Protein AF-0000000080330553 (afdb_homodimer)

Foldseek 3Di:
DPPPPPPPQDDQDQQQAALLLSLLCCPPPHNQLPDQVSVVVSCQVNPLFFPPQDPPVGDVVLSVVSVVLNVLLVCQLVCVVVVNHDVVSVVVLVVLLPDAAFDWDWDADPVGDIGIHTPDRGDSSRSSNSSSNRSVVQCVDPVNSVQWDAAPADPGGGIGGQPDPVSPDRHSDCVPRVVVVVVVVVVVVVVVVVD/DPPPPPPDQDDQDQQQAALLLSLLCCPPPHNQLPDQVSVVVSCQVNPLFFPPQDPPVGDPVLSVVSVVLNVLLVCQLVCVVVVHHDVVSVVVLVVLLPDAAFDWDWDADPVGDIGIHTPDRGDSSRSSNSSSVRSVVQCVDPVNSVQWDAAPADPGGGIGGQPDPVSPDRHSDCVPRVVVVVVVVVVVVVVVVVD

InterPro domains:
  IPR010852 Putative stress-induced transcription regulator [PF07336] (17-142)
  IPR010852 Putative stress-induced transcription regulator [PTHR35525] (10-191)
  IPR021005 Zinc finger, CGNR [PF11706] (148-189)
  IPR023286 ABATE domain superfamily [G3DSA:1.10.3300.10] (10-191)
  IPR023286 ABATE domain superfamily [SSF160904] (12-189)

Solvent-accessible surface area (backbone atoms only — not comparable to full-atom values): 21712 Å² total; per-residue (Å²): 129,82,74,70,75,74,71,76,76,73,77,87,63,71,72,22,71,44,60,54,36,20,52,48,42,33,55,56,97,44,75,48,67,79,41,53,67,41,41,52,49,44,41,52,68,55,55,79,44,49,86,87,64,68,67,83,86,66,42,68,64,48,49,52,50,51,51,50,49,34,51,30,50,48,48,32,54,49,12,61,75,69,74,44,82,35,65,70,30,47,52,52,41,33,57,40,11,56,43,52,46,69,37,49,33,63,43,72,44,96,87,65,48,46,36,55,44,59,82,57,76,73,49,66,64,17,55,50,5,43,41,27,40,51,45,40,53,41,58,34,29,68,72,53,45,70,24,54,41,64,26,68,29,88,94,40,85,47,49,26,46,46,80,54,97,78,58,70,76,52,42,69,34,59,80,53,38,37,40,52,50,51,51,51,51,50,51,51,52,50,51,61,68,73,103,128,83,76,72,74,74,72,75,77,74,75,88,63,72,72,23,71,44,59,56,36,21,52,49,43,34,54,55,97,46,77,48,68,79,41,54,68,42,42,52,51,44,43,52,69,55,57,78,43,48,88,88,66,69,67,82,86,67,42,69,65,47,49,52,50,52,52,49,49,34,50,30,50,47,46,31,56,50,13,61,76,69,73,44,81,35,65,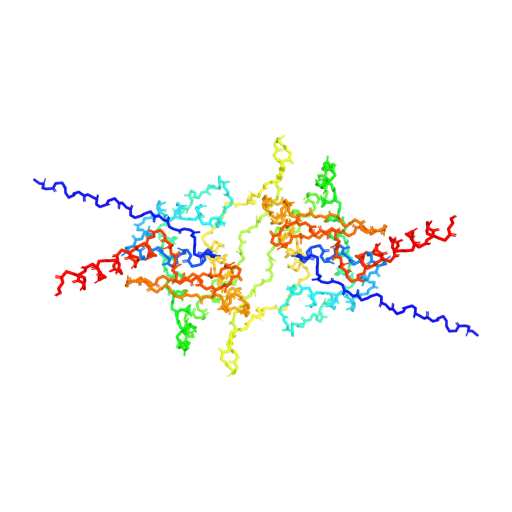69,30,46,54,52,42,33,58,40,10,55,43,52,46,69,37,49,34,64,44,69,46,95,86,65,47,48,36,55,43,60,82,57,75,72,50,66,63,19,56,50,5,43,42,28,40,50,43,40,52,41,59,35,30,70,69,54,45,71,24,53,40,64,28,68,27,88,92,40,86,46,48,25,47,46,80,54,96,77,60,70,77,53,44,68,34,57,80,54,37,36,40,52,52,52,51,51,52,50,52,52,53,51,51,61,70,70,104

Nearest PDB structures (foldseek):
  3h0n-assembly1_A-2  TM=6.701E-01  e=2.000E-08  Jannaschia sp. CCS1
  8om4-assembly1_G  TM=2.375E-01  e=2.953E-01  Saccharomyces cerevisiae
  4eog-assembly1_A-2  TM=2.639E-01  e=2.753E+00  Pyrococcus furiosus DSM 3638
  1sfx-assembly1_A  TM=2.839E-01  e=4.154E+00  Archaeoglo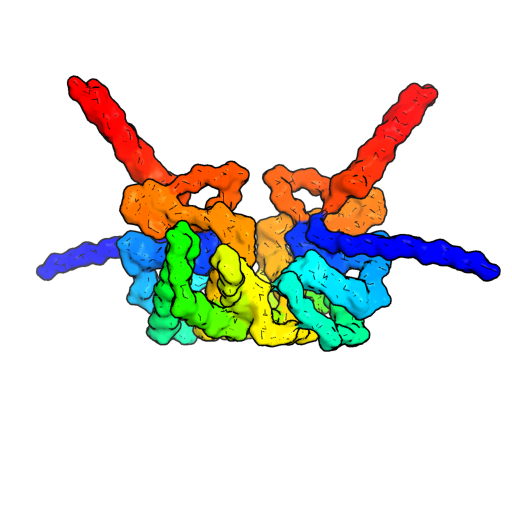bus fulgidus DSM 4304
  3h0n-assembly1_A-2  TM=7.080E-01  e=2.448E-08  Jannaschia sp. CCS1

Structure (mmCIF, N/CA/C/O backbone):
data_AF-0000000080330553-model_v1
#
loop_
_entity.id
_entity.type
_entity.pdbx_description
1 polymer 'Zinc finger CGNR domain-containing protein'
#
loop_
_atom_site.group_PDB
_atom_site.id
_atom_site.type_symbol
_atom_site.label_atom_id
_atom_site.label_alt_id
_atom_site.label_comp_id
_atom_site.label_asym_id
_atom_site.label_entity_id
_atom_site.label_seq_id
_atom_site.pdbx_PDB_ins_code
_atom_site.Cartn_x
_atom_site.Cartn_y
_atom_site.Cartn_z
_atom_site.occupancy
_atom_site.B_iso_or_equiv
_atom_site.auth_seq_id
_atom_site.auth_comp_id
_atom_site.auth_asym_id
_atom_site.auth_atom_id
_atom_site.pdbx_PDB_model_num
ATOM 1 N N . MET A 1 1 ? 20 -45.781 -19.031 1 36.28 1 MET A N 1
ATOM 2 C CA . MET A 1 1 ? 19.016 -45 -18.266 1 36.28 1 MET A CA 1
ATOM 3 C C . MET A 1 1 ? 18.969 -43.562 -18.766 1 36.28 1 MET A C 1
ATOM 5 O O . MET A 1 1 ? 20 -42.906 -18.906 1 36.28 1 MET A O 1
ATOM 9 N N . ALA A 1 2 ? 18.062 -43.219 -19.703 1 43.66 2 ALA A N 1
ATOM 10 C CA . ALA A 1 2 ? 17.859 -41.906 -20.297 1 43.66 2 ALA A CA 1
ATOM 11 C C . ALA A 1 2 ? 17.828 -40.812 -19.219 1 43.66 2 ALA A C 1
ATOM 13 O O . ALA A 1 2 ? 17.062 -40.938 -18.25 1 43.66 2 ALA A O 1
ATOM 14 N N . THR A 1 3 ? 18.906 -40.25 -18.828 1 45.03 3 THR A N 1
ATOM 15 C CA . THR A 1 3 ? 18.891 -39.062 -17.969 1 45.03 3 THR A CA 1
ATOM 16 C C . THR A 1 3 ? 17.812 -38.094 -18.422 1 45.03 3 THR A C 1
ATOM 18 O O . THR A 1 3 ? 17.828 -37.625 -19.562 1 45.03 3 THR A O 1
ATOM 21 N N . GLY A 1 4 ? 16.578 -38.344 -18.094 1 40.22 4 GLY A N 1
ATOM 22 C CA . GLY A 1 4 ? 15.531 -37.375 -18.375 1 40.22 4 GLY A CA 1
ATOM 23 C C . GLY A 1 4 ? 16.031 -35.938 -18.328 1 40.22 4 GLY A C 1
ATOM 24 O O . GLY A 1 4 ? 16.641 -35.5 -17.344 1 40.22 4 GLY A O 1
ATOM 25 N N . ALA A 1 5 ? 16.375 -35.344 -19.328 1 44.47 5 ALA A N 1
ATOM 26 C CA . ALA A 1 5 ? 16.641 -33.938 -19.422 1 44.47 5 ALA A CA 1
ATOM 27 C C . ALA A 1 5 ? 15.703 -33.125 -18.516 1 44.47 5 ALA A C 1
ATOM 29 O O . ALA A 1 5 ? 14.492 -33.094 -18.734 1 44.47 5 ALA A O 1
ATOM 30 N N . ALA A 1 6 ? 15.898 -33.094 -17.234 1 48.09 6 ALA A N 1
ATOM 31 C CA . ALA A 1 6 ? 15.109 -32.25 -16.328 1 48.09 6 ALA A CA 1
ATOM 32 C C . ALA A 1 6 ? 14.734 -30.922 -17 1 48.09 6 ALA A C 1
ATOM 34 O O . ALA A 1 6 ? 15.602 -30.219 -17.516 1 48.09 6 ALA A O 1
ATOM 35 N N . THR A 1 7 ? 13.609 -30.688 -17.672 1 50.38 7 THR A N 1
ATOM 36 C CA . THR A 1 7 ? 13.07 -29.453 -18.203 1 50.38 7 THR A CA 1
ATOM 37 C C . THR A 1 7 ? 13.453 -28.266 -17.328 1 50.38 7 THR A C 1
ATOM 39 O O . THR A 1 7 ? 13.359 -28.344 -16.109 1 50.38 7 THR A O 1
ATOM 42 N N . ALA A 1 8 ? 14.32 -27.422 -17.75 1 54.56 8 ALA A N 1
ATOM 43 C CA . ALA A 1 8 ? 14.734 -26.203 -17.062 1 54.56 8 ALA A CA 1
ATOM 44 C C . ALA A 1 8 ? 13.562 -25.578 -16.312 1 54.56 8 ALA A C 1
ATOM 46 O O . ALA A 1 8 ? 12.469 -25.438 -16.859 1 54.56 8 ALA A O 1
ATOM 47 N N . PRO A 1 9 ? 13.609 -25.688 -14.984 1 66 9 PRO A N 1
ATOM 48 C CA . PRO A 1 9 ? 12.516 -25.109 -14.203 1 66 9 PRO A CA 1
ATOM 49 C C . PRO A 1 9 ? 12.094 -23.719 -14.703 1 66 9 PRO A C 1
ATOM 51 O O . PRO A 1 9 ? 12.93 -22.969 -15.211 1 66 9 PRO A O 1
ATOM 54 N N . TYR A 1 10 ? 10.805 -23.578 -15.109 1 79.19 10 TYR A N 1
ATOM 55 C CA . TYR A 1 10 ? 10.242 -22.281 -15.5 1 79.19 10 TYR A CA 1
ATOM 56 C C . TYR A 1 10 ? 10.609 -21.203 -14.484 1 79.19 10 TYR A C 1
ATOM 58 O O . TYR A 1 10 ? 10.57 -21.438 -13.273 1 79.19 10 TYR A O 1
ATOM 66 N N . GLU A 1 11 ? 11.031 -20.156 -14.984 1 88.88 11 GLU A N 1
ATOM 67 C CA . GLU A 1 11 ? 11.438 -19.031 -14.148 1 88.88 11 GLU A CA 1
ATOM 68 C C . GLU A 1 11 ? 10.234 -18.375 -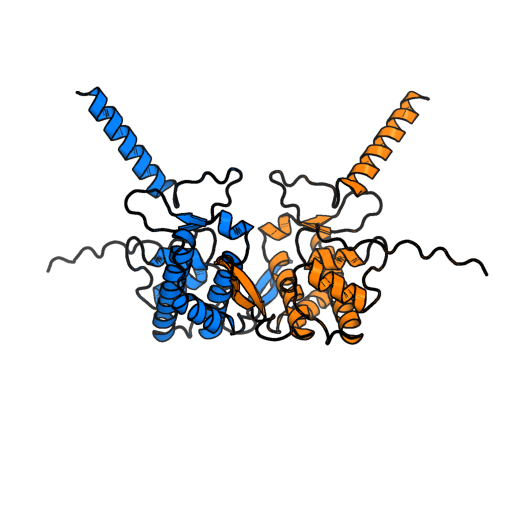13.477 1 88.88 11 GLU A C 1
ATOM 70 O O . GLU A 1 11 ? 9.133 -18.359 -14.039 1 88.88 11 GLU A O 1
ATOM 75 N N . LEU A 1 12 ? 10.422 -17.969 -12.273 1 94.62 12 LEU A N 1
ATOM 76 C CA . LEU A 1 12 ? 9.398 -17.219 -11.555 1 94.62 12 LEU A CA 1
ATOM 77 C C . LEU A 1 12 ? 9.133 -15.875 -12.227 1 94.62 12 LEU A C 1
ATOM 79 O O . LEU A 1 12 ? 10.062 -15.234 -12.727 1 94.62 12 LEU A O 1
ATOM 83 N N . ARG A 1 13 ? 7.918 -15.508 -12.227 1 92 13 ARG A N 1
ATOM 84 C CA . ARG A 1 13 ? 7.477 -14.266 -12.852 1 92 13 ARG A CA 1
ATOM 85 C C . ARG A 1 13 ? 7.004 -13.266 -11.797 1 92 13 ARG A C 1
ATOM 87 O O . ARG A 1 13 ? 6.305 -13.641 -10.852 1 92 13 ARG A O 1
ATOM 94 N N . PHE A 1 14 ? 7.402 -11.922 -12.023 1 95.69 14 PHE A N 1
ATOM 95 C CA . PHE A 1 14 ? 7.078 -10.93 -11.008 1 95.69 14 PHE A CA 1
ATOM 96 C C . PHE A 1 14 ? 6.516 -9.664 -11.648 1 95.69 14 PHE A C 1
ATOM 98 O O . PHE A 1 14 ? 6.594 -8.578 -11.062 1 95.69 14 PHE A O 1
ATOM 105 N N . ASP A 1 15 ? 5.961 -9.719 -12.844 1 93.12 15 ASP A N 1
ATOM 106 C CA . ASP A 1 15 ? 5.594 -8.523 -13.594 1 93.12 15 ASP A CA 1
ATOM 107 C C . ASP A 1 15 ? 4.086 -8.461 -13.836 1 93.12 15 ASP A C 1
ATOM 109 O O . ASP A 1 15 ? 3.635 -7.906 -14.836 1 93.12 15 ASP A O 1
ATOM 113 N N . SER A 1 16 ? 3.318 -9.062 -12.945 1 96.12 16 SER A N 1
ATOM 114 C CA . SER A 1 16 ? 1.868 -9.055 -13.102 1 96.12 16 SER A CA 1
ATOM 115 C C . SER A 1 16 ? 1.257 -7.777 -12.531 1 96.12 16 SER A C 1
ATOM 117 O O . SER A 1 16 ? 0.051 -7.555 -12.648 1 96.12 16 SER A O 1
ATOM 119 N N . GLY A 1 17 ? 2.064 -6.992 -11.859 1 95.5 17 GLY A N 1
ATOM 120 C CA . GLY A 1 17 ? 1.616 -5.688 -11.391 1 95.5 17 GLY A CA 1
ATOM 121 C C . GLY A 1 17 ? 1.286 -5.664 -9.914 1 95.5 17 GLY A C 1
ATOM 122 O O . GLY A 1 17 ? 1.198 -4.594 -9.305 1 95.5 17 GLY A O 1
ATOM 123 N N . ARG A 1 18 ? 1.056 -6.848 -9.297 1 97.19 18 ARG A N 1
ATOM 124 C CA . ARG A 1 18 ? 0.81 -7.023 -7.867 1 97.19 18 ARG A CA 1
ATOM 125 C C . ARG A 1 18 ? 1.35 -8.359 -7.379 1 97.19 18 ARG A C 1
ATOM 127 O O . ARG A 1 18 ? 1.398 -9.328 -8.133 1 97.19 18 ARG A O 1
ATOM 134 N N . ILE A 1 19 ? 1.665 -8.43 -6.121 1 98.19 19 ILE A N 1
ATOM 135 C CA . ILE A 1 19 ? 2.246 -9.633 -5.543 1 98.19 19 ILE A CA 1
ATOM 136 C C . ILE A 1 19 ? 1.242 -10.781 -5.621 1 98.19 19 ILE A C 1
ATOM 138 O O . ILE A 1 19 ? 1.609 -11.914 -5.934 1 98.19 19 ILE A O 1
ATOM 142 N N . CYS A 1 20 ? -0.038 -10.5 -5.34 1 98.75 20 CYS A N 1
ATOM 143 C CA . CYS A 1 20 ? -1.051 -11.547 -5.359 1 98.75 20 CYS A CA 1
ATOM 144 C C . CYS A 1 20 ? -1.226 -12.109 -6.766 1 98.75 20 CYS A C 1
ATOM 146 O O . CYS A 1 20 ? -1.458 -13.312 -6.934 1 98.75 20 CYS A O 1
ATOM 148 N N . LEU A 1 21 ? -1.07 -11.297 -7.785 1 98.5 21 LEU A N 1
ATOM 149 C CA . LEU A 1 21 ? -1.168 -11.758 -9.164 1 98.5 21 LEU A CA 1
ATOM 150 C C . LEU A 1 21 ? 0.091 -12.508 -9.578 1 98.5 21 LEU A C 1
ATOM 152 O O . LEU A 1 21 ? 0.019 -13.469 -10.352 1 98.5 21 LEU A O 1
ATOM 156 N N . ASP A 1 22 ? 1.228 -12.062 -9.055 1 98.25 22 ASP A N 1
ATOM 157 C CA . ASP A 1 22 ? 2.457 -12.82 -9.258 1 98.25 22 ASP A CA 1
ATOM 158 C C . ASP A 1 22 ? 2.34 -14.227 -8.664 1 98.25 22 ASP A C 1
ATOM 160 O O . ASP A 1 22 ? 2.889 -15.18 -9.211 1 98.25 22 ASP A O 1
ATOM 164 N N . LEU A 1 23 ? 1.675 -14.328 -7.547 1 98.75 23 LEU A N 1
ATOM 165 C CA . LEU A 1 23 ? 1.437 -15.641 -6.945 1 98.75 23 LEU A CA 1
ATOM 166 C C . LEU A 1 23 ? 0.606 -16.516 -7.875 1 98.75 23 LEU A C 1
ATOM 168 O O . LEU A 1 23 ? 0.926 -17.688 -8.078 1 98.75 23 LEU A O 1
ATOM 172 N N . LEU A 1 24 ? -0.389 -15.938 -8.5 1 98.31 24 LEU A N 1
ATOM 173 C CA . LEU A 1 24 ? -1.219 -16.688 -9.438 1 98.31 24 LEU A CA 1
ATOM 174 C C . LEU A 1 24 ? -0.395 -17.156 -10.633 1 98.31 24 LEU A C 1
ATOM 176 O O . LEU A 1 24 ? -0.635 -18.25 -11.164 1 98.31 24 LEU A O 1
ATOM 180 N N . ALA A 1 25 ? 0.538 -16.391 -10.984 1 97.5 25 ALA A N 1
ATOM 181 C CA . ALA A 1 25 ? 1.351 -16.672 -12.164 1 97.5 25 ALA A CA 1
ATOM 182 C C . ALA A 1 25 ? 2.215 -17.906 -11.945 1 97.5 25 ALA A C 1
ATOM 184 O O . ALA A 1 25 ? 2.768 -18.453 -12.906 1 97.5 25 ALA A O 1
ATOM 185 N N . THR A 1 26 ? 2.332 -18.375 -10.734 1 98 26 THR A N 1
ATOM 186 C CA . THR A 1 26 ? 3.197 -19.5 -10.43 1 98 26 THR A CA 1
ATOM 187 C C . THR A 1 26 ? 2.543 -20.812 -10.859 1 98 26 THR A C 1
ATOM 189 O O . THR A 1 26 ? 3.145 -21.891 -10.734 1 98 26 THR A O 1
ATOM 192 N N . THR A 1 27 ? 1.396 -20.766 -11.406 1 96.19 27 THR A N 1
ATOM 193 C CA . THR A 1 27 ? 0.718 -21.984 -11.852 1 96.19 27 THR A CA 1
ATOM 194 C C . THR A 1 27 ? 0.877 -22.172 -13.352 1 96.19 27 THR A C 1
ATOM 196 O O . THR A 1 27 ? 0.453 -23.188 -13.906 1 96.19 27 THR A O 1
ATOM 199 N N . HIS A 1 28 ? 1.419 -21.234 -14.008 1 93.62 28 HIS A N 1
ATOM 200 C CA . HIS A 1 28 ? 1.489 -21.25 -15.469 1 93.62 28 HIS A CA 1
ATOM 201 C C . HIS A 1 28 ? 2.918 -21.031 -15.953 1 93.62 28 HIS A C 1
ATOM 203 O O . HIS A 1 28 ? 3.619 -20.156 -15.453 1 93.62 28 HIS A O 1
ATOM 209 N N . PRO A 1 29 ? 3.398 -21.688 -16.906 1 91.38 29 PRO A N 1
ATOM 210 C CA . PRO A 1 29 ? 2.727 -22.75 -17.656 1 91.38 29 PRO A CA 1
ATOM 211 C C . PRO A 1 29 ? 2.686 -24.078 -16.875 1 91.38 29 PRO A C 1
ATOM 213 O O . PRO A 1 29 ? 1.993 -25.016 -17.297 1 91.38 29 PRO A O 1
ATOM 216 N N . ALA A 1 30 ? 3.414 -24.109 -15.836 1 93.69 30 ALA A N 1
ATOM 217 C CA . ALA A 1 30 ? 3.422 -25.25 -14.93 1 93.69 30 ALA A CA 1
ATOM 218 C C . ALA A 1 30 ? 3.57 -24.797 -13.484 1 93.69 30 ALA A C 1
ATOM 220 O O . ALA A 1 30 ? 3.816 -23.625 -13.211 1 93.69 30 ALA A O 1
ATOM 221 N N . GLU A 1 31 ? 3.428 -25.75 -12.555 1 96.44 31 GLU A N 1
ATOM 222 C CA . GLU A 1 31 ? 3.584 -25.453 -11.133 1 96.44 31 GLU A CA 1
ATOM 223 C C . GLU A 1 31 ? 4.996 -24.969 -10.82 1 96.44 31 GLU A C 1
ATOM 225 O O . GLU A 1 31 ? 5.969 -25.688 -11.039 1 96.44 31 GLU A O 1
ATOM 230 N N . ARG A 1 32 ? 5.113 -23.797 -10.289 1 96.19 32 ARG A N 1
ATOM 231 C CA . ARG A 1 32 ? 6.43 -23.219 -10.031 1 96.19 32 ARG A CA 1
ATOM 232 C C . ARG A 1 32 ? 6.711 -23.141 -8.539 1 96.19 32 ARG A C 1
ATOM 234 O O . ARG A 1 32 ? 7.832 -22.828 -8.125 1 96.19 32 ARG A O 1
ATOM 241 N N . LEU A 1 33 ? 5.703 -23.359 -7.715 1 97.06 33 LEU A N 1
ATOM 242 C CA . LEU A 1 33 ? 5.887 -23.516 -6.277 1 97.06 33 LEU A CA 1
ATOM 243 C C . LEU A 1 33 ? 5.906 -25 -5.887 1 97.06 33 LEU A C 1
ATOM 245 O O . LEU A 1 33 ? 5.078 -25.438 -5.086 1 97.06 33 LEU A O 1
ATOM 249 N N . ASP A 1 34 ? 6.891 -25.625 -6.359 1 96.19 34 ASP A N 1
ATOM 250 C CA . ASP A 1 34 ? 6.914 -27.078 -6.199 1 96.19 34 ASP A CA 1
ATOM 251 C C . ASP A 1 34 ? 7.867 -27.5 -5.078 1 96.19 34 ASP A C 1
ATOM 253 O O . ASP A 1 34 ? 8.094 -28.688 -4.855 1 96.19 34 ASP A O 1
ATOM 257 N N . SER A 1 35 ? 8.492 -26.531 -4.469 1 97.31 35 SER A N 1
ATOM 258 C CA . SER A 1 35 ? 9.375 -26.797 -3.338 1 97.31 35 SER A CA 1
ATOM 259 C C . SER A 1 35 ? 9.438 -25.625 -2.383 1 97.31 35 SER A C 1
ATOM 261 O O . SER A 1 35 ? 9.078 -24.5 -2.752 1 97.31 35 SER A O 1
ATOM 263 N N . VAL A 1 36 ? 9.844 -25.938 -1.17 1 97.81 36 VAL A N 1
ATOM 264 C CA . VAL A 1 36 ? 10.023 -24.891 -0.164 1 97.81 36 VAL A CA 1
ATOM 265 C C . VAL A 1 36 ? 11.07 -23.891 -0.637 1 97.81 36 VAL A C 1
ATOM 267 O O . VAL A 1 36 ? 10.938 -22.688 -0.416 1 97.81 36 VAL A O 1
ATOM 270 N N . GLU A 1 37 ? 12.078 -24.406 -1.309 1 96.38 37 GLU A N 1
ATOM 271 C CA . GLU A 1 37 ? 13.125 -23.547 -1.85 1 96.38 37 GLU A CA 1
ATOM 272 C C . GLU A 1 37 ? 12.562 -22.562 -2.881 1 96.38 37 GLU A C 1
ATOM 274 O O . GLU A 1 37 ? 12.891 -21.375 -2.859 1 96.38 37 GLU A O 1
ATOM 279 N N . ARG A 1 38 ? 11.719 -23.047 -3.711 1 97.06 38 ARG A N 1
ATOM 280 C CA . ARG A 1 38 ? 11.102 -22.203 -4.727 1 97.06 38 ARG A CA 1
ATOM 281 C C . ARG A 1 38 ? 10.172 -21.172 -4.09 1 97.06 38 ARG A C 1
ATOM 283 O O . ARG A 1 38 ? 10.07 -20.047 -4.57 1 97.06 38 ARG A O 1
ATOM 290 N N . LEU A 1 39 ? 9.547 -21.609 -3.031 1 98.25 39 LEU A N 1
ATOM 291 C CA . LEU A 1 39 ? 8.703 -20.672 -2.311 1 98.25 39 LEU A CA 1
ATOM 292 C C . LEU A 1 39 ? 9.531 -19.531 -1.721 1 98.25 39 LEU A C 1
ATOM 294 O O . LEU A 1 39 ? 9.156 -18.375 -1.831 1 98.25 39 LEU A O 1
ATOM 298 N N . ARG A 1 40 ? 10.648 -19.906 -1.128 1 97.88 40 ARG A N 1
ATOM 299 C CA . ARG A 1 40 ? 11.523 -18.875 -0.568 1 97.88 40 ARG A CA 1
ATOM 300 C C . ARG A 1 40 ? 11.992 -17.906 -1.647 1 97.88 40 ARG A C 1
ATOM 302 O O . ARG A 1 40 ? 12.023 -16.688 -1.432 1 97.88 40 ARG A O 1
ATOM 309 N N . MET A 1 41 ? 12.312 -18.422 -2.773 1 96.88 41 MET A N 1
ATOM 310 C CA . MET A 1 41 ? 12.734 -17.594 -3.898 1 96.88 41 MET A CA 1
ATOM 311 C C . MET A 1 41 ? 11.609 -16.672 -4.344 1 96.88 41 MET A C 1
ATOM 313 O O . MET A 1 41 ? 11.844 -15.5 -4.664 1 96.88 41 MET A O 1
ATOM 317 N N . TRP A 1 42 ? 10.461 -17.219 -4.332 1 98.31 42 TRP A N 1
ATOM 318 C CA . TRP A 1 42 ? 9.32 -16.406 -4.75 1 98.31 42 TRP A CA 1
ATOM 319 C C . TRP A 1 42 ? 9.055 -15.289 -3.752 1 98.31 42 TRP A C 1
ATOM 321 O O . TRP A 1 42 ? 8.836 -14.141 -4.145 1 98.31 42 TRP A O 1
ATOM 331 N N . ILE A 1 43 ? 9.062 -15.609 -2.455 1 98.5 43 ILE A N 1
ATOM 332 C CA . ILE A 1 43 ? 8.82 -14.641 -1.397 1 98.5 43 ILE A CA 1
ATOM 333 C C . ILE A 1 43 ? 9.812 -13.484 -1.521 1 98.5 43 ILE A C 1
ATOM 335 O O . ILE A 1 43 ? 9.422 -12.312 -1.464 1 98.5 43 ILE A O 1
ATOM 339 N N . ALA A 1 44 ? 11.016 -13.805 -1.751 1 97.12 44 ALA A N 1
ATOM 340 C CA . ALA A 1 44 ? 12.062 -12.797 -1.89 1 97.12 44 ALA A CA 1
ATOM 341 C C . ALA A 1 44 ? 11.891 -12 -3.182 1 97.12 44 ALA A C 1
ATOM 343 O O . ALA A 1 44 ? 11.922 -10.766 -3.17 1 97.12 44 ALA A O 1
ATOM 344 N N . GLY A 1 45 ? 11.664 -12.695 -4.27 1 97.06 45 GLY A N 1
ATOM 345 C CA . GLY A 1 45 ? 11.57 -12.07 -5.582 1 97.06 45 GLY A CA 1
ATOM 346 C C . GLY A 1 45 ? 10.344 -11.195 -5.742 1 97.06 45 GLY A C 1
ATOM 347 O O . GLY A 1 45 ? 10.375 -10.211 -6.477 1 97.06 45 GLY A O 1
ATOM 348 N N . ALA A 1 46 ? 9.258 -11.539 -5.055 1 97.44 46 ALA A N 1
ATOM 349 C CA . ALA A 1 46 ? 8 -10.797 -5.145 1 97.44 46 ALA A CA 1
ATOM 350 C C . ALA A 1 46 ? 8.07 -9.5 -4.34 1 97.44 46 ALA A C 1
ATOM 352 O O . ALA A 1 46 ? 7.215 -8.625 -4.488 1 97.44 46 ALA A O 1
ATOM 353 N N . GLY A 1 47 ? 9.086 -9.438 -3.48 1 96.62 47 GLY A N 1
ATOM 354 C CA . GLY A 1 47 ? 9.188 -8.266 -2.621 1 96.62 47 GLY A CA 1
ATOM 355 C C . GLY A 1 47 ? 8.266 -8.328 -1.418 1 96.62 47 GLY A C 1
ATOM 356 O O . GLY A 1 47 ? 7.914 -7.293 -0.85 1 96.62 47 GLY A O 1
ATOM 357 N N . LEU A 1 48 ? 7.832 -9.531 -1.117 1 97.38 48 LEU A N 1
ATOM 358 C CA . LEU A 1 48 ? 6.992 -9.727 0.058 1 97.38 48 LEU A CA 1
ATOM 359 C C . LEU A 1 48 ? 7.766 -9.43 1.338 1 97.38 48 LEU A C 1
ATOM 361 O O . LEU A 1 48 ? 7.168 -9.117 2.371 1 97.38 48 LEU A O 1
ATOM 365 N N . VAL A 1 49 ? 9.117 -9.539 1.246 1 97.81 49 VAL A N 1
ATOM 366 C CA . VAL A 1 49 ? 10.039 -9.18 2.318 1 97.81 49 VAL A CA 1
ATOM 367 C C . VAL A 1 49 ? 11.18 -8.328 1.758 1 97.81 49 VAL A C 1
ATOM 369 O O . VAL A 1 49 ? 11.469 -8.391 0.562 1 97.81 49 VAL A O 1
ATOM 372 N N . PRO A 1 50 ? 11.758 -7.531 2.652 1 97.19 50 PRO A N 1
ATOM 373 C CA . PRO A 1 50 ? 12.93 -6.781 2.189 1 97.19 50 PRO A CA 1
ATOM 374 C C . PRO A 1 50 ? 14.078 -7.695 1.771 1 97.19 50 PRO A C 1
ATOM 376 O O . PRO A 1 50 ? 14.172 -8.836 2.236 1 97.19 50 PRO A O 1
ATOM 379 N N . PRO A 1 51 ? 14.922 -7.16 0.852 1 94.62 51 PRO A N 1
ATOM 380 C CA . PRO A 1 51 ? 16.094 -7.93 0.45 1 94.62 51 PRO A CA 1
ATOM 381 C C . PRO A 1 51 ? 16.953 -8.359 1.64 1 94.62 51 PRO A C 1
ATOM 383 O O . PRO A 1 51 ? 17.125 -7.598 2.594 1 94.62 51 PRO A O 1
ATOM 386 N N . GLY A 1 52 ? 17.422 -9.602 1.611 1 92.69 52 GLY A N 1
ATOM 387 C CA . GLY A 1 52 ? 18.328 -10.102 2.633 1 92.69 52 GLY A CA 1
ATOM 388 C C . GLY A 1 52 ? 17.609 -10.734 3.809 1 92.69 52 GLY A C 1
ATOM 389 O O . GLY A 1 52 ? 18.234 -11.266 4.723 1 92.69 52 GLY A O 1
ATOM 390 N N . THR A 1 53 ? 16.297 -10.641 3.812 1 96.69 53 THR A N 1
ATOM 391 C CA . THR A 1 53 ? 15.523 -11.25 4.895 1 96.69 53 THR A CA 1
ATOM 392 C C . THR A 1 53 ? 15.75 -12.758 4.934 1 96.69 53 THR A C 1
ATOM 394 O O . THR A 1 53 ? 15.633 -13.438 3.91 1 96.69 53 THR A O 1
ATOM 397 N N . ARG A 1 54 ? 16.062 -13.25 6.094 1 93.5 54 ARG A N 1
ATOM 398 C CA . ARG A 1 54 ? 16.234 -14.688 6.277 1 93.5 54 ARG A CA 1
ATOM 399 C C . ARG A 1 54 ? 14.883 -15.391 6.434 1 93.5 54 ARG A C 1
ATOM 401 O O . ARG A 1 54 ? 14.055 -14.977 7.25 1 93.5 54 ARG A O 1
ATOM 408 N N . LEU A 1 55 ? 14.688 -16.391 5.672 1 96.25 55 LEU A N 1
ATOM 409 C CA . LEU A 1 55 ? 13.461 -17.188 5.699 1 96.25 55 LEU A CA 1
ATOM 410 C C . LEU A 1 55 ? 13.734 -18.594 6.195 1 96.25 55 LEU A C 1
ATOM 412 O O . LEU A 1 55 ? 13.188 -19.562 5.656 1 96.25 55 LEU A O 1
ATOM 416 N N . ALA A 1 56 ? 14.594 -18.781 7.098 1 87.56 56 ALA A N 1
ATOM 417 C CA . ALA A 1 56 ? 15.094 -20.078 7.562 1 87.56 56 ALA A CA 1
ATOM 418 C C . ALA A 1 56 ? 13.969 -20.922 8.141 1 87.56 56 ALA A C 1
ATOM 420 O O . ALA A 1 56 ? 14.031 -22.156 8.094 1 87.56 56 ALA A O 1
ATOM 421 N N . GLY A 1 57 ? 12.852 -20.422 8.594 1 90.56 57 GLY A N 1
ATOM 422 C CA . GLY A 1 57 ? 11.797 -21.172 9.242 1 90.56 57 GLY A CA 1
ATOM 423 C C . GLY A 1 57 ? 10.719 -21.641 8.273 1 90.56 57 GLY A C 1
ATOM 424 O O . GLY A 1 57 ? 9.711 -22.219 8.688 1 90.56 57 GLY A O 1
ATOM 425 N N . THR A 1 58 ? 11 -21.531 6.973 1 95.88 58 THR A N 1
ATOM 426 C CA . THR A 1 58 ? 10.031 -21.938 5.969 1 95.88 58 THR A CA 1
ATOM 427 C C . THR A 1 58 ? 10.008 -23.469 5.828 1 95.88 58 THR A C 1
ATOM 429 O O . THR A 1 58 ? 11.062 -24.094 5.711 1 95.88 58 THR A O 1
ATOM 432 N N . ASP A 1 59 ? 8.844 -24.094 5.891 1 97.38 59 ASP A N 1
ATOM 433 C CA . ASP A 1 59 ? 8.703 -25.547 5.785 1 97.38 59 ASP A CA 1
ATOM 434 C C . ASP A 1 59 ? 7.551 -25.922 4.855 1 97.38 59 ASP A C 1
ATOM 436 O O . ASP A 1 59 ? 7.027 -25.062 4.133 1 97.38 59 ASP A O 1
ATOM 440 N N . ALA A 1 60 ? 7.207 -27.109 4.832 1 97.94 60 ALA A N 1
ATOM 441 C CA . ALA A 1 60 ? 6.219 -27.641 3.896 1 97.94 60 ALA A CA 1
ATOM 442 C C . ALA A 1 60 ? 4.84 -27.031 4.156 1 97.94 60 ALA A C 1
ATOM 444 O O . ALA A 1 60 ? 4.031 -26.906 3.236 1 97.94 60 ALA A O 1
ATOM 445 N N . ARG A 1 61 ? 4.621 -26.688 5.367 1 98.25 61 ARG A N 1
ATOM 446 C CA . ARG A 1 61 ? 3.34 -26.062 5.695 1 98.25 61 ARG A CA 1
ATOM 447 C C . ARG A 1 61 ? 3.186 -24.719 4.996 1 98.25 61 ARG A C 1
ATOM 449 O O . ARG A 1 61 ? 2.088 -24.359 4.566 1 98.25 61 ARG A O 1
ATOM 456 N N . TRP A 1 62 ? 4.273 -24 4.926 1 98.5 62 TRP A N 1
ATOM 457 C CA . TRP A 1 62 ? 4.238 -22.75 4.184 1 98.5 62 TRP A CA 1
ATOM 458 C C . TRP A 1 62 ? 3.795 -22.969 2.744 1 98.5 62 TRP A C 1
ATOM 460 O O . TRP A 1 62 ? 2.914 -22.266 2.242 1 98.5 62 TRP A O 1
ATOM 470 N N . LEU A 1 63 ? 4.449 -23.922 2.18 1 98.44 63 LEU A N 1
ATOM 471 C CA . LEU A 1 63 ? 4.152 -24.234 0.786 1 98.44 63 LEU A CA 1
ATOM 472 C C . LEU A 1 63 ? 2.676 -24.562 0.604 1 98.44 63 LEU A C 1
ATOM 474 O O . LEU A 1 63 ? 2.02 -24.016 -0.289 1 98.44 63 LEU A O 1
ATOM 478 N N . THR A 1 64 ? 2.174 -25.359 1.437 1 98.75 64 THR A N 1
ATOM 479 C CA . THR A 1 64 ? 0.774 -25.766 1.383 1 98.75 64 THR A CA 1
ATOM 480 C C . THR A 1 64 ? -0.148 -24.562 1.531 1 98.75 64 THR A C 1
ATOM 482 O O . THR A 1 64 ? -1.085 -24.391 0.749 1 98.75 64 THR A O 1
ATOM 485 N N . ASP A 1 65 ? 0.142 -23.75 2.463 1 98.81 65 ASP A N 1
ATOM 486 C CA . ASP A 1 65 ? -0.741 -22.625 2.76 1 98.81 65 ASP A CA 1
ATOM 487 C C . ASP A 1 65 ? -0.658 -21.562 1.668 1 98.81 65 ASP A C 1
ATOM 489 O O . ASP A 1 65 ? -1.663 -20.938 1.329 1 98.81 65 ASP A O 1
ATOM 493 N N . PHE A 1 66 ? 0.503 -21.312 1.124 1 98.88 66 PHE A N 1
ATOM 494 C CA . PHE A 1 66 ? 0.63 -20.375 0.024 1 98.88 66 PHE A CA 1
ATOM 495 C C . PHE A 1 66 ? -0.111 -20.875 -1.21 1 98.88 66 PHE A C 1
ATOM 497 O O . PHE A 1 66 ? -0.742 -20.078 -1.922 1 98.88 66 PHE A O 1
ATOM 504 N N . ARG A 1 67 ? -0.001 -22.141 -1.421 1 98.88 67 ARG A N 1
ATOM 505 C CA . ARG A 1 67 ? -0.739 -22.719 -2.543 1 98.88 67 ARG A CA 1
ATOM 506 C C . ARG A 1 67 ? -2.244 -22.609 -2.318 1 98.88 67 ARG A C 1
ATOM 508 O O . ARG A 1 67 ? -3 -22.359 -3.258 1 98.88 67 ARG A O 1
ATOM 515 N N . GLU A 1 68 ? -2.633 -22.875 -1.138 1 98.88 68 GLU A N 1
ATOM 516 C CA . GLU A 1 68 ? -4.051 -22.719 -0.818 1 98.88 68 GLU A CA 1
ATOM 517 C C . GLU A 1 68 ? -4.516 -21.281 -1.034 1 98.88 68 GLU A C 1
ATOM 519 O O . GLU A 1 68 ? -5.555 -21.047 -1.649 1 98.88 68 GLU A O 1
ATOM 524 N N . LEU A 1 69 ? -3.768 -20.391 -0.506 1 98.94 69 LEU A N 1
ATOM 525 C CA . LEU A 1 69 ? -4.09 -18.969 -0.704 1 98.94 69 LEU A CA 1
ATOM 526 C C . LEU A 1 69 ? -4.145 -18.625 -2.189 1 98.94 69 LEU A C 1
ATOM 528 O O . LEU A 1 69 ? -5.066 -17.953 -2.639 1 98.94 69 LEU A O 1
ATOM 532 N N . ARG A 1 70 ? -3.174 -19.078 -2.9 1 98.88 70 ARG A N 1
ATOM 533 C CA . ARG A 1 70 ? -3.127 -18.891 -4.348 1 98.88 70 ARG A CA 1
ATOM 534 C C . ARG A 1 70 ? -4.418 -19.375 -5.004 1 98.88 70 ARG A C 1
ATOM 536 O O . ARG A 1 70 ? -4.992 -18.672 -5.84 1 98.88 70 ARG A O 1
ATOM 543 N N . GLY A 1 71 ? -4.824 -20.531 -4.621 1 98.75 71 GLY A N 1
ATOM 544 C CA . GLY A 1 71 ? -6.059 -21.078 -5.172 1 98.75 71 GLY A CA 1
ATOM 545 C C . GLY A 1 71 ? -7.273 -20.219 -4.879 1 98.75 71 GLY A C 1
ATOM 546 O O . GLY A 1 71 ? -8.094 -19.969 -5.762 1 98.75 71 GLY A O 1
ATOM 547 N N . GLN A 1 72 ? -7.363 -19.797 -3.688 1 98.88 72 GLN A N 1
ATOM 548 C CA . GLN A 1 72 ? -8.492 -18.969 -3.289 1 98.88 72 GLN A CA 1
ATOM 549 C C . GLN A 1 72 ? -8.453 -17.609 -3.996 1 98.88 72 GLN A C 1
ATOM 551 O O . GLN A 1 72 ? -9.484 -17.125 -4.473 1 98.88 72 GLN A O 1
ATOM 556 N N . ILE A 1 73 ? -7.297 -16.984 -4.086 1 98.88 73 ILE A N 1
ATOM 557 C CA . ILE A 1 73 ? -7.148 -15.727 -4.797 1 98.88 73 ILE A CA 1
ATOM 558 C C . ILE A 1 73 ? -7.523 -15.914 -6.266 1 98.88 73 ILE A C 1
ATOM 560 O O . ILE A 1 73 ? -8.219 -15.07 -6.848 1 98.88 73 ILE A O 1
ATOM 564 N N . GLY A 1 74 ? -7.035 -17 -6.855 1 98.5 74 GLY A N 1
ATOM 565 C CA . GLY A 1 74 ? -7.367 -17.281 -8.242 1 98.5 74 GLY A CA 1
ATOM 566 C C . GLY A 1 74 ? -8.859 -17.359 -8.492 1 98.5 74 GLY A C 1
ATOM 567 O O . GLY A 1 74 ? -9.367 -16.766 -9.445 1 98.5 74 GLY A O 1
ATOM 568 N N . ARG A 1 75 ? -9.555 -18.141 -7.637 1 98.19 75 ARG A N 1
ATOM 569 C CA . ARG A 1 75 ? -11.008 -18.234 -7.742 1 98.19 75 ARG A CA 1
ATOM 570 C C . ARG A 1 75 ? -11.672 -16.875 -7.605 1 98.19 75 ARG A C 1
ATOM 572 O O . ARG A 1 75 ? -12.586 -16.547 -8.359 1 98.19 75 ARG A O 1
ATOM 579 N N . LEU A 1 76 ? -11.188 -16.141 -6.723 1 97.94 76 LEU A N 1
ATOM 580 C CA . LEU A 1 76 ? -11.766 -14.836 -6.43 1 97.94 76 LEU A CA 1
ATOM 581 C C . LEU A 1 76 ? -11.555 -13.875 -7.598 1 97.94 76 LEU A C 1
ATOM 583 O O . LEU A 1 76 ? -12.508 -13.234 -8.062 1 97.94 76 LEU A O 1
ATOM 587 N N . VAL A 1 77 ? -10.352 -13.727 -8.109 1 97.75 77 VAL A N 1
ATOM 588 C CA . VAL A 1 77 ? -9.984 -12.805 -9.18 1 97.75 77 VAL A CA 1
ATOM 589 C C . VAL A 1 77 ? -10.719 -13.188 -10.469 1 97.75 77 VAL A C 1
ATOM 591 O O . VAL A 1 77 ? -11.305 -12.328 -11.133 1 97.75 77 VAL A O 1
ATOM 594 N N . ARG A 1 78 ? -10.75 -14.43 -10.781 1 95.75 78 ARG A N 1
ATOM 595 C CA . ARG A 1 78 ? -11.461 -14.898 -11.969 1 95.75 78 ARG A CA 1
ATOM 596 C C . ARG A 1 78 ? -12.961 -14.664 -11.836 1 95.75 78 ARG A C 1
ATOM 598 O O . ARG A 1 78 ? -13.625 -14.266 -12.797 1 95.75 78 ARG A O 1
ATOM 605 N N . GLY A 1 79 ? -13.406 -15.039 -10.664 1 95.19 79 GLY A N 1
ATOM 606 C CA . GLY A 1 79 ? -14.82 -14.773 -10.414 1 95.19 79 GLY A CA 1
ATOM 607 C C . GLY A 1 79 ? -15.203 -13.328 -10.648 1 95.19 79 GLY A C 1
ATOM 608 O O . GLY A 1 79 ? -16.25 -13.055 -11.25 1 95.19 79 GLY A O 1
ATOM 609 N N . GLU A 1 80 ? -14.414 -12.43 -10.188 1 94.5 80 GLU A N 1
ATOM 610 C CA . GLU A 1 80 ? -14.688 -11.008 -10.383 1 94.5 80 GLU A CA 1
ATOM 611 C C . GLU A 1 80 ? -14.633 -10.633 -11.859 1 94.5 80 GLU A C 1
ATOM 613 O O . GLU A 1 80 ? -15.461 -9.852 -12.344 1 94.5 80 GLU A O 1
ATOM 618 N N . LEU A 1 81 ? -13.695 -11.125 -12.562 1 93.94 81 LEU A N 1
ATOM 619 C CA . LEU A 1 81 ? -13.516 -10.812 -13.977 1 93.94 81 LEU A CA 1
ATOM 620 C C . LEU A 1 81 ? -14.656 -11.383 -14.812 1 93.94 81 LEU A C 1
ATOM 622 O O . LEU A 1 81 ? -15.078 -10.773 -15.797 1 93.94 81 LEU A O 1
ATOM 626 N N . GLU A 1 82 ? -15.148 -12.477 -14.367 1 93.69 82 GLU A N 1
ATOM 627 C CA . GLU A 1 82 ? -16.156 -13.188 -15.148 1 93.69 82 GLU A CA 1
ATOM 628 C C . GLU A 1 82 ? -17.562 -12.844 -14.672 1 93.69 82 GLU A C 1
ATOM 630 O O . GLU A 1 82 ? -18.562 -13.305 -15.242 1 93.69 82 GLU A O 1
ATOM 635 N N . GLY A 1 83 ? -17.656 -12.07 -13.602 1 92.19 83 GLY A N 1
ATOM 636 C CA . GLY A 1 83 ? -18.953 -11.742 -13.047 1 92.19 83 GLY A CA 1
ATOM 637 C C . GLY A 1 83 ? -19.594 -12.914 -12.32 1 92.19 83 GLY A C 1
ATOM 638 O O . GLY A 1 83 ? -20.828 -13.062 -12.352 1 92.19 83 GLY A O 1
ATOM 639 N N . ARG A 1 84 ? -18.844 -13.844 -11.859 1 94.44 84 ARG A N 1
ATOM 640 C CA . ARG A 1 84 ? -19.281 -15 -11.078 1 94.44 84 ARG A CA 1
ATOM 641 C C . ARG A 1 84 ? -18.656 -14.977 -9.688 1 94.44 84 ARG A C 1
ATOM 643 O O . ARG A 1 84 ? -17.625 -15.609 -9.445 1 94.44 84 ARG A O 1
ATOM 650 N N . PRO A 1 85 ? -19.297 -14.414 -8.781 1 93.12 85 PRO A N 1
ATOM 651 C CA . PRO A 1 85 ? -18.734 -14.227 -7.438 1 93.12 85 PRO A CA 1
ATOM 652 C C . PRO A 1 85 ? -18.359 -15.555 -6.777 1 93.12 85 PRO A C 1
ATOM 654 O O . PRO A 1 85 ? -19.047 -16.562 -6.945 1 93.12 85 PRO A O 1
ATOM 657 N N . ALA A 1 86 ? -17.234 -15.555 -6.176 1 96.44 86 ALA A N 1
ATOM 658 C CA . ALA A 1 86 ? -16.734 -16.703 -5.426 1 96.44 86 ALA A CA 1
ATOM 659 C C . ALA A 1 86 ? -16.75 -16.422 -3.924 1 96.44 86 ALA A C 1
ATOM 661 O O . ALA A 1 86 ? -15.703 -16.25 -3.305 1 96.44 86 ALA A O 1
ATOM 662 N N . ASP A 1 87 ? -17.859 -16.609 -3.297 1 96.5 87 ASP A N 1
ATOM 663 C CA . ASP A 1 87 ? -18.062 -16.156 -1.92 1 96.5 87 ASP A CA 1
ATOM 664 C C . ASP A 1 87 ? -17.234 -17 -0.944 1 96.5 87 ASP A C 1
ATOM 666 O O . ASP A 1 87 ? -16.766 -16.484 0.078 1 96.5 87 ASP A O 1
ATOM 670 N N . GLY A 1 88 ? -17.156 -18.25 -1.198 1 98 88 GLY A N 1
ATOM 671 C CA . GLY A 1 88 ? -16.297 -19.094 -0.367 1 98 88 GLY A CA 1
ATOM 672 C C . GLY A 1 88 ? -14.852 -18.641 -0.362 1 98 88 GLY A C 1
ATOM 673 O O . GLY A 1 88 ? -14.227 -18.562 0.695 1 98 88 GLY A O 1
ATOM 674 N N . ALA A 1 89 ? -14.344 -18.391 -1.537 1 98.75 89 ALA A N 1
ATOM 675 C CA . ALA A 1 89 ? -12.984 -17.891 -1.67 1 98.75 89 ALA A CA 1
ATOM 676 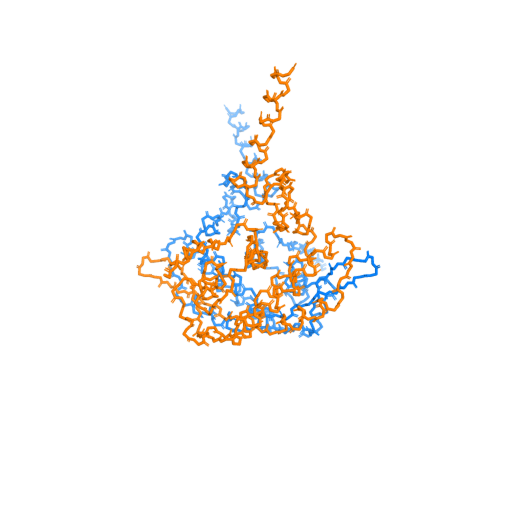C C . ALA A 1 89 ? -12.82 -16.531 -0.975 1 98.75 89 ALA A C 1
ATOM 678 O O . ALA A 1 89 ? -11.805 -16.281 -0.322 1 98.75 89 ALA A O 1
ATOM 679 N N . LEU A 1 90 ? -13.797 -15.711 -1.121 1 98.69 90 LEU A N 1
ATOM 680 C CA . LEU A 1 90 ? -13.781 -14.398 -0.472 1 98.69 90 LEU A CA 1
ATOM 681 C C . LEU A 1 90 ? -13.656 -14.547 1.04 1 98.69 90 LEU A C 1
ATOM 683 O O . LEU A 1 90 ? -12.844 -13.859 1.667 1 98.69 90 LEU A O 1
ATOM 687 N N . ALA A 1 91 ? -14.414 -15.414 1.619 1 98.62 91 ALA A N 1
ATOM 688 C CA . ALA A 1 91 ? -14.375 -15.648 3.061 1 98.62 91 ALA A CA 1
ATOM 689 C C . ALA A 1 91 ? -12.992 -16.125 3.504 1 98.62 91 ALA A C 1
ATOM 691 O O . ALA A 1 91 ? -12.492 -15.695 4.551 1 98.62 91 ALA A O 1
ATOM 692 N N . ARG A 1 92 ? -12.43 -16.953 2.756 1 98.75 92 ARG A N 1
ATOM 693 C CA . ARG A 1 92 ? -11.125 -17.5 3.096 1 98.75 92 ARG A CA 1
ATOM 694 C C . ARG A 1 92 ? -10.047 -16.422 3 1 98.75 92 ARG A C 1
ATOM 696 O O . ARG A 1 92 ? -9.195 -16.297 3.889 1 98.75 92 ARG A O 1
ATOM 703 N N . VAL A 1 93 ? -10.023 -15.633 1.938 1 98.88 93 VAL A N 1
ATOM 704 C CA . VAL A 1 93 ? -9.047 -14.555 1.776 1 98.88 93 VAL A CA 1
ATOM 705 C C . VAL A 1 93 ? -9.203 -13.555 2.916 1 98.88 93 VAL A C 1
ATOM 707 O O . VAL A 1 93 ? -8.203 -13.109 3.498 1 98.88 93 VAL A O 1
ATOM 710 N N . ASN A 1 94 ? -10.461 -13.25 3.264 1 98.81 94 ASN A N 1
ATOM 711 C CA . ASN A 1 94 ? -10.711 -12.375 4.402 1 98.81 94 ASN A CA 1
ATOM 712 C C . ASN A 1 94 ? -10.148 -12.953 5.695 1 98.81 94 ASN A C 1
ATOM 714 O O . ASN A 1 94 ? -9.641 -12.211 6.543 1 98.81 94 ASN A O 1
ATOM 718 N N . ALA A 1 95 ? -10.258 -14.188 5.863 1 98.75 95 ALA A N 1
ATOM 719 C CA . ALA A 1 95 ? -9.758 -14.836 7.074 1 98.75 95 ALA A CA 1
ATOM 720 C C . ALA A 1 95 ? -8.25 -14.664 7.203 1 98.75 95 ALA A C 1
ATOM 722 O O . ALA A 1 95 ? -7.746 -14.352 8.281 1 98.75 95 ALA A O 1
ATOM 723 N N . TRP A 1 96 ? -7.523 -14.875 6.133 1 98.75 96 TRP A N 1
ATOM 724 C CA . TRP A 1 96 ? -6.078 -14.672 6.168 1 98.75 96 TRP A CA 1
ATOM 725 C C . TRP A 1 96 ? -5.738 -13.203 6.398 1 98.75 96 TRP A C 1
ATOM 727 O O . TRP A 1 96 ? -4.758 -12.883 7.074 1 98.75 96 TRP A O 1
ATOM 737 N N . ALA A 1 97 ? -6.547 -12.281 5.863 1 98.69 97 ALA A N 1
ATOM 738 C CA . ALA A 1 97 ? -6.293 -10.844 5.93 1 98.69 97 ALA A CA 1
ATOM 739 C C . ALA A 1 97 ? -6.445 -10.328 7.355 1 98.69 97 ALA A C 1
ATOM 741 O O . ALA A 1 97 ? -6.039 -9.203 7.664 1 98.69 97 ALA A O 1
ATOM 742 N N . ARG A 1 98 ? -6.98 -11.133 8.25 1 98.06 98 ARG A N 1
ATOM 743 C CA . ARG A 1 98 ? -7.211 -10.727 9.633 1 98.06 98 ARG A CA 1
ATOM 744 C C . ARG A 1 98 ? -5.895 -10.586 10.391 1 98.06 98 ARG A C 1
ATOM 746 O O . ARG A 1 98 ? -5.785 -9.766 11.305 1 98.06 98 ARG A O 1
ATOM 753 N N . GLU A 1 99 ? -4.992 -11.414 10.008 1 97.69 99 GLU A N 1
ATOM 754 C CA . GLU A 1 99 ? -3.705 -11.406 10.703 1 97.69 99 GLU A CA 1
ATOM 755 C C . GLU A 1 99 ? -2.883 -10.18 10.312 1 97.69 99 GLU A C 1
ATOM 757 O O . GLU A 1 99 ? -3.096 -9.594 9.25 1 97.69 99 GLU A O 1
ATOM 762 N N . ALA A 1 100 ? -2.021 -9.797 11.203 1 97.75 100 ALA A N 1
ATOM 763 C CA . ALA A 1 100 ? -1.151 -8.648 10.938 1 97.75 100 ALA A CA 1
ATOM 764 C C . ALA A 1 100 ? -0.019 -9.031 9.984 1 97.75 100 ALA A C 1
ATOM 766 O O . ALA A 1 100 ? 0.55 -10.117 10.094 1 97.75 100 ALA A O 1
ATOM 767 N N . PRO A 1 101 ? 0.272 -8.164 9.031 1 98.06 101 PRO A N 1
ATOM 768 C CA . PRO A 1 101 ? 1.491 -8.375 8.25 1 98.06 101 PRO A CA 1
ATOM 769 C C . PRO A 1 101 ? 2.762 -8.078 9.039 1 98.06 101 PRO A C 1
ATOM 771 O O . PRO A 1 101 ? 2.689 -7.555 10.156 1 98.06 101 PRO A O 1
ATOM 774 N N . PRO A 1 102 ? 3.926 -8.43 8.477 1 97.94 102 PRO A N 1
ATOM 775 C CA . PRO A 1 102 ? 5.172 -8.172 9.195 1 97.94 102 PRO A CA 1
ATOM 776 C C . PRO A 1 102 ? 5.375 -6.691 9.508 1 97.94 102 PRO A C 1
ATOM 778 O O . PRO A 1 102 ? 4.914 -5.828 8.758 1 97.94 102 PRO A O 1
ATOM 781 N N . ALA A 1 103 ? 6.059 -6.426 10.594 1 98.12 103 ALA A N 1
ATOM 782 C CA . ALA A 1 103 ? 6.328 -5.059 11.031 1 98.12 103 ALA A CA 1
ATOM 783 C C . ALA A 1 103 ? 7.594 -4.516 10.375 1 98.12 103 ALA A C 1
ATOM 785 O O . ALA A 1 103 ? 8.703 -4.961 10.688 1 98.12 103 ALA A O 1
ATOM 786 N N . PRO A 1 104 ? 7.406 -3.555 9.5 1 98.38 104 PRO A N 1
ATOM 787 C CA . PRO A 1 104 ? 8.594 -2.967 8.875 1 98.38 104 PRO A CA 1
ATOM 788 C C . PRO A 1 104 ? 9.258 -1.907 9.758 1 98.38 104 PRO A C 1
ATOM 790 O O . PRO A 1 104 ? 8.617 -1.365 10.664 1 98.38 104 PRO A O 1
ATOM 793 N N . TYR A 1 105 ? 10.484 -1.662 9.523 1 98.25 105 TYR A N 1
ATOM 794 C CA . TYR A 1 105 ? 11.164 -0.47 10.031 1 98.25 105 TYR A CA 1
ATOM 795 C C . TYR A 1 105 ? 12.242 -0.008 9.062 1 98.25 105 TYR A C 1
ATOM 797 O O . TYR A 1 105 ? 12.68 -0.77 8.195 1 98.25 105 TYR A O 1
ATOM 805 N N . ALA A 1 106 ? 12.523 1.231 9.117 1 98.5 106 ALA A N 1
ATOM 806 C CA . ALA A 1 106 ? 13.555 1.83 8.273 1 98.5 106 ALA A CA 1
ATOM 807 C C . ALA A 1 106 ? 14.891 1.902 9.008 1 98.5 106 ALA A C 1
ATOM 809 O O . ALA A 1 106 ? 14.938 2.219 10.195 1 98.5 106 ALA A O 1
ATOM 810 N N . VAL A 1 107 ? 15.898 1.611 8.32 1 97.81 107 VAL A N 1
ATOM 811 C CA . VAL A 1 107 ? 17.25 1.706 8.852 1 97.81 107 VAL A CA 1
ATOM 812 C C . VAL A 1 107 ? 18.141 2.48 7.875 1 97.81 107 VAL A C 1
ATOM 814 O O . VAL A 1 107 ? 18.031 2.303 6.656 1 97.81 107 VAL A O 1
ATOM 817 N N . ARG A 1 108 ? 18.938 3.301 8.422 1 96.69 108 ARG A N 1
ATOM 818 C CA . ARG A 1 108 ? 19.891 4.031 7.59 1 96.69 108 ARG A CA 1
ATOM 819 C C . ARG A 1 108 ? 21.141 3.199 7.336 1 96.69 108 ARG A C 1
ATOM 821 O O . ARG A 1 108 ? 21.75 2.689 8.273 1 96.69 108 ARG A O 1
ATOM 828 N N . THR A 1 109 ? 21.516 3.102 6.09 1 95.44 109 THR A N 1
ATOM 829 C CA . THR A 1 109 ? 22.719 2.379 5.723 1 95.44 109 THR A CA 1
ATOM 830 C C . THR A 1 109 ? 23.953 3.256 5.914 1 95.44 109 THR A C 1
ATOM 832 O O . THR A 1 109 ? 23.844 4.449 6.199 1 95.44 109 THR A O 1
ATOM 835 N N . GLU A 1 110 ? 25.125 2.689 5.715 1 94.06 110 GLU A N 1
ATOM 836 C CA . GLU A 1 110 ? 26.375 3.434 5.801 1 94.06 110 GLU A CA 1
ATOM 837 C C . GLU A 1 110 ? 26.453 4.508 4.719 1 94.06 110 GLU A C 1
ATOM 839 O O . GLU A 1 110 ? 27.062 5.559 4.926 1 94.06 110 GLU A O 1
ATOM 844 N N . GLU A 1 111 ? 25.797 4.289 3.635 1 92 111 GLU A N 1
ATOM 845 C CA . GLU A 1 111 ? 25.797 5.223 2.514 1 92 111 GLU A CA 1
ATOM 846 C C . GLU A 1 111 ? 24.766 6.332 2.717 1 92 111 GLU A C 1
ATOM 848 O O . GLU A 1 111 ? 24.688 7.258 1.908 1 92 111 GLU A O 1
ATOM 853 N N . GLY A 1 112 ? 24.031 6.227 3.766 1 93.06 112 GLY A N 1
ATOM 854 C CA . GLY A 1 112 ? 23.125 7.305 4.121 1 93.06 112 GLY A CA 1
ATOM 855 C C . GLY A 1 112 ? 21.688 7.062 3.666 1 93.06 112 GLY A C 1
ATOM 856 O O . GLY A 1 112 ? 20.781 7.785 4.062 1 93.06 112 GLY A O 1
ATOM 857 N N . ALA A 1 113 ? 21.5 6 2.926 1 93.75 113 ALA A N 1
ATOM 858 C CA . ALA A 1 113 ? 20.172 5.719 2.395 1 93.75 113 ALA A CA 1
ATOM 859 C C . ALA A 1 113 ? 19.328 4.965 3.412 1 93.75 113 ALA A C 1
ATOM 861 O O . ALA A 1 113 ? 19.859 4.223 4.242 1 93.75 113 ALA A O 1
ATOM 862 N N . LEU A 1 114 ? 18.062 5.219 3.365 1 97.5 114 LEU A N 1
ATOM 863 C CA . LEU A 1 114 ? 17.156 4.426 4.184 1 97.5 114 LEU A CA 1
ATOM 864 C C . LEU A 1 114 ? 16.719 3.166 3.443 1 97.5 114 LEU A C 1
ATOM 866 O O . LEU A 1 114 ? 16.359 3.225 2.264 1 97.5 114 LEU A O 1
ATOM 870 N N . VAL A 1 115 ? 16.75 2.053 4.195 1 97.88 115 VAL A N 1
ATOM 871 C CA . VAL A 1 115 ? 16.281 0.791 3.633 1 97.88 115 VAL A CA 1
ATOM 872 C C . VAL A 1 115 ? 15.289 0.14 4.582 1 97.88 115 VAL A C 1
ATOM 874 O O . VAL A 1 115 ? 15.305 0.402 5.789 1 97.88 115 VAL A O 1
ATOM 877 N N . ARG A 1 116 ? 14.438 -0.663 4.039 1 98.38 116 ARG A N 1
ATOM 878 C CA . ARG A 1 116 ? 13.406 -1.352 4.805 1 98.38 116 ARG A CA 1
ATOM 879 C C . ARG A 1 116 ? 13.93 -2.668 5.371 1 98.38 116 ARG A C 1
ATOM 881 O O . ARG A 1 116 ? 14.617 -3.416 4.676 1 98.38 116 ARG A O 1
ATOM 888 N N . ARG A 1 117 ? 13.648 -2.916 6.605 1 98.06 117 ARG A N 1
ATOM 889 C CA . ARG A 1 117 ? 13.922 -4.18 7.281 1 98.06 117 ARG A CA 1
ATOM 890 C C . ARG A 1 117 ? 12.703 -4.656 8.062 1 98.06 117 ARG A C 1
ATOM 892 O O . ARG A 1 117 ? 11.68 -3.965 8.109 1 98.06 117 ARG A O 1
ATOM 899 N N . LEU A 1 118 ? 12.766 -5.852 8.516 1 97.88 118 LEU A N 1
ATOM 900 C CA . LEU A 1 118 ? 11.75 -6.375 9.422 1 97.88 118 LEU A CA 1
ATOM 901 C C . LEU A 1 118 ? 12.312 -6.535 10.828 1 97.88 118 LEU A C 1
ATOM 903 O O . LEU A 1 118 ? 13.461 -6.949 11 1 97.88 118 LEU A O 1
ATOM 907 N N . ARG A 1 119 ? 11.5 -6.207 11.812 1 92.06 119 ARG A N 1
ATOM 908 C CA . ARG A 1 119 ? 11.93 -6.266 13.203 1 92.06 119 ARG A CA 1
ATOM 909 C C . ARG A 1 119 ? 12.219 -7.703 13.633 1 92.06 119 ARG A C 1
ATOM 911 O O . ARG A 1 119 ? 13.156 -7.957 14.391 1 92.06 119 ARG A O 1
ATOM 918 N N . THR A 1 120 ? 11.375 -8.586 13.211 1 93.88 120 THR A N 1
ATOM 919 C CA . THR A 1 120 ? 11.5 -10.016 13.469 1 93.88 120 THR A CA 1
ATOM 920 C C . THR A 1 120 ? 11.383 -10.812 12.18 1 93.88 120 THR A C 1
ATOM 922 O O . THR A 1 120 ? 10.797 -10.344 11.203 1 93.88 120 THR A O 1
ATOM 925 N N . PRO A 1 121 ? 12.07 -12.008 12.18 1 95.31 121 PRO A N 1
ATOM 926 C CA . PRO A 1 121 ? 11.82 -12.859 11.008 1 95.31 121 PRO A CA 1
ATOM 927 C C . PRO A 1 121 ? 10.328 -13.047 10.727 1 95.31 121 PRO A C 1
ATOM 929 O O . PRO A 1 121 ? 9.547 -13.281 11.656 1 95.31 121 PRO A O 1
ATOM 932 N N . PRO A 1 122 ? 9.984 -12.859 9.531 1 96.94 122 PRO A N 1
ATOM 933 C CA . PRO A 1 122 ? 8.555 -12.969 9.242 1 96.94 122 PRO A CA 1
ATOM 934 C C . PRO A 1 122 ? 8.008 -14.375 9.445 1 96.94 122 PRO A C 1
ATOM 936 O O . PRO A 1 122 ? 8.695 -15.359 9.141 1 96.94 122 PRO A O 1
ATOM 939 N N . GLY A 1 123 ? 6.809 -14.461 9.977 1 97.25 123 GLY A N 1
ATOM 940 C CA . GLY A 1 123 ? 6.129 -15.742 10.117 1 97.25 123 GLY A CA 1
ATOM 941 C C . GLY A 1 123 ? 5.242 -16.078 8.938 1 97.25 123 GLY A C 1
ATOM 942 O O . GLY A 1 123 ? 4.949 -15.227 8.102 1 97.25 123 GLY A O 1
ATOM 943 N N . ARG A 1 124 ? 4.859 -17.328 8.891 1 98.06 124 ARG A N 1
ATOM 944 C CA . ARG A 1 124 ? 3.996 -17.844 7.836 1 98.06 124 ARG A CA 1
ATOM 945 C C . ARG A 1 124 ? 2.684 -17.062 7.773 1 98.06 124 ARG A C 1
ATOM 947 O O . ARG A 1 124 ? 2.303 -16.562 6.715 1 98.06 124 ARG A O 1
ATOM 954 N N . GLU A 1 125 ? 2.045 -16.922 8.938 1 98.12 125 GLU A N 1
ATOM 955 C CA . GLU A 1 125 ? 0.743 -16.266 9 1 98.12 125 GLU A CA 1
ATOM 956 C C . GLU A 1 125 ? 0.846 -14.797 8.586 1 98.12 125 GLU A C 1
ATOM 958 O O . GLU A 1 125 ? -0.055 -14.266 7.938 1 98.12 125 GLU A O 1
ATOM 963 N N . GLU A 1 126 ? 1.909 -14.188 8.938 1 98.19 126 GLU A N 1
ATOM 964 C CA . GLU A 1 126 ? 2.121 -12.781 8.625 1 98.19 126 GLU A CA 1
ATOM 965 C C . GLU A 1 126 ? 2.264 -12.562 7.121 1 98.19 126 GLU A C 1
ATOM 967 O O . GLU A 1 126 ? 1.699 -11.617 6.566 1 98.19 126 GLU A O 1
ATOM 972 N N . LEU A 1 127 ? 3.033 -13.414 6.488 1 98.69 127 LEU A N 1
ATOM 973 C CA . LEU A 1 127 ? 3.254 -13.258 5.055 1 98.69 127 LEU A CA 1
ATOM 974 C C . LEU A 1 127 ? 1.994 -13.602 4.27 1 98.69 127 LEU A C 1
ATOM 976 O O . LEU A 1 127 ? 1.685 -12.961 3.266 1 98.69 127 LEU A O 1
ATOM 980 N N . LEU A 1 128 ? 1.287 -14.648 4.734 1 98.88 128 LEU A N 1
ATOM 981 C CA . LEU A 1 128 ? 0.003 -14.961 4.117 1 98.88 128 LEU A CA 1
ATOM 982 C C . LEU A 1 128 ? -0.965 -13.797 4.25 1 98.88 128 LEU A C 1
ATOM 984 O O . LEU A 1 128 ? -1.666 -13.453 3.297 1 98.88 128 LEU A O 1
ATOM 988 N N . ALA A 1 129 ? -0.927 -13.195 5.352 1 98.88 129 ALA A N 1
ATOM 989 C CA . ALA A 1 129 ? -1.783 -12.039 5.605 1 98.88 129 ALA A CA 1
ATOM 990 C C . ALA A 1 129 ? -1.422 -10.875 4.688 1 98.88 129 ALA A C 1
ATOM 992 O O . ALA A 1 129 ? -2.305 -10.18 4.184 1 98.88 129 ALA A O 1
ATOM 993 N N . ALA A 1 130 ? -0.167 -10.656 4.512 1 98.75 130 ALA A N 1
ATOM 994 C CA . ALA A 1 130 ? 0.278 -9.586 3.627 1 98.75 130 ALA A CA 1
ATOM 995 C C . ALA A 1 130 ? -0.287 -9.766 2.221 1 98.75 130 ALA A C 1
ATOM 997 O O . ALA A 1 130 ? -0.808 -8.812 1.628 1 98.75 130 ALA A O 1
ATOM 998 N N . VAL A 1 131 ? -0.241 -10.953 1.696 1 98.94 131 VAL A N 1
ATOM 999 C CA . VAL A 1 131 ? -0.737 -11.234 0.353 1 98.94 131 VAL A CA 1
ATOM 1000 C C . VAL A 1 131 ? -2.258 -11.102 0.325 1 98.94 131 VAL A C 1
ATOM 1002 O O . VAL A 1 131 ? -2.818 -10.523 -0.613 1 98.94 131 VAL A O 1
ATOM 1005 N N . ALA A 1 132 ? -2.877 -11.609 1.344 1 98.94 132 ALA A N 1
ATOM 1006 C CA . ALA A 1 132 ? -4.332 -11.539 1.422 1 98.94 132 ALA A CA 1
ATOM 1007 C C . ALA A 1 132 ? -4.805 -10.086 1.493 1 98.94 132 ALA A C 1
ATOM 1009 O O . ALA A 1 132 ? -5.754 -9.703 0.807 1 98.94 132 ALA A O 1
ATOM 1010 N N . ARG A 1 133 ? -4.172 -9.328 2.305 1 98.69 133 ARG A N 1
ATOM 1011 C CA . ARG A 1 133 ? -4.543 -7.926 2.432 1 98.69 133 ARG A CA 1
ATOM 1012 C C . ARG A 1 133 ? -4.32 -7.18 1.12 1 98.69 133 ARG A C 1
ATOM 1014 O O . ARG A 1 133 ? -5.121 -6.316 0.748 1 98.69 133 ARG A O 1
ATOM 1021 N N . GLU A 1 134 ? -3.264 -7.473 0.461 1 98.44 134 GLU A N 1
ATOM 1022 C CA . GLU A 1 134 ? -3.057 -6.871 -0.853 1 98.44 134 GLU A CA 1
ATOM 1023 C C . GLU A 1 134 ? -4.184 -7.242 -1.812 1 98.44 134 GLU A C 1
ATOM 1025 O O . GLU A 1 134 ? -4.613 -6.418 -2.623 1 98.44 134 GLU A O 1
ATOM 1030 N N . THR A 1 135 ? -4.621 -8.469 -1.744 1 98.81 135 THR A N 1
ATOM 1031 C CA . THR A 1 135 ? -5.73 -8.922 -2.574 1 98.81 135 THR A CA 1
ATOM 1032 C C . THR A 1 135 ? -6.996 -8.133 -2.266 1 98.81 135 THR A C 1
ATOM 1034 O O . THR A 1 135 ? -7.688 -7.672 -3.178 1 98.81 135 THR A O 1
ATOM 1037 N N . VAL A 1 136 ? -7.266 -7.961 -1 1 98.62 136 VAL A N 1
ATOM 1038 C CA . VAL A 1 136 ? -8.422 -7.172 -0.577 1 98.62 136 VAL A CA 1
ATOM 1039 C C . VAL A 1 136 ? -8.305 -5.754 -1.126 1 98.62 136 VAL A C 1
ATOM 1041 O O . VAL A 1 136 ? -9.258 -5.223 -1.704 1 98.62 136 VAL A O 1
ATOM 1044 N N . GLU A 1 137 ? -7.137 -5.168 -0.973 1 97.62 137 GLU A N 1
ATOM 1045 C CA . GLU A 1 137 ? -6.91 -3.816 -1.469 1 97.62 137 GLU A CA 1
ATOM 1046 C C . GLU A 1 137 ? -7.129 -3.736 -2.977 1 97.62 137 GLU A C 1
ATOM 1048 O O . GLU A 1 137 ? -7.805 -2.83 -3.465 1 97.62 137 GLU A O 1
ATOM 1053 N N . LEU A 1 138 ? -6.602 -4.652 -3.689 1 97.88 138 LEU A N 1
ATOM 1054 C CA . LEU A 1 138 ? -6.707 -4.691 -5.145 1 97.88 138 LEU A CA 1
ATOM 1055 C C . LEU A 1 138 ? -8.164 -4.77 -5.582 1 97.88 138 LEU A C 1
ATOM 1057 O O . LEU A 1 138 ? -8.602 -3.988 -6.43 1 97.88 138 LEU A O 1
ATOM 1061 N N . LEU A 1 139 ? -8.906 -5.621 -4.98 1 98 139 LEU A N 1
ATOM 1062 C CA . LEU A 1 139 ? -10.242 -5.945 -5.465 1 98 139 LEU A CA 1
ATOM 1063 C C . LEU A 1 139 ? -11.258 -4.926 -4.969 1 98 139 LEU A C 1
ATOM 1065 O O . LEU A 1 139 ? -12.367 -4.836 -5.508 1 98 139 LEU A O 1
ATOM 1069 N N . THR A 1 140 ? -10.898 -4.191 -3.943 1 98 140 THR A N 1
ATOM 1070 C CA . THR A 1 140 ? -11.852 -3.232 -3.398 1 98 140 THR A CA 1
ATOM 1071 C C . THR A 1 140 ? -11.516 -1.817 -3.861 1 98 140 THR A C 1
ATOM 1073 O O . THR A 1 140 ? -12.203 -0.861 -3.492 1 98 140 THR A O 1
ATOM 1076 N N . ASP A 1 141 ? -10.461 -1.623 -4.586 1 96.25 141 ASP A N 1
ATOM 1077 C CA . ASP A 1 141 ? -10.133 -0.353 -5.227 1 96.25 141 ASP A CA 1
ATOM 1078 C C . ASP A 1 141 ? -10.695 -0.294 -6.645 1 96.25 141 ASP A C 1
ATOM 1080 O O . ASP A 1 141 ? -10.227 -1.006 -7.535 1 96.25 141 ASP A O 1
ATOM 1084 N N . PRO A 1 142 ? -11.609 0.612 -6.871 1 93.56 142 PRO A N 1
ATOM 1085 C CA . PRO A 1 142 ? -12.234 0.633 -8.195 1 93.56 142 PRO A CA 1
ATOM 1086 C C . PRO A 1 142 ? -11.242 0.928 -9.312 1 93.56 142 PRO A C 1
ATOM 1088 O O . PRO A 1 142 ? -11.367 0.375 -10.414 1 93.56 142 PRO A O 1
ATOM 1091 N N . ARG A 1 143 ? -10.281 1.729 -9.039 1 91.25 143 ARG A N 1
ATOM 1092 C CA . ARG A 1 143 ? -9.297 2.049 -10.07 1 91.25 143 ARG A CA 1
ATOM 1093 C C . ARG A 1 143 ? -8.422 0.843 -10.375 1 91.25 143 ARG A C 1
ATOM 1095 O O . ARG A 1 143 ? -8.141 0.553 -11.547 1 91.25 143 ARG A O 1
ATOM 1102 N N . ALA A 1 144 ? -7.984 0.185 -9.336 1 94 144 ALA A N 1
ATOM 1103 C CA . ALA A 1 144 ? -7.164 -1.006 -9.539 1 94 144 ALA A CA 1
ATOM 1104 C C . ALA A 1 144 ? -7.957 -2.105 -10.242 1 94 144 ALA A C 1
ATOM 1106 O O . ALA A 1 144 ? -7.461 -2.732 -11.18 1 94 144 ALA A O 1
ATOM 1107 N N . ARG A 1 145 ? -9.148 -2.307 -9.891 1 93.38 145 ARG A N 1
ATOM 1108 C CA . ARG A 1 145 ? -10 -3.346 -10.469 1 93.38 145 ARG A CA 1
ATOM 1109 C C . ARG A 1 145 ? -10.227 -3.1 -11.961 1 93.38 145 ARG A C 1
ATOM 1111 O O . ARG A 1 145 ? -10.266 -4.043 -12.75 1 93.38 145 ARG A O 1
ATOM 1118 N N . ALA A 1 146 ? -10.383 -1.86 -12.273 1 93.12 146 ALA A N 1
ATOM 1119 C CA . ALA A 1 146 ? -10.625 -1.49 -13.664 1 93.12 146 ALA A CA 1
ATOM 1120 C C . ALA A 1 146 ? -9.414 -1.831 -14.539 1 93.12 146 ALA A C 1
ATOM 1122 O O . ALA A 1 146 ? -9.531 -1.933 -15.758 1 93.12 146 ALA A O 1
ATOM 1123 N N . GLY A 1 147 ? -8.273 -1.99 -13.883 1 95.38 147 GLY A N 1
ATOM 1124 C CA . GLY A 1 147 ? -7.055 -2.279 -14.617 1 95.38 147 GLY A CA 1
ATOM 1125 C C . GLY A 1 147 ? -6.754 -3.764 -14.719 1 95.38 147 GLY A C 1
ATOM 1126 O O . GLY A 1 147 ? -5.793 -4.168 -15.375 1 95.38 147 GLY A O 1
ATOM 1127 N N . LEU A 1 148 ? -7.516 -4.562 -14.055 1 96.44 148 LEU A N 1
ATOM 1128 C CA . LEU A 1 148 ? -7.316 -6.008 -14.094 1 96.44 148 LEU A CA 1
ATOM 1129 C C . LEU A 1 148 ? -7.641 -6.555 -15.484 1 96.44 148 LEU A C 1
ATOM 1131 O O . LEU A 1 148 ? -8.688 -6.238 -16.047 1 96.44 148 LEU A O 1
ATOM 1135 N N . ARG A 1 149 ? -6.695 -7.332 -15.992 1 96.19 149 ARG A N 1
ATOM 1136 C CA . ARG A 1 149 ? -6.859 -7.895 -17.328 1 96.19 149 ARG A CA 1
ATOM 1137 C C . ARG A 1 149 ? -6.48 -9.375 -17.344 1 96.19 149 ARG A C 1
ATOM 1139 O O . ARG A 1 149 ? -5.582 -9.797 -16.625 1 96.19 149 ARG A O 1
ATOM 1146 N N . GLN A 1 150 ? -7.152 -10.016 -18.172 1 96.25 150 GLN A N 1
ATOM 1147 C CA . GLN A 1 150 ? -6.715 -11.352 -18.547 1 96.25 150 GLN A CA 1
ATOM 1148 C C . GLN A 1 150 ? -5.914 -11.32 -19.844 1 96.25 150 GLN A C 1
ATOM 1150 O O . GLN A 1 150 ? -6.285 -10.625 -20.797 1 96.25 150 GLN A O 1
ATOM 1155 N N . CYS A 1 151 ? -4.855 -11.977 -19.828 1 97.12 151 CYS A N 1
ATOM 1156 C CA . CYS A 1 151 ? -3.996 -12.031 -21 1 97.12 151 CYS A CA 1
ATOM 1157 C C . CYS A 1 151 ? -4.766 -12.531 -22.219 1 97.12 151 CYS A C 1
ATOM 1159 O O . CYS A 1 151 ? -5.531 -13.492 -22.125 1 97.12 151 CYS A O 1
ATOM 1161 N N . GLN A 1 152 ? -4.535 -11.992 -23.344 1 95.5 152 GLN A N 1
ATOM 1162 C CA . GLN A 1 152 ? -5.219 -12.375 -24.578 1 95.5 152 GLN A CA 1
ATOM 1163 C C . GLN A 1 152 ? -4.352 -13.297 -25.422 1 95.5 152 GLN A C 1
ATOM 1165 O O . GLN A 1 152 ? -4.699 -13.609 -26.562 1 95.5 152 GLN A O 1
ATOM 1170 N N . GLY A 1 153 ? -3.207 -13.594 -24.859 1 93.44 153 GLY A N 1
ATOM 1171 C CA . GLY A 1 153 ? -2.383 -14.578 -25.531 1 93.44 153 GLY A CA 1
ATOM 1172 C C . GLY A 1 153 ? -3.031 -15.945 -25.609 1 93.44 153 GLY A C 1
ATOM 1173 O O . GLY A 1 153 ? -3.764 -16.344 -24.703 1 93.44 153 GLY A O 1
ATOM 1174 N N . ASP A 1 154 ? -2.615 -16.672 -26.641 1 89.81 154 ASP A N 1
ATOM 1175 C CA . ASP A 1 154 ? -3.182 -18 -26.828 1 89.81 154 ASP A CA 1
ATOM 1176 C C . ASP A 1 154 ? -2.887 -18.891 -25.641 1 89.81 154 ASP A C 1
ATOM 1178 O O . ASP A 1 154 ? -1.734 -19.031 -25.219 1 89.81 154 ASP A O 1
ATOM 1182 N N . ASN A 1 155 ? -3.943 -19.375 -25.031 1 89.06 155 ASN A N 1
ATOM 1183 C CA . ASN A 1 155 ? -3.914 -20.328 -23.938 1 89.06 155 ASN A CA 1
ATOM 1184 C C . ASN A 1 155 ? -3.156 -19.781 -22.734 1 89.06 155 ASN A C 1
ATOM 1186 O O . ASN A 1 155 ? -2.418 -20.516 -22.062 1 89.06 155 ASN A O 1
ATOM 1190 N N . CYS A 1 156 ? -3.098 -18.625 -22.594 1 95.25 156 CYS A N 1
ATOM 1191 C CA . CYS A 1 156 ? -2.49 -18.047 -21.406 1 95.25 156 CYS A CA 1
ATOM 1192 C C . CYS A 1 156 ? -3.557 -17.609 -20.406 1 95.25 156 CYS A C 1
ATOM 1194 O O . CYS A 1 156 ? -4.359 -16.719 -20.703 1 95.25 156 CYS A O 1
ATOM 1196 N N . PRO A 1 157 ? -3.586 -18.172 -19.234 1 95 157 PRO A N 1
ATOM 1197 C CA . PRO A 1 157 ? -4.641 -17.844 -18.281 1 95 157 PRO A CA 1
ATOM 1198 C C . PRO A 1 157 ? -4.262 -16.703 -17.344 1 95 157 PRO A C 1
ATOM 1200 O O . PRO A 1 157 ? -5.004 -16.391 -16.406 1 95 157 PRO A O 1
ATOM 1203 N N . LEU A 1 158 ? -3.141 -16.062 -17.562 1 96.88 158 LEU A N 1
ATOM 1204 C CA . LEU A 1 158 ? -2.58 -15.156 -16.562 1 96.88 158 LEU A CA 1
ATOM 1205 C C . LEU A 1 158 ? -3.385 -13.859 -16.5 1 96.88 158 LEU A C 1
ATOM 1207 O O . LEU A 1 158 ? -3.867 -13.375 -17.516 1 96.88 158 LEU A O 1
ATOM 1211 N N . VAL A 1 159 ? -3.566 -13.398 -15.281 1 97.94 159 VAL A N 1
ATOM 1212 C CA . VAL A 1 159 ? -4.188 -12.109 -15 1 97.94 159 VAL A CA 1
ATOM 1213 C C . VAL A 1 159 ? -3.123 -11.109 -14.562 1 97.94 159 VAL A C 1
ATOM 1215 O O . VAL A 1 159 ? -2.188 -11.469 -13.836 1 97.94 159 VAL A O 1
ATOM 1218 N N . TYR A 1 160 ? -3.238 -9.883 -15.008 1 97.56 160 TYR A N 1
ATOM 1219 C CA . TYR A 1 160 ? -2.285 -8.836 -14.664 1 97.56 160 TYR A CA 1
ATOM 1220 C C . TYR A 1 160 ? -2.988 -7.496 -14.477 1 97.56 160 TYR A C 1
ATOM 1222 O O . TYR A 1 160 ? -4.168 -7.359 -14.812 1 97.56 160 TYR A O 1
ATOM 1230 N N . LEU A 1 161 ? -2.309 -6.641 -13.828 1 97.19 161 LEU A N 1
ATOM 1231 C CA . LEU A 1 161 ? -2.795 -5.273 -13.68 1 97.19 161 LEU A CA 1
ATOM 1232 C C . LEU A 1 161 ? -2.203 -4.367 -14.75 1 97.19 161 LEU A C 1
ATOM 1234 O O . LEU A 1 161 ? -0.985 -4.184 -14.812 1 97.19 161 LEU A O 1
ATOM 1238 N N . ASP A 1 162 ? -2.977 -3.803 -15.617 1 95.88 162 ASP A N 1
ATOM 1239 C CA . ASP A 1 162 ? -2.527 -2.885 -16.656 1 95.88 162 ASP A CA 1
ATOM 1240 C C . ASP A 1 162 ? -2.352 -1.472 -16.109 1 95.88 162 ASP A C 1
ATOM 1242 O O . ASP A 1 162 ? -3.33 -0.744 -15.922 1 95.88 162 ASP A O 1
ATOM 1246 N N . THR A 1 163 ? -1.118 -1.092 -15.875 1 88.62 163 THR A N 1
ATOM 1247 C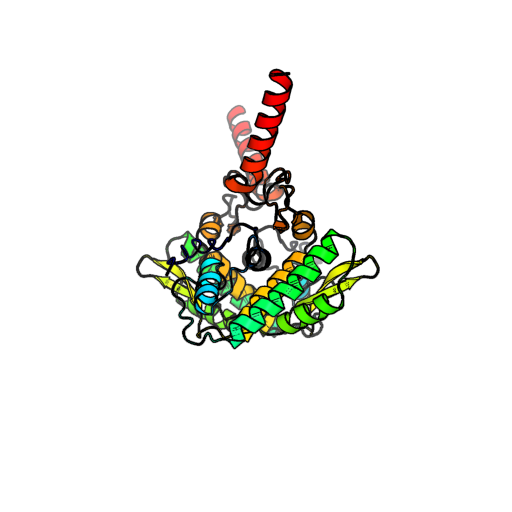 CA . THR A 1 163 ? -0.815 0.239 -15.359 1 88.62 163 THR A CA 1
ATOM 1248 C C . THR A 1 163 ? -0.224 1.121 -16.453 1 88.62 163 THR A C 1
ATOM 1250 O O . THR A 1 163 ? 0.382 2.156 -16.172 1 88.62 163 THR A O 1
ATOM 1253 N N . SER A 1 164 ? -0.371 0.702 -17.625 1 86.81 164 SER A N 1
ATOM 1254 C CA . SER A 1 164 ? 0.166 1.487 -18.734 1 86.81 164 SER A CA 1
ATOM 1255 C C . SER A 1 164 ? -0.646 2.76 -18.953 1 86.81 164 SER A C 1
ATOM 1257 O O . SER A 1 164 ? -1.796 2.85 -18.516 1 86.81 164 SER A O 1
ATOM 1259 N N . ARG A 1 165 ? -0.142 3.918 -19.406 1 79.44 165 ARG A N 1
ATOM 1260 C CA . ARG A 1 165 ? -0.775 5.215 -19.625 1 79.44 165 ARG A CA 1
ATOM 1261 C C . ARG A 1 165 ? -2.074 5.062 -20.422 1 79.44 165 ARG A C 1
ATOM 1263 O O . ARG A 1 165 ? -3.092 5.66 -20.062 1 79.44 165 ARG A O 1
ATOM 1270 N N . GLY A 1 166 ? -2.207 4.176 -21.406 1 83.06 166 GLY A N 1
ATOM 1271 C CA . GLY A 1 166 ? -3.375 4.008 -22.25 1 83.06 166 GLY A CA 1
ATOM 1272 C C . GLY A 1 166 ? -4.25 2.842 -21.844 1 83.06 166 GLY A C 1
ATOM 1273 O O . GLY A 1 166 ? -5.371 2.693 -22.328 1 83.06 166 GLY A O 1
ATOM 1274 N N . ARG A 1 167 ? -3.846 2.088 -20.906 1 89.69 167 ARG A N 1
ATOM 1275 C CA . ARG A 1 167 ? -4.57 0.926 -20.406 1 89.69 167 ARG A CA 1
ATOM 1276 C C . ARG A 1 167 ? -5.051 0.041 -21.547 1 89.69 167 ARG A C 1
ATOM 1278 O O . ARG A 1 167 ? -6.207 -0.386 -21.562 1 89.69 167 ARG A O 1
ATOM 1285 N N . ARG A 1 168 ? -4.184 -0.155 -22.484 1 91.25 168 ARG A N 1
ATOM 1286 C CA . ARG A 1 168 ? -4.551 -0.921 -23.672 1 91.25 168 ARG A CA 1
ATOM 1287 C C . ARG A 1 168 ? -3.656 -2.143 -23.828 1 91.25 168 ARG A C 1
ATOM 1289 O O . ARG A 1 168 ? -3.619 -2.752 -24.906 1 91.25 168 ARG A O 1
ATOM 1296 N N . ARG A 1 169 ? -2.943 -2.408 -22.75 1 94.19 169 ARG A N 1
ATOM 1297 C CA . ARG A 1 169 ? -2.117 -3.611 -22.781 1 94.19 169 ARG A CA 1
ATOM 1298 C C . ARG A 1 169 ? -2.975 -4.863 -22.938 1 94.19 169 ARG A C 1
ATOM 1300 O O . ARG A 1 169 ? -3.992 -5.016 -22.266 1 94.19 169 ARG A O 1
ATOM 1307 N N . ARG A 1 170 ? -2.514 -5.73 -23.875 1 94.56 170 ARG A N 1
ATOM 1308 C CA . ARG A 1 170 ? -3.33 -6.902 -24.188 1 94.56 170 ARG A CA 1
ATOM 1309 C C . ARG A 1 170 ? -2.688 -8.172 -23.641 1 94.56 170 ARG A C 1
ATOM 1311 O O . ARG A 1 170 ? -3.363 -9.188 -23.469 1 94.56 170 ARG A O 1
ATOM 1318 N N . TRP A 1 171 ? -1.396 -8.008 -23.484 1 95.12 171 TRP A N 1
ATOM 1319 C CA . TRP A 1 171 ? -0.638 -9.203 -23.125 1 95.12 171 TRP A CA 1
ATOM 1320 C C . TRP A 1 171 ? -0.015 -9.062 -21.75 1 95.12 171 TRP A C 1
ATOM 1322 O O . TRP A 1 171 ? 0.454 -7.98 -21.375 1 95.12 171 TRP A O 1
ATOM 1332 N N . CYS A 1 172 ? 0.074 -10.188 -21.016 1 95.62 172 CYS A N 1
ATOM 1333 C CA . CYS A 1 172 ? 0.742 -10.203 -19.719 1 95.62 172 CYS A CA 1
ATOM 1334 C C . CYS A 1 172 ? 2.246 -10.016 -19.891 1 95.62 172 CYS A C 1
ATOM 1336 O O . CYS A 1 172 ? 2.906 -9.469 -19 1 95.62 172 CYS A O 1
ATOM 1338 N N . SER A 1 173 ? 2.734 -10.547 -20.969 1 93.12 173 SER A N 1
ATOM 1339 C CA . SER A 1 173 ? 4.133 -10.391 -21.359 1 93.12 173 SER A CA 1
ATOM 1340 C C . SER A 1 173 ? 4.27 -10.078 -22.844 1 93.12 173 SER A C 1
ATOM 1342 O O . SER A 1 173 ? 3.992 -10.938 -23.688 1 93.12 173 SER A O 1
ATOM 1344 N N . SER A 1 174 ? 4.727 -8.961 -23.109 1 91.19 174 SER A N 1
ATOM 1345 C CA . SER A 1 174 ? 4.934 -8.602 -24.5 1 91.19 174 SER A CA 1
ATOM 1346 C C . SER A 1 174 ? 5.973 -9.516 -25.156 1 91.19 174 SER A C 1
ATOM 1348 O O . SER A 1 174 ? 5.84 -9.867 -26.328 1 91.19 174 SER A O 1
ATOM 1350 N N . GLU A 1 175 ? 6.934 -9.945 -24.375 1 90.5 175 GLU A N 1
ATOM 1351 C CA . GLU A 1 175 ? 8.039 -10.734 -24.891 1 90.5 175 GLU A CA 1
ATOM 1352 C C . GLU A 1 175 ? 7.613 -12.172 -25.172 1 90.5 175 GLU A C 1
ATOM 1354 O O . GLU A 1 175 ? 8.133 -12.82 -26.078 1 90.5 175 GLU A O 1
ATOM 1359 N N . VAL A 1 176 ? 6.676 -12.625 -24.406 1 91.44 176 VAL A N 1
ATOM 1360 C CA . VAL A 1 176 ? 6.293 -14.023 -24.578 1 91.44 176 VAL A CA 1
ATOM 1361 C C . VAL A 1 176 ? 4.949 -14.109 -25.297 1 91.44 176 VAL A C 1
ATOM 1363 O O . VAL A 1 176 ? 4.887 -14.492 -26.469 1 91.44 176 VAL A O 1
ATOM 1366 N N . CYS A 1 177 ? 3.92 -13.641 -24.672 1 94.31 177 CYS A N 1
ATOM 1367 C CA . CYS A 1 177 ? 2.58 -13.742 -25.234 1 94.31 177 CYS A CA 1
ATOM 1368 C C . CYS A 1 177 ? 2.424 -12.82 -26.438 1 94.31 177 CYS A C 1
ATOM 1370 O O . CYS A 1 177 ? 1.88 -13.219 -27.469 1 94.31 177 CYS A O 1
ATOM 1372 N N . GLY A 1 178 ? 2.887 -11.609 -26.297 1 92.81 178 GLY A N 1
ATOM 1373 C CA . GLY A 1 178 ? 2.836 -10.68 -27.422 1 92.81 178 GLY A CA 1
ATOM 1374 C C . GLY A 1 178 ? 3.615 -11.164 -28.625 1 92.81 178 GLY A C 1
ATOM 1375 O O . GLY A 1 178 ? 3.117 -11.117 -29.75 1 92.81 178 GLY A O 1
ATOM 1376 N N . ASN A 1 179 ? 4.777 -11.609 -28.375 1 92.5 179 ASN A N 1
ATOM 1377 C CA . ASN A 1 179 ? 5.629 -12.117 -29.438 1 92.5 179 ASN A CA 1
ATOM 1378 C C . ASN A 1 179 ? 4.996 -13.32 -30.141 1 92.5 179 ASN A C 1
ATOM 1380 O O . ASN A 1 179 ? 5.008 -13.406 -31.359 1 92.5 179 ASN A O 1
ATOM 1384 N N . ARG A 1 180 ? 4.516 -14.211 -29.375 1 91.38 180 ARG A N 1
ATOM 1385 C CA . ARG A 1 180 ? 3.846 -15.383 -29.922 1 91.38 180 ARG A CA 1
ATOM 1386 C C . ARG A 1 180 ? 2.721 -14.977 -30.875 1 91.38 180 ARG A C 1
ATOM 1388 O O . ARG A 1 180 ? 2.582 -15.539 -31.953 1 91.38 180 ARG A O 1
ATOM 1395 N N . GLU A 1 181 ? 1.951 -14 -30.453 1 91.69 181 GLU A N 1
ATOM 1396 C CA . GLU A 1 181 ? 0.838 -13.523 -31.266 1 91.69 181 GLU A CA 1
ATOM 1397 C C . GLU A 1 181 ? 1.337 -12.836 -32.531 1 91.69 181 GLU A C 1
ATOM 1399 O O . GLU A 1 181 ? 0.776 -13.023 -33.625 1 91.69 181 GLU A O 1
ATOM 1404 N N . ARG A 1 182 ? 2.316 -12.133 -32.375 1 92.31 182 ARG A N 1
ATOM 1405 C CA . ARG A 1 182 ? 2.898 -11.445 -33.531 1 92.31 182 ARG A CA 1
ATOM 1406 C C . ARG A 1 182 ? 3.447 -12.445 -34.562 1 92.31 182 ARG A C 1
ATOM 1408 O O . ARG A 1 182 ? 3.234 -12.297 -35.75 1 92.31 182 ARG A O 1
ATOM 1415 N N . VAL A 1 183 ? 4.102 -13.406 -34.094 1 93.12 183 VAL A N 1
ATOM 1416 C CA . VAL A 1 183 ? 4.672 -14.445 -34.938 1 93.12 183 VAL A CA 1
ATOM 1417 C C . VAL A 1 183 ? 3.549 -15.211 -35.656 1 93.12 183 VAL A C 1
ATOM 1419 O O . VAL A 1 183 ? 3.613 -15.453 -36.844 1 93.12 183 VAL A O 1
ATOM 1422 N N . ALA A 1 184 ? 2.594 -15.562 -34.875 1 91.88 184 ALA A N 1
ATOM 1423 C CA . ALA A 1 184 ? 1.452 -16.266 -35.438 1 91.88 184 ALA A CA 1
ATOM 1424 C C . ALA A 1 184 ? 0.775 -15.438 -36.531 1 91.88 184 ALA A C 1
ATOM 1426 O O . ALA A 1 184 ? 0.422 -15.953 -37.594 1 91.88 184 ALA A O 1
ATOM 1427 N N . ARG A 1 185 ? 0.574 -14.219 -36.312 1 91 185 ARG A N 1
ATOM 1428 C CA . ARG A 1 185 ? -0.034 -13.312 -37.281 1 91 185 ARG A CA 1
ATOM 1429 C C . ARG A 1 185 ? 0.805 -13.227 -38.531 1 91 185 ARG A C 1
ATOM 1431 O O . ARG A 1 185 ? 0.266 -13.242 -39.656 1 91 185 ARG A O 1
ATOM 1438 N N . HIS A 1 186 ? 2.045 -13.117 -38.344 1 92.75 186 HIS A N 1
ATOM 1439 C CA . HIS A 1 186 ? 2.961 -13.039 -39.5 1 92.75 186 HIS A CA 1
ATOM 1440 C C . HIS A 1 186 ? 2.904 -14.312 -40.312 1 92.75 186 HIS A C 1
ATOM 1442 O O . HIS A 1 186 ? 2.859 -14.25 -41.562 1 92.75 186 HIS A O 1
ATOM 1448 N N . ARG A 1 187 ? 2.885 -15.414 -39.625 1 92.56 187 ARG A N 1
ATOM 1449 C CA . ARG A 1 187 ? 2.805 -16.703 -40.312 1 92.56 187 ARG A CA 1
ATOM 1450 C C . ARG A 1 187 ? 1.515 -16.812 -41.125 1 92.56 187 ARG A C 1
ATOM 1452 O O . ARG A 1 187 ? 1.525 -17.297 -42.25 1 92.56 187 ARG A O 1
ATOM 1459 N N . ARG A 1 188 ? 0.491 -16.359 -40.531 1 90.88 188 ARG A N 1
ATOM 1460 C CA . ARG A 1 188 ? -0.803 -16.406 -41.219 1 90.88 188 ARG A CA 1
ATOM 1461 C C . ARG A 1 188 ? -0.802 -15.516 -42.438 1 90.88 188 ARG A C 1
ATOM 1463 O O . ARG A 1 188 ? -1.295 -15.922 -43.5 1 90.88 188 ARG A O 1
ATOM 1470 N N . ARG A 1 189 ? -0.234 -14.398 -42.281 1 91.62 189 ARG A N 1
ATOM 1471 C CA . ARG A 1 189 ? -0.155 -13.477 -43.406 1 91.62 189 ARG A CA 1
ATOM 1472 C C . ARG A 1 189 ? 0.712 -14.047 -44.5 1 91.62 189 ARG A C 1
ATOM 1474 O O . ARG A 1 189 ? 0.372 -13.93 -45.688 1 91.62 189 ARG A O 1
ATOM 1481 N N . ALA A 1 190 ? 1.729 -14.672 -44.125 1 91.75 190 ALA A N 1
ATOM 1482 C CA . ALA A 1 190 ? 2.646 -15.266 -45.094 1 91.75 190 ALA A CA 1
ATOM 1483 C C . ALA A 1 190 ? 1.999 -16.453 -45.812 1 91.75 190 ALA A C 1
ATOM 1485 O O . ALA A 1 190 ? 2.199 -16.656 -47 1 91.75 190 ALA A O 1
ATOM 1486 N N . ALA A 1 191 ? 1.244 -17.141 -45.188 1 92.19 191 ALA A N 1
ATOM 1487 C CA . ALA A 1 191 ? 0.528 -18.266 -45.75 1 92.19 191 ALA A CA 1
ATOM 1488 C C . ALA A 1 191 ? -0.519 -17.797 -46.781 1 92.19 191 ALA A C 1
ATOM 1490 O O . ALA A 1 191 ? -0.694 -18.406 -47.812 1 92.19 191 ALA A O 1
ATOM 1491 N N . LEU A 1 192 ? -1.089 -16.766 -46.375 1 89.12 192 LEU A N 1
ATOM 1492 C CA . LEU A 1 192 ? -2.107 -16.203 -47.25 1 89.12 192 LEU A CA 1
ATOM 1493 C C . LEU A 1 192 ? -1.474 -15.633 -48.5 1 89.12 192 LEU A C 1
ATOM 1495 O O . LEU A 1 192 ? -2.061 -15.703 -49.594 1 89.12 192 LEU A O 1
ATOM 1499 N N . ALA A 1 193 ? -0.294 -15.266 -48.375 1 89.94 193 ALA A N 1
ATOM 1500 C CA . ALA A 1 193 ? 0.41 -14.664 -49.5 1 89.94 193 ALA A CA 1
ATOM 1501 C C . ALA A 1 193 ? 0.981 -15.742 -50.406 1 89.94 193 ALA A C 1
ATOM 1503 O O . ALA A 1 193 ? 1.159 -15.516 -51.625 1 89.94 193 ALA A O 1
ATOM 1504 N N . ARG A 1 194 ? 1.269 -16.828 -49.938 1 87.19 194 ARG A N 1
ATOM 1505 C CA . ARG A 1 194 ? 1.828 -17.906 -50.719 1 87.19 194 ARG A CA 1
ATOM 1506 C C . ARG A 1 194 ? 0.729 -18.672 -51.469 1 87.19 194 ARG A C 1
ATOM 1508 O O . ARG A 1 194 ? 0.99 -19.344 -52.469 1 87.19 194 ARG A O 1
ATOM 1515 N N . GLY A 1 195 ? -0.426 -18.641 -51.031 1 75.44 195 GLY A N 1
ATOM 1516 C CA . GLY A 1 195 ? -1.519 -19.297 -51.719 1 75.44 195 GLY A CA 1
ATOM 1517 C C . GLY A 1 195 ? -2.305 -18.344 -52.625 1 75.44 195 GLY A C 1
ATOM 1518 O O . GLY A 1 195 ? -2.699 -18.703 -53.719 1 75.44 195 GLY A O 1
ATOM 1519 N N . MET B 1 1 ? -18.812 44.406 20.766 1 37.38 1 MET B N 1
ATOM 1520 C CA . MET B 1 1 ? -17.984 43.219 20.766 1 37.38 1 MET B CA 1
ATOM 1521 C C . MET B 1 1 ? -17.766 42.719 19.359 1 37.38 1 MET B C 1
ATOM 1523 O O . MET B 1 1 ? -18.703 42.531 18.594 1 37.38 1 MET B O 1
ATOM 1527 N N . ALA B 1 2 ? -16.672 43.156 18.672 1 43.62 2 ALA B N 1
ATOM 1528 C CA . ALA B 1 2 ? -16.312 42.75 17.312 1 43.62 2 ALA B CA 1
ATOM 1529 C C . ALA B 1 2 ? -16.438 41.25 17.109 1 43.62 2 ALA B C 1
ATOM 1531 O O . ALA B 1 2 ? -15.891 40.469 17.891 1 43.62 2 ALA B O 1
ATOM 1532 N N . THR B 1 3 ? -17.531 40.719 16.734 1 45.53 3 THR B N 1
ATOM 1533 C CA . THR B 1 3 ? -17.625 39.344 16.312 1 45.53 3 THR B CA 1
ATOM 1534 C C . THR B 1 3 ? -16.438 38.938 15.438 1 45.53 3 THR B C 1
ATOM 1536 O O . THR B 1 3 ? -16.219 39.562 14.391 1 45.53 3 THR B O 1
ATOM 1539 N N . GLY B 1 4 ? -15.305 38.688 16.031 1 40.88 4 GLY B N 1
ATOM 1540 C CA . GLY B 1 4 ? -14.188 38.219 15.234 1 40.88 4 GLY B CA 1
ATOM 1541 C C . GLY B 1 4 ? -14.617 37.344 14.07 1 40.88 4 GLY B C 1
ATOM 1542 O O . GLY B 1 4 ? -15.359 36.375 14.25 1 40.88 4 GLY B O 1
ATOM 1543 N N . ALA B 1 5 ? -14.797 37.781 12.984 1 44.88 5 ALA B N 1
ATOM 1544 C CA . ALA B 1 5 ? -14.984 37.031 11.758 1 44.88 5 ALA B CA 1
ATOM 1545 C C . ALA B 1 5 ? -14.172 35.75 11.781 1 44.88 5 ALA B C 1
ATOM 1547 O O . ALA B 1 5 ? -12.938 35.781 11.789 1 44.88 5 ALA B O 1
ATOM 1548 N N . ALA B 1 6 ? -14.578 34.719 12.484 1 48.5 6 ALA B N 1
ATOM 1549 C CA . ALA B 1 6 ? -13.906 33.406 12.469 1 48.5 6 ALA B CA 1
ATOM 1550 C C . ALA B 1 6 ? -13.367 33.094 11.07 1 48.5 6 ALA B C 1
ATOM 1552 O O . ALA B 1 6 ? -14.109 33.125 10.086 1 48.5 6 ALA B O 1
ATOM 1553 N N . THR B 1 7 ? -12.141 33.375 10.648 1 50.94 7 THR B N 1
ATOM 1554 C CA . THR B 1 7 ? -11.461 33 9.422 1 50.94 7 THR B CA 1
ATOM 1555 C C . THR B 1 7 ? -11.914 31.594 8.969 1 50.94 7 THR B C 1
ATOM 1557 O O . THR B 1 7 ? -12.016 30.672 9.781 1 50.94 7 THR B O 1
ATOM 1560 N N . ALA B 1 8 ? -12.641 31.5 7.91 1 54.94 8 ALA B N 1
ATOM 1561 C CA . ALA B 1 8 ? -13.086 30.25 7.297 1 54.94 8 ALA B CA 1
ATOM 1562 C C . ALA B 1 8 ? -12.023 29.156 7.434 1 54.94 8 ALA B C 1
ATOM 1564 O O . ALA B 1 8 ? -10.844 29.406 7.16 1 54.94 8 ALA B O 1
ATOM 1565 N N . PRO B 1 9 ? -12.289 28.188 8.297 1 66.31 9 PRO B N 1
ATOM 1566 C CA . PRO B 1 9 ? -11.312 27.125 8.492 1 66.31 9 PRO B CA 1
ATOM 1567 C C . PRO B 1 9 ? -10.734 26.609 7.172 1 66.31 9 PRO B C 1
ATOM 1569 O O . PRO B 1 9 ? -11.422 26.609 6.148 1 66.31 9 PRO B O 1
ATOM 1572 N N . TYR B 1 10 ? -9.383 26.719 6.992 1 79.5 10 TYR B N 1
ATOM 1573 C CA . TYR B 1 10 ? -8.695 26.156 5.836 1 79.5 10 TYR B CA 1
ATOM 1574 C C . TYR B 1 10 ? -9.133 24.719 5.582 1 79.5 10 TYR B C 1
ATOM 1576 O O . TYR B 1 10 ? -9.281 23.938 6.52 1 79.5 10 TYR B O 1
ATOM 1584 N N . GLU B 1 11 ? -9.422 24.484 4.406 1 89.31 11 GLU B N 1
ATOM 1585 C CA . GLU B 1 11 ? -9.867 23.156 4.004 1 89.31 11 GLU B CA 1
ATOM 1586 C C . GLU B 1 11 ? -8.734 22.141 4.094 1 89.31 11 GLU B C 1
ATOM 1588 O O . GLU B 1 11 ? -7.57 22.484 3.865 1 89.31 11 GLU B O 1
ATOM 1593 N N . LEU B 1 12 ? -9.055 20.969 4.496 1 94.69 12 LEU B N 1
ATOM 1594 C CA . LEU B 1 12 ? -8.102 19.875 4.508 1 94.69 12 LEU B CA 1
ATOM 1595 C C . LEU B 1 12 ? -7.656 19.516 3.09 1 94.69 12 LEU B C 1
ATOM 1597 O O . LEU B 1 12 ? -8.461 19.562 2.154 1 94.69 12 LEU B O 1
ATOM 1601 N N . ARG B 1 13 ? -6.438 19.203 2.98 1 92.19 13 ARG B N 1
ATOM 1602 C CA . ARG B 1 13 ? -5.828 18.859 1.698 1 92.19 13 ARG B CA 1
ATOM 1603 C C . ARG B 1 13 ? -5.441 17.391 1.648 1 92.19 13 ARG B C 1
ATOM 1605 O O . ARG B 1 13 ? -4.914 16.844 2.619 1 92.19 13 ARG B O 1
ATOM 1612 N N . PHE B 1 14 ? -5.711 16.734 0.416 1 95.75 14 PHE B N 1
ATOM 1613 C CA . PHE B 1 14 ? -5.465 15.305 0.327 1 95.75 14 PHE B CA 1
ATOM 1614 C C . PHE B 1 14 ? -4.738 14.961 -0.966 1 95.75 14 PHE B C 1
ATOM 1616 O O . PHE B 1 14 ? -4.828 13.828 -1.452 1 95.75 14 PHE B O 1
ATOM 1623 N N . ASP B 1 15 ? -4.023 15.875 -1.592 1 93.12 15 ASP B N 1
ATOM 1624 C CA . ASP B 1 15 ? -3.467 15.672 -2.926 1 93.12 15 ASP B CA 1
ATOM 1625 C C . ASP B 1 15 ? -1.941 15.727 -2.898 1 93.12 15 ASP B C 1
ATOM 1627 O O . ASP B 1 15 ? -1.312 16.125 -3.881 1 93.12 15 ASP B O 1
ATOM 1631 N N . SER B 1 16 ? -1.354 15.367 -1.777 1 96.12 16 SER B N 1
ATOM 1632 C CA . SER B 1 16 ? 0.101 15.391 -1.667 1 96.12 16 SER B CA 1
ATOM 1633 C C . SER B 1 16 ? 0.717 14.102 -2.207 1 96.12 16 SER B C 1
ATOM 1635 O O . SER B 1 16 ? 1.941 13.977 -2.279 1 96.12 16 SER B O 1
ATOM 1637 N N . GLY B 1 17 ? -0.119 13.141 -2.516 1 95.44 17 GLY B N 1
ATOM 1638 C CA . GLY B 1 17 ? 0.354 11.93 -3.164 1 95.44 17 GLY B CA 1
ATOM 1639 C C . GLY B 1 17 ? 0.465 10.75 -2.215 1 95.44 17 GLY B C 1
ATOM 1640 O O . GLY B 1 17 ? 0.539 9.602 -2.652 1 95.44 17 GLY B O 1
ATOM 1641 N N . ARG B 1 18 ? 0.514 10.992 -0.882 1 97.12 18 ARG B N 1
ATOM 1642 C CA . ARG B 1 18 ? 0.535 9.984 0.17 1 97.12 18 ARG B CA 1
ATOM 1643 C C . ARG B 1 18 ? -0.163 10.484 1.429 1 97.12 18 ARG B C 1
ATOM 1645 O O . ARG B 1 18 ? -0.169 11.688 1.701 1 97.12 18 ARG B O 1
ATOM 1652 N N . ILE B 1 19 ? -0.65 9.594 2.215 1 98.19 19 ILE B N 1
ATOM 1653 C CA . ILE B 1 19 ? -1.392 9.945 3.42 1 98.19 19 ILE B CA 1
ATOM 1654 C C . ILE B 1 19 ? -0.469 10.664 4.402 1 98.19 19 ILE B C 1
ATOM 1656 O O . ILE B 1 19 ? -0.866 11.648 5.027 1 98.19 19 ILE B O 1
ATOM 1660 N N . CYS B 1 20 ? 0.772 10.18 4.543 1 98.75 20 CYS B N 1
ATOM 1661 C CA . CYS B 1 20 ? 1.702 10.789 5.484 1 98.75 20 CYS B CA 1
ATOM 1662 C C . CYS B 1 20 ? 2.041 12.219 5.074 1 98.75 20 CYS B C 1
ATOM 1664 O O . CYS B 1 20 ? 2.215 13.086 5.926 1 98.75 20 CYS B O 1
ATOM 1666 N N . LEU B 1 21 ? 2.082 12.5 3.793 1 98.5 21 LEU B N 1
ATOM 1667 C CA . LEU B 1 21 ? 2.348 13.844 3.305 1 98.5 21 LEU B CA 1
ATOM 1668 C C . LEU B 1 21 ? 1.111 14.727 3.449 1 98.5 21 LEU B C 1
ATOM 1670 O O . LEU B 1 21 ? 1.228 15.93 3.723 1 98.5 21 LEU B O 1
ATOM 1674 N N . ASP B 1 22 ? -0.052 14.125 3.266 1 98.25 22 ASP B N 1
ATOM 1675 C CA . ASP B 1 22 ? -1.289 14.844 3.547 1 98.25 22 ASP B CA 1
ATOM 1676 C C . ASP B 1 22 ? -1.355 15.266 5.012 1 98.25 22 ASP B C 1
ATOM 1678 O O . ASP B 1 22 ? -1.889 16.328 5.332 1 98.25 22 ASP B O 1
ATOM 1682 N N . LEU B 1 23 ? -0.859 14.422 5.883 1 98.75 23 LEU B N 1
ATOM 1683 C CA . LEU B 1 23 ? -0.8 14.773 7.297 1 98.75 23 LEU B CA 1
ATOM 1684 C C . LEU B 1 23 ? 0.092 15.992 7.52 1 98.75 23 LEU B C 1
ATOM 1686 O O . LEU B 1 23 ? -0.276 16.906 8.258 1 98.75 23 LEU B O 1
ATOM 1690 N N . LEU B 1 24 ? 1.2 16.031 6.836 1 98.38 24 LEU B N 1
ATOM 1691 C CA . LEU B 1 24 ? 2.104 17.172 6.941 1 98.38 24 LEU B CA 1
ATOM 1692 C C . LEU B 1 24 ? 1.428 18.453 6.453 1 98.38 24 LEU B C 1
ATOM 1694 O O . LEU B 1 24 ? 1.663 19.531 7 1 98.38 24 LEU B O 1
ATOM 1698 N N . ALA B 1 25 ? 0.611 18.297 5.504 1 97.5 25 ALA B N 1
ATOM 1699 C CA . ALA B 1 25 ? -0.044 19.438 4.875 1 97.5 25 ALA B CA 1
ATOM 1700 C C . ALA B 1 25 ? -1.012 20.125 5.84 1 97.5 25 ALA B C 1
ATOM 1702 O O . ALA B 1 25 ? -1.457 21.25 5.598 1 97.5 25 ALA B O 1
ATOM 1703 N N . THR B 1 26 ? -1.335 19.484 6.918 1 98 26 THR B N 1
ATOM 1704 C CA . THR B 1 26 ? -2.311 20.031 7.859 1 98 26 THR B CA 1
ATOM 1705 C C . THR B 1 26 ? -1.691 21.141 8.703 1 98 26 THR B C 1
ATOM 1707 O O . THR B 1 26 ? -2.377 21.766 9.516 1 98 26 THR B O 1
ATOM 1710 N N . THR B 1 27 ? -0.473 21.453 8.484 1 96.25 27 THR B N 1
ATOM 1711 C CA . THR B 1 27 ? 0.18 22.516 9.242 1 96.25 27 THR B CA 1
ATOM 1712 C C . THR B 1 27 ? 0.232 23.797 8.43 1 96.25 27 THR B C 1
ATOM 1714 O O . THR B 1 27 ? 0.665 24.844 8.938 1 96.25 27 THR B O 1
ATOM 1717 N N . HIS B 1 28 ? -0.146 23.766 7.234 1 93.75 28 HIS B N 1
ATOM 1718 C CA . HIS B 1 28 ? 0.002 24.891 6.336 1 93.75 28 HIS B CA 1
ATOM 1719 C C . HIS B 1 28 ? -1.319 25.234 5.656 1 93.75 28 HIS B C 1
ATOM 1721 O O . HIS B 1 28 ? -2.025 24.344 5.18 1 93.75 28 HIS B O 1
ATOM 1727 N N . PRO B 1 29 ? -1.698 26.406 5.48 1 91.44 29 PRO B N 1
ATOM 1728 C CA . PRO B 1 29 ? -1.004 27.609 5.941 1 91.44 29 PRO B CA 1
ATOM 1729 C C . PRO B 1 29 ? -1.17 27.859 7.438 1 91.44 29 PRO B C 1
ATOM 1731 O O . PRO B 1 29 ? -0.489 28.719 8.008 1 91.44 29 PRO B O 1
ATOM 1734 N N . ALA B 1 30 ? -2.053 27.125 8.008 1 93.69 30 ALA B N 1
ATOM 1735 C CA . ALA B 1 30 ? -2.273 27.156 9.445 1 93.69 30 ALA B CA 1
ATOM 1736 C C . ALA B 1 30 ? -2.605 25.766 9.977 1 93.69 30 ALA B C 1
ATOM 1738 O O . ALA B 1 30 ? -2.822 24.828 9.203 1 93.69 30 ALA B O 1
ATOM 1739 N N . GLU B 1 31 ? -2.652 25.641 11.312 1 96.5 31 GLU B N 1
ATOM 1740 C CA . GLU B 1 31 ? -2.99 24.359 11.938 1 96.5 31 GLU B CA 1
ATOM 1741 C C . GLU B 1 31 ? -4.398 23.922 11.555 1 96.5 31 GLU B C 1
ATOM 1743 O O . GLU B 1 31 ? -5.375 24.609 11.844 1 96.5 31 GLU B O 1
ATOM 1748 N N . ARG B 1 32 ? -4.512 22.766 10.977 1 96.19 32 ARG B N 1
ATOM 1749 C CA . ARG B 1 32 ? -5.809 22.297 10.508 1 96.19 32 ARG B CA 1
ATOM 1750 C C . ARG B 1 32 ? -6.293 21.109 11.336 1 96.19 32 ARG B C 1
ATOM 1752 O O . ARG B 1 32 ? -7.441 20.688 11.195 1 96.19 32 ARG B O 1
ATOM 1759 N N . LEU B 1 33 ? -5.426 20.547 12.156 1 97.06 33 LEU B N 1
ATOM 1760 C CA . LEU B 1 33 ? -5.82 19.562 13.148 1 97.06 33 LEU B CA 1
ATOM 1761 C C . LEU B 1 33 ? -6 20.188 14.523 1 97.06 33 LEU B C 1
ATOM 1763 O O . LEU B 1 33 ? -5.332 19.812 15.484 1 97.06 33 LEU B O 1
ATOM 1767 N N . ASP B 1 34 ? -6.965 21.016 14.586 1 96.19 34 ASP B N 1
ATOM 1768 C CA . ASP B 1 34 ? -7.109 21.828 15.797 1 96.19 34 ASP B CA 1
ATOM 1769 C C . ASP B 1 34 ? -8.242 21.281 16.672 1 96.19 34 ASP B C 1
ATOM 1771 O O . ASP B 1 34 ? -8.57 21.891 17.703 1 96.19 34 ASP B O 1
ATOM 1775 N N . SER B 1 35 ? -8.875 20.234 16.219 1 97.31 35 SER B N 1
ATOM 1776 C CA . SER B 1 35 ? -9.922 19.609 17 1 97.31 35 SER B CA 1
ATOM 1777 C C . SER B 1 35 ? -10.039 18.125 16.672 1 97.31 35 SER B C 1
ATOM 1779 O O . SER B 1 35 ? -9.562 17.672 15.633 1 97.31 35 SER B O 1
ATOM 1781 N N . VAL B 1 36 ? -10.641 17.422 17.609 1 97.81 36 VAL B N 1
ATOM 1782 C CA . VAL B 1 36 ? -10.891 15.992 17.406 1 97.81 36 VAL B CA 1
ATOM 1783 C C . VAL B 1 36 ? -11.797 15.797 16.188 1 97.81 36 VAL B C 1
ATOM 1785 O O . VAL B 1 36 ? -11.609 14.852 15.422 1 97.81 36 VAL B O 1
ATOM 1788 N N . GLU B 1 37 ? -12.719 16.703 16.016 1 96.38 37 GLU B N 1
ATOM 1789 C CA . GLU B 1 37 ? -13.617 16.656 14.875 1 96.38 37 GLU B CA 1
ATOM 1790 C C . GLU B 1 37 ? -12.844 16.797 13.562 1 96.38 37 GLU B C 1
ATOM 1792 O O . GLU B 1 37 ? -13.094 16.047 12.617 1 96.38 37 GLU B O 1
ATOM 1797 N N . ARG B 1 38 ? -11.922 17.672 13.539 1 97.06 38 ARG B N 1
ATOM 1798 C CA . ARG B 1 38 ? -11.109 17.875 12.344 1 97.06 38 ARG B CA 1
ATOM 1799 C C . ARG B 1 38 ? -10.211 16.672 12.078 1 97.06 38 ARG B C 1
ATOM 1801 O O . ARG B 1 38 ? -9.961 16.312 10.93 1 97.06 38 ARG B O 1
ATOM 1808 N N . LEU B 1 39 ? -9.781 16.094 13.164 1 98.25 39 LEU B N 1
ATOM 1809 C CA . LEU B 1 39 ? -8.984 14.883 13.008 1 98.25 39 LEU B CA 1
ATOM 1810 C C . LEU B 1 39 ? -9.812 13.766 12.375 1 98.25 39 LEU B C 1
ATOM 1812 O O . LEU B 1 39 ? -9.344 13.086 11.461 1 98.25 39 LEU B O 1
ATOM 1816 N N . ARG B 1 40 ? -11.031 13.625 12.859 1 97.88 40 ARG B N 1
ATOM 1817 C CA . ARG B 1 40 ? -11.906 12.609 12.297 1 97.88 40 ARG B CA 1
ATOM 1818 C C . ARG B 1 40 ? -12.141 12.859 10.805 1 97.88 40 ARG B C 1
ATOM 1820 O O . ARG B 1 40 ? -12.117 11.922 10 1 97.88 40 ARG B O 1
ATOM 1827 N N . MET B 1 41 ? -12.328 14.078 10.469 1 96.88 41 MET B N 1
ATOM 1828 C CA . MET B 1 41 ? -12.523 14.445 9.07 1 96.88 41 MET B CA 1
ATOM 1829 C C . MET B 1 41 ? -11.289 14.125 8.242 1 96.88 41 MET B C 1
ATOM 1831 O O . MET B 1 41 ? -11.398 13.648 7.109 1 96.88 41 MET B O 1
ATOM 1835 N N . TRP B 1 42 ? -10.188 14.383 8.836 1 98.38 42 TRP B N 1
ATOM 1836 C CA . TRP B 1 42 ? -8.945 14.109 8.117 1 98.38 42 TRP B CA 1
ATOM 1837 C C . TRP B 1 42 ? -8.75 12.609 7.91 1 98.38 42 TRP B C 1
ATOM 1839 O O . TRP B 1 42 ? -8.406 12.164 6.816 1 98.38 42 TRP B O 1
ATOM 1849 N N . ILE B 1 43 ? -8.977 11.812 8.969 1 98.5 43 ILE B N 1
ATOM 1850 C CA . ILE B 1 43 ? -8.82 10.359 8.914 1 98.5 43 ILE B CA 1
ATOM 1851 C C . ILE B 1 43 ? -9.703 9.789 7.801 1 98.5 43 ILE B C 1
ATOM 1853 O O . ILE B 1 43 ? -9.25 8.977 6.992 1 98.5 43 ILE B O 1
ATOM 1857 N N . ALA B 1 44 ? -10.883 10.266 7.734 1 97.19 44 ALA B N 1
ATOM 1858 C CA . ALA B 1 44 ? -11.828 9.805 6.719 1 97.19 44 ALA B CA 1
ATOM 1859 C C . ALA B 1 44 ? -11.414 10.289 5.332 1 97.19 44 ALA B C 1
ATOM 1861 O O . ALA B 1 44 ? -11.367 9.5 4.383 1 97.19 44 ALA B O 1
ATOM 1862 N N . GLY B 1 45 ? -11.07 11.555 5.223 1 97.06 45 GLY B N 1
ATOM 1863 C CA . GLY B 1 45 ? -10.75 12.164 3.943 1 97.06 45 GLY B CA 1
ATOM 1864 C C . GLY B 1 45 ? -9.461 11.648 3.342 1 97.06 45 GLY B C 1
ATOM 1865 O O . GLY B 1 45 ? -9.32 11.594 2.117 1 97.06 45 GLY B O 1
ATOM 1866 N N . ALA B 1 46 ? -8.516 11.25 4.184 1 97.38 46 ALA B N 1
ATOM 1867 C CA . ALA B 1 46 ? -7.215 10.766 3.734 1 97.38 46 ALA B CA 1
ATOM 1868 C C . ALA B 1 46 ? -7.312 9.328 3.227 1 97.38 46 ALA B C 1
ATOM 1870 O O . ALA B 1 46 ? -6.391 8.828 2.58 1 97.38 46 ALA B O 1
ATOM 1871 N N . GLY B 1 47 ? -8.438 8.695 3.564 1 96.62 47 GLY B N 1
ATOM 1872 C CA . GLY B 1 47 ? -8.586 7.301 3.186 1 96.62 47 GLY B CA 1
ATOM 1873 C C . GLY B 1 47 ? -7.852 6.348 4.109 1 96.62 47 GLY B C 1
ATOM 1874 O O . GLY B 1 47 ? -7.512 5.234 3.713 1 96.62 47 GLY B O 1
ATOM 1875 N N . LEU B 1 48 ? -7.547 6.836 5.285 1 97.38 48 LEU B N 1
ATOM 1876 C CA . LEU B 1 48 ? -6.895 6 6.289 1 97.38 48 LEU B CA 1
ATOM 1877 C C . LEU B 1 48 ? -7.824 4.879 6.746 1 97.38 48 LEU B C 1
ATOM 1879 O O . LEU B 1 48 ? -7.359 3.848 7.238 1 97.38 48 LEU B O 1
ATOM 1883 N N . VAL B 1 49 ? -9.148 5.117 6.594 1 97.81 49 VAL B N 1
ATOM 1884 C CA . VAL B 1 49 ? -10.188 4.125 6.848 1 97.81 49 VAL B CA 1
ATOM 1885 C C . VAL B 1 49 ? -11.18 4.098 5.684 1 97.81 49 VAL B C 1
ATOM 1887 O O . VAL B 1 49 ? -11.305 5.078 4.945 1 97.81 49 VAL B O 1
ATOM 1890 N N . PRO B 1 50 ? -11.828 2.943 5.535 1 97.19 50 PRO B N 1
ATOM 1891 C CA . PRO B 1 50 ? -12.875 2.91 4.504 1 97.19 50 PRO B CA 1
ATOM 1892 C C . PRO B 1 50 ? -14.008 3.889 4.781 1 97.19 50 PRO B C 1
ATOM 1894 O O . PRO B 1 50 ? -14.242 4.254 5.938 1 97.19 50 PRO B O 1
ATOM 1897 N N . PRO B 1 51 ? -14.664 4.316 3.682 1 94.69 51 PRO B N 1
ATOM 1898 C CA . PRO B 1 51 ? -15.82 5.195 3.859 1 94.69 51 PRO B CA 1
ATOM 1899 C C . PRO B 1 51 ? -16.859 4.613 4.809 1 94.69 51 PRO B C 1
ATOM 1901 O O . PRO B 1 51 ? -17.125 3.406 4.789 1 94.69 51 PRO B O 1
ATOM 1904 N N . GLY B 1 52 ? -17.406 5.445 5.672 1 92.69 52 GLY B N 1
ATOM 1905 C CA . GLY B 1 52 ? -18.484 5.043 6.566 1 92.69 52 GLY B CA 1
ATOM 1906 C C . GLY B 1 52 ? -17.984 4.484 7.887 1 92.69 52 GLY B C 1
ATOM 1907 O O . GLY B 1 52 ? -18.781 4.164 8.773 1 92.69 52 GLY B O 1
ATOM 1908 N N . THR B 1 53 ? -16.688 4.332 8.008 1 96.69 53 THR B N 1
ATOM 1909 C CA . THR B 1 53 ? -16.125 3.83 9.258 1 96.69 53 THR B CA 1
ATOM 1910 C C . THR B 1 53 ? -16.453 4.77 10.414 1 96.69 53 THR B C 1
ATOM 1912 O O . THR B 1 53 ? -16.234 5.98 10.312 1 96.69 53 THR B O 1
ATOM 1915 N N . ARG B 1 54 ? -16.953 4.227 11.469 1 93.38 54 ARG B N 1
ATOM 1916 C CA . ARG B 1 54 ? -17.25 5.008 12.664 1 93.38 54 ARG B CA 1
ATOM 1917 C C . ARG B 1 54 ? -15.984 5.238 13.492 1 93.38 54 ARG B C 1
ATOM 1919 O O . ARG B 1 54 ? -15.258 4.293 13.805 1 93.38 54 ARG B O 1
ATOM 1926 N N . LEU B 1 55 ? -15.75 6.441 13.812 1 96.19 55 LEU B N 1
ATOM 1927 C CA . LEU B 1 55 ? -14.594 6.836 14.609 1 96.19 55 LEU B CA 1
ATOM 1928 C C . LEU B 1 55 ? -15.023 7.375 15.969 1 96.19 55 LEU B C 1
ATOM 1930 O O . LEU B 1 55 ? -14.469 8.359 16.453 1 96.19 55 LEU B O 1
ATOM 1934 N N . ALA B 1 56 ? -16.031 6.863 16.547 1 87.56 56 ALA B N 1
ATOM 1935 C CA . ALA B 1 56 ? -16.688 7.359 17.75 1 87.56 56 ALA B CA 1
ATOM 1936 C C . ALA B 1 56 ? -15.711 7.375 18.938 1 87.56 56 ALA B C 1
ATOM 1938 O O . ALA B 1 56 ? -15.844 8.195 19.844 1 87.56 56 ALA B O 1
ATOM 1939 N N . GLY B 1 57 ? -14.648 6.625 18.984 1 90.44 57 GLY B N 1
ATOM 1940 C CA . GLY B 1 57 ? -13.742 6.539 20.125 1 90.44 57 GLY B CA 1
ATOM 1941 C C . GLY B 1 57 ? -12.57 7.504 20.031 1 90.44 57 GLY B C 1
ATOM 1942 O O . GLY B 1 57 ? -11.68 7.488 20.891 1 90.44 57 GLY B O 1
ATOM 1943 N N . THR B 1 58 ? -12.656 8.438 19.094 1 95.94 58 THR B N 1
ATOM 1944 C CA . THR B 1 58 ? -11.578 9.406 18.938 1 95.94 58 THR B CA 1
ATOM 1945 C C . THR B 1 58 ? -11.641 10.477 20.016 1 95.94 58 THR B C 1
ATOM 1947 O O . THR B 1 58 ? -12.703 11.039 20.281 1 95.94 58 THR B O 1
ATOM 1950 N N . ASP B 1 59 ? -10.547 10.758 20.719 1 97.38 59 ASP B N 1
ATOM 1951 C CA . ASP B 1 59 ? -10.484 11.742 21.797 1 97.38 59 ASP B CA 1
ATOM 1952 C C . ASP B 1 59 ? -9.242 12.617 21.672 1 97.38 59 ASP B C 1
ATOM 1954 O O . ASP B 1 59 ? -8.562 12.602 20.641 1 97.38 59 ASP B O 1
ATOM 1958 N N . ALA B 1 60 ? -8.984 13.359 22.625 1 97.94 60 ALA B N 1
ATOM 1959 C CA . ALA B 1 60 ? -7.906 14.344 22.594 1 97.94 60 ALA B CA 1
ATOM 1960 C C . ALA B 1 60 ? -6.543 13.672 22.5 1 97.94 60 ALA B C 1
ATOM 1962 O O . ALA B 1 60 ? -5.602 14.234 21.938 1 97.94 60 ALA B O 1
ATOM 1963 N N . ARG B 1 61 ? -6.477 12.492 23 1 98.25 61 ARG B N 1
ATOM 1964 C CA . ARG B 1 61 ? -5.215 11.766 22.922 1 98.25 61 ARG B CA 1
ATOM 1965 C C . ARG B 1 61 ? -4.871 11.438 21.469 1 98.25 61 ARG B C 1
ATOM 1967 O O . ARG B 1 61 ? -3.703 11.461 21.078 1 98.25 61 ARG B O 1
ATOM 1974 N N . TRP B 1 62 ? -5.883 11.109 20.719 1 98.44 62 TRP B N 1
ATOM 1975 C CA . TRP B 1 62 ? -5.66 10.883 19.297 1 98.44 62 TRP B CA 1
ATOM 1976 C C . TRP B 1 62 ? -5.031 12.102 18.641 1 98.44 62 TRP B C 1
ATOM 1978 O O . TRP B 1 62 ? -4.039 11.984 17.922 1 98.44 62 TRP B O 1
ATOM 1988 N N . LEU B 1 63 ? -5.664 13.188 18.922 1 98.44 63 LEU B N 1
ATOM 1989 C CA . LEU B 1 63 ? -5.195 14.438 18.328 1 98.44 63 LEU B CA 1
ATOM 1990 C C . LEU B 1 63 ? -3.732 14.688 18.688 1 98.44 63 LEU B C 1
ATOM 1992 O O . LEU B 1 63 ? -2.92 14.984 17.797 1 98.44 63 LEU B O 1
ATOM 1996 N N . THR B 1 64 ? -3.414 14.516 19.891 1 98.75 64 THR B N 1
ATOM 1997 C CA . THR B 1 64 ? -2.053 14.727 20.375 1 98.75 64 THR B CA 1
ATOM 1998 C C . THR B 1 64 ? -1.08 13.781 19.672 1 98.75 64 THR B C 1
ATOM 2000 O O . THR B 1 64 ? -0.031 14.211 19.188 1 98.75 64 THR B O 1
ATOM 2003 N N . ASP B 1 65 ? -1.441 12.562 19.594 1 98.81 65 ASP B N 1
ATOM 2004 C CA . ASP B 1 65 ? -0.537 11.562 19.031 1 98.81 65 ASP B CA 1
ATOM 2005 C C . ASP B 1 65 ? -0.387 11.727 17.516 1 98.81 65 ASP B C 1
ATOM 2007 O O . ASP B 1 65 ? 0.697 11.523 16.969 1 98.81 65 ASP B O 1
ATOM 2011 N N . PHE B 1 66 ? -1.436 12.078 16.828 1 98.88 66 PHE B N 1
ATOM 2012 C CA . PHE B 1 66 ? -1.336 12.328 15.398 1 98.88 66 PHE B CA 1
ATOM 2013 C C . PHE B 1 66 ? -0.46 13.547 15.117 1 98.88 66 PHE B C 1
ATOM 2015 O O . PHE B 1 66 ? 0.318 13.555 14.164 1 98.88 66 PHE B O 1
ATOM 2022 N N . ARG B 1 67 ? -0.629 14.539 15.961 1 98.88 67 ARG B N 1
ATOM 2023 C CA . ARG B 1 67 ? 0.221 15.711 15.805 1 98.88 67 ARG B CA 1
ATOM 2024 C C . ARG B 1 67 ? 1.682 15.367 16.078 1 98.88 67 ARG B C 1
ATOM 2026 O O . ARG B 1 67 ? 2.58 15.875 15.406 1 98.88 67 ARG B O 1
ATOM 2033 N N . GLU B 1 68 ? 1.874 14.586 17.078 1 98.88 68 GLU B N 1
ATOM 2034 C CA . GLU B 1 68 ? 3.236 14.148 17.359 1 98.88 68 GLU B CA 1
ATOM 2035 C C . GLU B 1 68 ? 3.826 13.375 16.188 1 98.88 68 GLU B C 1
ATOM 2037 O O . GLU B 1 68 ? 4.961 13.625 15.773 1 98.88 68 GLU B O 1
ATOM 2042 N N . LEU B 1 69 ? 3.082 12.445 15.711 1 98.94 69 LEU B N 1
ATOM 2043 C CA . LEU B 1 69 ? 3.525 11.68 14.547 1 98.94 69 LEU B CA 1
ATOM 2044 C C . LEU B 1 69 ? 3.818 12.602 13.367 1 98.94 69 LEU B C 1
ATOM 2046 O O . LEU B 1 69 ? 4.84 12.461 12.695 1 98.94 69 LEU B O 1
ATOM 2050 N N . ARG B 1 70 ? 2.928 13.508 13.133 1 98.88 70 ARG B N 1
ATOM 2051 C CA . ARG B 1 70 ? 3.104 14.508 12.086 1 98.88 70 ARG B CA 1
ATOM 2052 C C . ARG B 1 70 ? 4.441 15.227 12.227 1 98.88 70 ARG B C 1
ATOM 2054 O O . ARG B 1 70 ? 5.176 15.383 11.25 1 98.88 70 ARG B O 1
ATOM 2061 N N . GLY B 1 71 ? 4.707 15.648 13.43 1 98.75 71 GLY B N 1
ATOM 2062 C CA . GLY B 1 71 ? 5.965 16.328 13.68 1 98.75 71 GLY B CA 1
ATOM 2063 C C . GLY B 1 71 ? 7.18 15.469 13.375 1 98.75 71 GLY B C 1
ATOM 2064 O O . GLY B 1 71 ? 8.141 15.938 12.758 1 98.75 71 GLY B O 1
ATOM 2065 N N . GLN B 1 72 ? 7.133 14.281 13.805 1 98.88 72 GLN B N 1
ATOM 2066 C CA . GLN B 1 72 ? 8.25 13.375 13.57 1 98.88 72 GLN B CA 1
ATOM 2067 C C . GLN B 1 72 ? 8.406 13.062 12.086 1 98.88 72 GLN B C 1
ATOM 2069 O O . GLN B 1 72 ? 9.523 13.047 11.562 1 98.88 72 GLN B O 1
ATOM 2074 N N . ILE B 1 73 ? 7.312 12.812 11.383 1 98.88 73 ILE B N 1
ATOM 2075 C CA . ILE B 1 73 ? 7.352 12.57 9.945 1 98.88 73 ILE B CA 1
ATOM 2076 C C . ILE B 1 73 ? 7.922 13.797 9.234 1 98.88 73 ILE B C 1
ATOM 2078 O O . ILE B 1 73 ? 8.75 13.664 8.328 1 98.88 73 ILE B O 1
ATOM 2082 N N . GLY B 1 74 ? 7.457 14.977 9.633 1 98.5 74 GLY B N 1
ATOM 2083 C CA . GLY B 1 74 ? 7.965 16.203 9.039 1 98.5 74 GLY B CA 1
ATOM 2084 C C . GLY B 1 74 ? 9.469 16.344 9.156 1 98.5 74 GLY B C 1
ATOM 2085 O O . GLY B 1 74 ? 10.148 16.656 8.18 1 98.5 74 GLY B O 1
ATOM 2086 N N . ARG B 1 75 ? 9.984 16.109 10.375 1 98.19 75 ARG B N 1
ATOM 2087 C CA . ARG B 1 75 ? 11.422 16.172 10.602 1 98.19 75 ARG B CA 1
ATOM 2088 C C . ARG B 1 75 ? 12.148 15.148 9.727 1 98.19 75 ARG B C 1
ATOM 2090 O O . ARG B 1 75 ? 13.188 15.461 9.133 1 98.19 75 ARG B O 1
ATOM 2097 N N . LEU B 1 76 ? 11.594 14.039 9.648 1 97.94 76 LEU B N 1
ATOM 2098 C CA . LEU B 1 76 ? 12.219 12.945 8.906 1 97.94 76 LEU B CA 1
ATOM 2099 C C . LEU B 1 76 ? 12.242 13.25 7.414 1 97.94 76 LEU B C 1
ATOM 2101 O O . LEU B 1 76 ? 13.289 13.141 6.77 1 97.94 76 LEU B O 1
ATOM 2105 N N . VAL B 1 77 ? 11.133 13.633 6.812 1 97.75 77 VAL B N 1
ATOM 2106 C CA . VAL B 1 77 ? 10.984 13.898 5.383 1 97.75 77 VAL B CA 1
ATOM 2107 C C . VAL B 1 77 ? 11.867 15.086 4.984 1 97.75 77 VAL B C 1
ATOM 2109 O O . VAL B 1 77 ? 12.602 15.008 3.998 1 97.75 77 VAL B O 1
ATOM 2112 N N . ARG B 1 78 ? 11.859 16.125 5.75 1 95.75 78 ARG B N 1
ATOM 2113 C CA . ARG B 1 78 ? 12.703 17.281 5.473 1 95.75 78 ARG B CA 1
ATOM 2114 C C . ARG B 1 78 ? 14.18 16.922 5.594 1 95.75 78 ARG B C 1
ATOM 2116 O O . ARG B 1 78 ? 15 17.359 4.781 1 95.75 78 ARG B O 1
ATOM 2123 N N . GLY B 1 79 ? 14.43 16.219 6.676 1 95.19 79 GLY B N 1
ATOM 2124 C CA . GLY B 1 79 ? 15.805 15.766 6.832 1 95.19 79 GLY B CA 1
ATOM 2125 C C . GLY B 1 79 ? 16.328 15.008 5.625 1 95.19 79 GLY B C 1
ATOM 2126 O O . GLY B 1 79 ? 17.453 15.227 5.191 1 95.19 79 GLY B O 1
ATOM 2127 N N . GLU B 1 80 ? 15.539 14.141 5.105 1 94.5 80 GLU B N 1
ATOM 2128 C CA . GLU B 1 80 ? 15.938 13.375 3.93 1 94.5 80 GLU B CA 1
ATOM 2129 C C . GLU B 1 80 ? 16.125 14.273 2.715 1 94.5 80 GLU B C 1
ATOM 2131 O O . GLU B 1 80 ? 17.062 14.102 1.941 1 94.5 80 GLU B O 1
ATOM 2136 N N . LEU B 1 81 ? 15.258 15.188 2.52 1 93.94 81 LEU B N 1
ATOM 2137 C CA . LEU B 1 81 ? 15.305 16.094 1.377 1 93.94 81 LEU B CA 1
ATOM 2138 C C . LEU B 1 81 ? 16.516 17.016 1.465 1 93.94 81 LEU B C 1
ATOM 2140 O O . LEU B 1 81 ? 17.109 17.359 0.444 1 93.94 81 LEU B O 1
ATOM 2144 N N . GLU B 1 82 ? 16.859 17.344 2.645 1 93.69 82 GLU B N 1
ATOM 2145 C CA . GLU B 1 82 ? 17.922 18.312 2.852 1 93.69 82 GLU B CA 1
ATOM 2146 C C . GLU B 1 82 ? 19.266 17.625 3.088 1 93.69 82 GLU B C 1
ATOM 2148 O O . GLU B 1 82 ? 20.297 18.297 3.23 1 93.69 82 GLU B O 1
ATOM 2153 N N . GLY B 1 83 ? 19.25 16.312 3.158 1 92.19 83 GLY B N 1
ATOM 2154 C CA . GLY B 1 83 ? 20.469 15.586 3.441 1 92.19 83 GLY B CA 1
ATOM 2155 C C . GLY B 1 83 ? 20.922 15.727 4.883 1 92.19 83 GLY B C 1
ATOM 2156 O O . GLY B 1 83 ? 22.125 15.766 5.156 1 92.19 83 GLY B O 1
ATOM 2157 N N . ARG B 1 84 ? 20.047 16.016 5.785 1 94.38 84 ARG B N 1
ATOM 2158 C CA . ARG B 1 84 ? 20.281 16.109 7.223 1 94.38 84 ARG B CA 1
ATOM 2159 C C . ARG B 1 84 ? 19.469 15.07 7.98 1 94.38 84 ARG B C 1
ATOM 2161 O O . ARG B 1 84 ? 18.375 15.359 8.477 1 94.38 84 ARG B O 1
ATOM 2168 N N . PRO B 1 85 ? 20 13.969 8.195 1 93 85 PRO B N 1
ATOM 2169 C CA . PRO B 1 85 ? 19.266 12.859 8.812 1 93 85 PRO B CA 1
ATOM 2170 C C . PRO B 1 85 ? 18.703 13.219 10.188 1 93 85 PRO B C 1
ATOM 2172 O O . PRO B 1 85 ? 19.344 13.938 10.961 1 93 85 PRO B O 1
ATOM 2175 N N . ALA B 1 86 ? 17.516 12.828 10.406 1 96.31 86 ALA B N 1
ATOM 2176 C CA . ALA B 1 86 ? 16.844 13.008 11.688 1 96.31 86 ALA B CA 1
ATOM 2177 C C . ALA B 1 86 ? 16.656 11.68 12.406 1 96.31 86 ALA B C 1
ATOM 2179 O O . ALA B 1 86 ? 15.547 11.156 12.5 1 96.31 86 ALA B O 1
ATOM 2180 N N . ASP B 1 87 ? 17.641 11.242 13.086 1 96.44 87 ASP B N 1
ATOM 2181 C CA . ASP B 1 87 ? 17.688 9.883 13.633 1 96.44 87 ASP B CA 1
ATOM 2182 C C . ASP B 1 87 ? 16.672 9.719 14.766 1 96.44 87 ASP B C 1
ATOM 2184 O O . ASP B 1 87 ? 16.109 8.641 14.938 1 96.44 87 ASP B O 1
ATOM 2188 N N . GLY B 1 88 ? 16.547 10.711 15.562 1 98 88 GLY B N 1
ATOM 2189 C CA . GLY B 1 88 ? 15.531 10.656 16.594 1 98 88 GLY B CA 1
ATOM 2190 C C . GLY B 1 88 ? 14.133 10.461 16.047 1 98 88 GLY B C 1
ATOM 2191 O O . GLY B 1 88 ? 13.359 9.648 16.562 1 98 88 GLY B O 1
ATOM 2192 N N . ALA B 1 89 ? 13.812 11.25 15.047 1 98.75 89 ALA B N 1
ATOM 2193 C CA . ALA B 1 89 ? 12.516 11.125 14.391 1 98.75 89 ALA B CA 1
ATOM 2194 C C . ALA B 1 89 ? 12.344 9.75 13.758 1 98.75 89 ALA B C 1
ATOM 2196 O O . ALA B 1 89 ? 11.266 9.156 13.82 1 98.75 89 ALA B O 1
ATOM 2197 N N . LEU B 1 90 ? 13.391 9.273 13.172 1 98.69 90 LEU B N 1
ATOM 2198 C CA . LEU B 1 90 ? 13.367 7.949 12.57 1 98.69 90 LEU B CA 1
ATOM 2199 C C . LEU B 1 90 ? 13.016 6.887 13.602 1 98.69 90 LEU B C 1
ATOM 2201 O O . LEU B 1 90 ? 12.172 6.02 13.344 1 98.69 90 LEU B O 1
ATOM 2205 N N . ALA B 1 91 ? 13.625 6.93 14.742 1 98.62 91 ALA B N 1
ATOM 2206 C CA . ALA B 1 91 ? 13.367 5.969 15.812 1 98.62 91 ALA B CA 1
ATOM 2207 C C . ALA B 1 91 ? 11.906 6.023 16.25 1 98.62 91 ALA B C 1
ATOM 2209 O O . ALA B 1 91 ? 11.289 4.984 16.5 1 98.62 91 ALA B O 1
ATOM 2210 N N . ARG B 1 92 ? 11.398 7.168 16.344 1 98.75 92 ARG B N 1
ATOM 2211 C CA . ARG B 1 92 ? 10.023 7.344 16.781 1 98.75 92 ARG B CA 1
ATOM 2212 C C . ARG B 1 92 ? 9.047 6.809 15.742 1 98.75 92 ARG B C 1
ATOM 2214 O O . ARG B 1 92 ? 8.086 6.113 16.078 1 98.75 92 ARG B O 1
ATOM 2221 N N . VAL B 1 93 ? 9.227 7.125 14.477 1 98.88 93 VAL B N 1
ATOM 2222 C CA . VAL B 1 93 ? 8.367 6.637 13.406 1 98.88 93 VAL B CA 1
ATOM 2223 C C . VAL B 1 93 ? 8.422 5.109 13.359 1 98.88 93 VAL B C 1
ATOM 2225 O O . VAL B 1 93 ? 7.383 4.453 13.242 1 98.88 93 VAL B O 1
ATOM 2228 N N . ASN B 1 94 ? 9.625 4.566 13.523 1 98.81 94 ASN B N 1
ATOM 2229 C CA . ASN B 1 94 ? 9.773 3.115 13.594 1 98.81 94 ASN B CA 1
ATOM 2230 C C . ASN B 1 94 ? 8.984 2.523 14.758 1 98.81 94 ASN B C 1
ATOM 2232 O O . ASN B 1 94 ? 8.414 1.438 14.641 1 98.81 94 ASN B O 1
ATOM 2236 N N . ALA B 1 95 ? 9 3.168 15.836 1 98.75 95 ALA B N 1
ATOM 2237 C CA . ALA B 1 95 ? 8.281 2.674 17.016 1 98.75 95 ALA B CA 1
ATOM 2238 C C . ALA B 1 95 ? 6.785 2.574 16.734 1 98.75 95 ALA B C 1
ATOM 2240 O O . ALA B 1 95 ? 6.148 1.579 17.094 1 98.75 95 ALA B O 1
ATOM 2241 N N . TRP B 1 96 ? 6.211 3.59 16.125 1 98.81 96 TRP B N 1
ATOM 2242 C CA . TRP B 1 96 ? 4.793 3.537 15.781 1 98.81 96 TRP B CA 1
ATOM 2243 C C . TRP B 1 96 ? 4.527 2.455 14.742 1 98.81 96 TRP B C 1
ATOM 2245 O O . TRP B 1 96 ? 3.48 1.801 14.773 1 98.81 96 TRP B O 1
ATOM 2255 N N . ALA B 1 97 ? 5.457 2.225 13.82 1 98.69 97 ALA B N 1
ATOM 2256 C CA . ALA B 1 97 ? 5.289 1.281 12.719 1 98.69 97 ALA B CA 1
ATOM 2257 C C . ALA B 1 97 ? 5.27 -0.157 13.227 1 98.69 97 ALA B C 1
ATOM 2259 O O . ALA B 1 97 ? 4.898 -1.076 12.492 1 98.69 97 ALA B O 1
ATOM 2260 N N . ARG B 1 98 ? 5.617 -0.374 14.484 1 98.12 98 ARG B N 1
ATOM 2261 C CA . ARG B 1 98 ? 5.672 -1.712 15.062 1 98.12 98 ARG B CA 1
ATOM 2262 C C . ARG B 1 98 ? 4.273 -2.295 15.227 1 98.12 98 ARG B C 1
ATOM 2264 O O . ARG B 1 98 ? 4.09 -3.512 15.148 1 98.12 98 ARG B O 1
ATOM 2271 N N . GLU B 1 99 ? 3.383 -1.42 15.516 1 97.75 99 GLU B N 1
ATOM 2272 C CA . GLU B 1 99 ? 2.012 -1.869 15.742 1 97.75 99 GLU B CA 1
ATOM 2273 C C . GLU B 1 99 ? 1.34 -2.291 14.445 1 97.75 99 GLU B C 1
ATOM 2275 O O . GLU B 1 99 ? 1.738 -1.851 13.359 1 97.75 99 GLU B O 1
ATOM 2280 N N . ALA B 1 100 ? 0.39 -3.17 14.562 1 97.75 100 ALA B N 1
ATOM 2281 C CA . ALA B 1 100 ? -0.352 -3.629 13.391 1 97.75 100 ALA B CA 1
ATOM 2282 C C . ALA B 1 100 ? -1.361 -2.58 12.938 1 97.75 100 ALA B C 1
ATOM 2284 O O . ALA B 1 100 ? -2.014 -1.937 13.766 1 97.75 100 ALA B O 1
ATOM 2285 N N . PRO B 1 101 ? -1.447 -2.369 11.641 1 98.06 101 PRO B N 1
ATOM 2286 C CA . PRO B 1 101 ? -2.551 -1.545 11.141 1 98.06 101 PRO B CA 1
ATOM 2287 C C . PRO B 1 101 ? -3.9 -2.256 11.219 1 98.06 101 PRO B C 1
ATOM 2289 O O . PRO B 1 101 ? -3.955 -3.453 11.516 1 98.06 101 PRO B O 1
ATOM 2292 N N . PRO B 1 102 ? -4.988 -1.508 10.977 1 97.88 102 PRO B N 1
ATOM 2293 C CA . PRO B 1 102 ? -6.309 -2.145 11.039 1 97.88 102 PRO B CA 1
ATOM 2294 C C . PRO B 1 102 ? -6.449 -3.311 10.062 1 97.88 102 PRO B C 1
ATOM 2296 O O . PRO B 1 102 ? -5.824 -3.309 9 1 97.88 102 PRO B O 1
ATOM 2299 N N . ALA B 1 103 ? -7.262 -4.273 10.43 1 98.12 103 ALA B N 1
ATOM 2300 C CA . ALA B 1 103 ? -7.496 -5.457 9.609 1 98.12 103 ALA B CA 1
ATOM 2301 C C . ALA B 1 103 ? -8.617 -5.215 8.602 1 98.12 103 ALA B C 1
ATOM 2303 O O . ALA B 1 103 ? -9.781 -5.102 8.977 1 98.12 103 ALA B O 1
ATOM 2304 N N . PRO B 1 104 ? -8.242 -5.156 7.348 1 98.38 104 PRO B N 1
ATOM 2305 C CA . PRO B 1 104 ? -9.289 -4.969 6.34 1 98.38 104 PRO B CA 1
ATOM 2306 C C . PRO B 1 104 ? -9.992 -6.273 5.973 1 98.38 104 PRO B C 1
ATOM 2308 O O . PRO B 1 104 ? -9.453 -7.355 6.199 1 98.38 104 PRO B O 1
ATOM 2311 N N . TYR B 1 105 ? -11.156 -6.164 5.477 1 98.25 105 TYR B N 1
ATOM 2312 C CA . TYR B 1 105 ? -11.812 -7.262 4.77 1 98.25 105 TYR B CA 1
ATOM 2313 C C . TYR B 1 105 ? -12.719 -6.738 3.66 1 98.25 105 TYR B C 1
ATOM 2315 O O . TYR B 1 105 ? -13.078 -5.559 3.65 1 98.25 105 TYR B O 1
ATOM 2323 N N . ALA B 1 106 ? -12.914 -7.551 2.695 1 98.5 106 ALA B N 1
ATOM 2324 C CA . ALA B 1 106 ? -13.766 -7.207 1.56 1 98.5 106 ALA B CA 1
ATOM 2325 C C . ALA B 1 106 ? -15.188 -7.723 1.766 1 98.5 106 ALA B C 1
ATOM 2327 O O . ALA B 1 106 ? -15.383 -8.836 2.256 1 98.5 106 ALA B O 1
ATOM 2328 N N . VAL B 1 107 ? -16.094 -6.934 1.421 1 97.81 107 VAL B N 1
ATOM 2329 C CA . VAL B 1 107 ? -17.516 -7.309 1.479 1 97.81 107 VAL B CA 1
ATOM 2330 C C . VAL B 1 107 ? -18.188 -6.992 0.147 1 97.81 107 VAL B C 1
ATOM 2332 O O . VAL B 1 107 ? -17.922 -5.953 -0.459 1 97.81 107 VAL B O 1
ATOM 2335 N N . ARG B 1 108 ? -19 -7.883 -0.259 1 96.69 108 ARG B N 1
ATOM 2336 C CA . ARG B 1 108 ? -19.781 -7.648 -1.476 1 96.69 108 ARG B CA 1
ATOM 2337 C C . ARG B 1 108 ? -21.031 -6.84 -1.179 1 96.69 108 ARG B C 1
ATOM 2339 O O . ARG B 1 108 ? -21.812 -7.195 -0.293 1 96.69 108 ARG B O 1
ATOM 2346 N N . THR B 1 109 ? -21.219 -5.801 -1.93 1 95.44 109 THR B N 1
ATOM 2347 C CA . THR B 1 109 ? -22.422 -4.973 -1.776 1 95.44 109 THR B CA 1
ATOM 2348 C C . THR B 1 109 ? -23.609 -5.594 -2.512 1 95.44 109 THR B C 1
ATOM 2350 O O . THR B 1 109 ? -23.438 -6.574 -3.24 1 95.44 109 THR B O 1
ATOM 2353 N N . GLU B 1 110 ? -24.766 -4.988 -2.367 1 94.06 110 GLU B N 1
ATOM 2354 C CA . GLU B 1 110 ? -25.953 -5.438 -3.07 1 94.06 110 GLU B CA 1
ATOM 2355 C C . GLU B 1 110 ? -25.797 -5.281 -4.578 1 94.06 110 GLU B C 1
ATOM 2357 O O . GLU B 1 110 ? -26.359 -6.066 -5.352 1 94.06 110 GLU B O 1
ATOM 2362 N N . GLU B 1 111 ? -25 -4.348 -4.996 1 92 111 GLU B N 1
ATOM 2363 C CA . GLU B 1 111 ? -24.781 -4.082 -6.41 1 92 111 GLU B CA 1
ATOM 2364 C C . GLU B 1 111 ? -23.719 -5.012 -6.988 1 92 111 GLU B C 1
ATOM 2366 O O . GLU B 1 111 ? -23.438 -4.984 -8.188 1 92 111 GLU B O 1
ATOM 2371 N N . GLY B 1 112 ? -23.141 -5.805 -6.141 1 93.12 112 GLY B N 1
ATOM 2372 C CA . GLY B 1 112 ? -22.219 -6.824 -6.621 1 93.12 112 GLY B CA 1
ATOM 2373 C C . GLY B 1 112 ? -20.766 -6.418 -6.504 1 93.12 112 GLY B C 1
ATOM 2374 O O . GLY B 1 112 ? -19.875 -7.246 -6.672 1 93.12 112 GLY B O 1
ATOM 2375 N N . ALA B 1 113 ? -20.562 -5.188 -6.129 1 93.75 113 ALA B N 1
ATOM 2376 C CA . ALA B 1 113 ? -19.188 -4.691 -6.047 1 93.75 113 ALA B CA 1
ATOM 2377 C C . ALA B 1 113 ? -18.547 -5.051 -4.707 1 93.75 113 ALA B C 1
ATOM 2379 O O . ALA B 1 113 ? -19.25 -5.188 -3.699 1 93.75 113 ALA B O 1
ATOM 2380 N N . LEU B 1 114 ? -17.281 -5.262 -4.758 1 97.5 114 LEU B N 1
ATOM 2381 C CA . LEU B 1 114 ? -16.562 -5.449 -3.506 1 97.5 114 LEU B CA 1
ATOM 2382 C C . LEU B 1 114 ? -16.109 -4.109 -2.93 1 97.5 114 LEU B C 1
ATOM 2384 O O . LEU B 1 114 ? -15.586 -3.262 -3.656 1 97.5 114 LEU B O 1
ATOM 2388 N N . VAL B 1 115 ? -16.328 -3.98 -1.609 1 97.88 115 VAL B N 1
ATOM 2389 C CA . VAL B 1 115 ? -15.875 -2.777 -0.917 1 97.88 115 VAL B CA 1
ATOM 2390 C C . VAL B 1 115 ? -15.07 -3.168 0.32 1 97.88 115 VAL B C 1
ATOM 2392 O O . VAL B 1 115 ? -15.242 -4.262 0.865 1 97.88 115 VAL B O 1
ATOM 2395 N N . ARG B 1 116 ? -14.211 -2.301 0.718 1 98.38 116 ARG B N 1
ATOM 2396 C CA . ARG B 1 116 ? -13.344 -2.527 1.875 1 98.38 116 ARG B CA 1
ATOM 2397 C C . ARG B 1 116 ? -14.039 -2.092 3.164 1 98.38 116 ARG B C 1
ATOM 2399 O O . ARG B 1 116 ? -14.664 -1.035 3.209 1 98.38 116 ARG B O 1
ATOM 2406 N N . ARG B 1 117 ? -13.945 -2.893 4.16 1 98.06 117 ARG B N 1
ATOM 2407 C CA . ARG B 1 117 ? -14.398 -2.592 5.516 1 98.06 117 ARG B CA 1
ATOM 2408 C C . ARG B 1 117 ? -13.344 -2.979 6.543 1 98.06 117 ARG B C 1
ATOM 2410 O O . ARG B 1 117 ? -12.297 -3.521 6.191 1 98.06 117 ARG B O 1
ATOM 2417 N N . LEU B 1 118 ? -13.57 -2.578 7.738 1 97.81 118 LEU B N 1
ATOM 2418 C CA . LEU B 1 118 ? -12.734 -3.012 8.852 1 97.81 118 LEU B CA 1
ATOM 2419 C C . LEU B 1 118 ? -13.508 -3.953 9.773 1 97.81 118 LEU B C 1
ATOM 2421 O O . LEU B 1 118 ? -14.695 -3.746 10.031 1 97.81 118 LEU B O 1
ATOM 2425 N N . ARG B 1 119 ? -12.82 -4.969 10.258 1 91.81 119 ARG B N 1
ATOM 2426 C CA . ARG B 1 119 ? -13.445 -5.973 11.109 1 91.81 119 ARG B CA 1
ATOM 2427 C C . ARG B 1 119 ? -13.883 -5.363 12.438 1 91.81 119 ARG B C 1
ATOM 2429 O O . ARG B 1 119 ? -14.93 -5.719 12.977 1 91.81 119 ARG B O 1
ATOM 2436 N N . THR B 1 120 ? -13.047 -4.543 12.984 1 93.81 120 THR B N 1
ATOM 2437 C CA . THR B 1 120 ? -13.305 -3.824 14.227 1 93.81 120 THR B CA 1
ATOM 2438 C C . THR B 1 120 ? -13.047 -2.332 14.047 1 93.81 120 THR B C 1
ATOM 2440 O O . THR B 1 120 ? -12.297 -1.926 13.164 1 93.81 120 THR B O 1
ATOM 2443 N N . PRO B 1 121 ? -13.812 -1.518 14.859 1 95.19 121 PRO B N 1
ATOM 2444 C CA . PRO B 1 121 ? -13.445 -0.1 14.812 1 95.19 121 PRO B CA 1
ATOM 2445 C C . PRO B 1 121 ? -11.945 0.131 15 1 95.19 121 PRO B C 1
ATOM 2447 O O . PRO B 1 121 ? -11.328 -0.49 15.867 1 95.19 121 PRO B O 1
ATOM 2450 N N . PRO B 1 122 ? -11.422 0.91 14.164 1 96.94 122 PRO B N 1
ATOM 2451 C CA . PRO B 1 122 ? -9.977 1.096 14.273 1 96.94 122 PRO B CA 1
ATOM 2452 C C . PRO B 1 122 ? -9.562 1.796 15.57 1 96.94 122 PRO B C 1
ATOM 2454 O O . PRO B 1 122 ? -10.258 2.703 16.031 1 96.94 122 PRO B O 1
ATOM 2457 N N . GLY B 1 123 ? -8.461 1.351 16.141 1 97.25 123 GLY B N 1
ATOM 2458 C CA . GLY B 1 123 ? -7.898 2 17.312 1 97.25 123 GLY B CA 1
ATOM 2459 C C . GLY B 1 123 ? -6.879 3.068 16.969 1 97.25 123 GLY B C 1
ATOM 2460 O O . GLY B 1 123 ? -6.41 3.146 15.828 1 97.25 123 GLY B O 1
ATOM 2461 N N . ARG B 1 124 ? -6.578 3.857 17.953 1 98.06 124 ARG B N 1
ATOM 2462 C CA . ARG B 1 124 ? -5.609 4.941 17.812 1 98.06 124 ARG B CA 1
ATOM 2463 C C . ARG B 1 124 ? -4.254 4.41 17.375 1 98.06 124 ARG B C 1
ATOM 2465 O O . ARG B 1 124 ? -3.691 4.879 16.375 1 98.06 124 ARG B O 1
ATOM 2472 N N . GLU B 1 125 ? -3.779 3.375 18.078 1 98.12 125 GLU B N 1
ATOM 2473 C CA . GLU B 1 125 ? -2.457 2.82 17.797 1 98.12 125 GLU B CA 1
ATOM 2474 C C . GLU B 1 125 ? -2.4 2.219 16.391 1 98.12 125 GLU B C 1
ATOM 2476 O O . GLU B 1 125 ? -1.382 2.322 15.703 1 98.12 125 GLU B O 1
ATOM 2481 N N . GLU B 1 126 ? -3.459 1.631 15.992 1 98.19 126 GLU B N 1
ATOM 2482 C CA . GLU B 1 126 ? -3.527 0.998 14.68 1 98.19 126 GLU B CA 1
ATOM 2483 C C . GLU B 1 126 ? -3.434 2.033 13.562 1 98.19 126 GLU B C 1
ATOM 2485 O O . GLU B 1 126 ? -2.73 1.823 12.57 1 98.19 126 GLU B O 1
ATOM 2490 N N . LEU B 1 127 ? -4.164 3.115 13.703 1 98.69 127 LEU B N 1
ATOM 2491 C CA . LEU B 1 127 ? -4.16 4.137 12.656 1 98.69 127 LEU B CA 1
ATOM 2492 C C . LEU B 1 127 ? -2.828 4.875 12.625 1 98.69 127 LEU B C 1
ATOM 2494 O O . LEU B 1 127 ? -2.334 5.223 11.547 1 98.69 127 LEU B O 1
ATOM 2498 N N . LEU B 1 128 ? -2.27 5.137 13.82 1 98.88 128 LEU B N 1
ATOM 2499 C CA . LEU B 1 128 ? -0.934 5.723 13.867 1 98.88 128 LEU B CA 1
ATOM 2500 C C . LEU B 1 128 ? 0.082 4.809 13.188 1 98.88 128 LEU B C 1
ATOM 2502 O O . LEU B 1 128 ? 0.934 5.277 12.43 1 98.88 128 LEU B O 1
ATOM 2506 N N . ALA B 1 129 ? -0.068 3.578 13.398 1 98.88 129 ALA B N 1
ATOM 2507 C CA . ALA B 1 129 ? 0.819 2.59 12.789 1 98.88 129 ALA B CA 1
ATOM 2508 C C . ALA B 1 129 ? 0.672 2.588 11.266 1 98.88 129 ALA B C 1
ATOM 2510 O O . ALA B 1 129 ? 1.663 2.473 10.547 1 98.88 129 ALA B O 1
ATOM 2511 N N . ALA B 1 130 ? -0.527 2.668 10.812 1 98.75 130 ALA B N 1
ATOM 2512 C CA . ALA B 1 130 ? -0.768 2.701 9.375 1 98.75 130 ALA B CA 1
ATOM 2513 C C . ALA B 1 130 ? -0.021 3.861 8.719 1 98.75 130 ALA B C 1
ATOM 2515 O O . ALA B 1 130 ? 0.644 3.682 7.695 1 98.75 130 ALA B O 1
ATOM 2516 N N . VAL B 1 131 ? -0.072 5.023 9.305 1 98.94 131 VAL B N 1
ATOM 2517 C CA . VAL B 1 131 ? 0.591 6.203 8.758 1 98.94 131 VAL B CA 1
ATOM 2518 C C . VAL B 1 131 ? 2.105 6.035 8.852 1 98.94 131 VAL B C 1
ATOM 2520 O O . VAL B 1 131 ? 2.832 6.359 7.91 1 98.94 131 VAL B O 1
ATOM 2523 N N . ALA B 1 132 ? 2.539 5.531 9.969 1 98.94 132 ALA B N 1
ATOM 2524 C CA . ALA B 1 132 ? 3.971 5.328 10.164 1 98.94 132 ALA B CA 1
ATOM 2525 C C . ALA B 1 132 ? 4.527 4.324 9.164 1 98.94 132 ALA B C 1
ATOM 2527 O O . ALA B 1 132 ? 5.59 4.543 8.578 1 98.94 132 ALA B O 1
ATOM 2528 N N . ARG B 1 133 ? 3.842 3.252 8.992 1 98.75 133 ARG B N 1
ATOM 2529 C CA . ARG B 1 133 ? 4.285 2.238 8.047 1 98.75 133 ARG B CA 1
ATOM 2530 C C . ARG B 1 133 ? 4.305 2.791 6.621 1 98.75 133 ARG B C 1
ATOM 2532 O O . ARG B 1 133 ? 5.203 2.479 5.84 1 98.75 133 ARG B O 1
ATOM 2539 N N . GLU B 1 134 ? 3.338 3.561 6.281 1 98.44 134 GLU B N 1
ATOM 2540 C CA . GLU B 1 134 ? 3.357 4.207 4.969 1 98.44 134 GLU B CA 1
ATOM 2541 C C . GLU B 1 134 ? 4.582 5.105 4.82 1 98.44 134 GLU B C 1
ATOM 2543 O O . GLU B 1 134 ? 5.176 5.18 3.74 1 98.44 134 GLU B O 1
ATOM 2548 N N . THR B 1 135 ? 4.918 5.801 5.875 1 98.81 135 THR B N 1
ATOM 2549 C CA . THR B 1 135 ? 6.102 6.652 5.867 1 98.81 135 THR B CA 1
ATOM 2550 C C . THR B 1 135 ? 7.359 5.824 5.629 1 98.81 135 THR B C 1
ATOM 2552 O O . THR B 1 135 ? 8.203 6.191 4.809 1 98.81 135 THR B O 1
ATOM 2555 N N . VAL B 1 136 ? 7.453 4.73 6.324 1 98.62 136 VAL B N 1
ATOM 2556 C CA . VAL B 1 136 ? 8.586 3.828 6.148 1 98.62 136 VAL B CA 1
ATOM 2557 C C . VAL B 1 136 ? 8.648 3.357 4.695 1 98.62 136 VAL B C 1
ATOM 2559 O O . VAL B 1 136 ? 9.711 3.402 4.066 1 98.62 136 VAL B O 1
ATOM 2562 N N . GLU B 1 137 ? 7.52 2.941 4.168 1 97.62 137 GLU B N 1
ATOM 2563 C CA . GLU B 1 137 ? 7.461 2.48 2.785 1 97.62 137 GLU B CA 1
ATOM 2564 C C . GLU B 1 137 ? 7.898 3.578 1.819 1 97.62 137 GLU B C 1
ATOM 2566 O O . GLU B 1 137 ? 8.703 3.334 0.917 1 97.62 137 GLU B O 1
ATOM 2571 N N . LEU B 1 138 ? 7.422 4.75 2.016 1 97.88 138 LEU B N 1
ATOM 2572 C CA . LEU B 1 138 ? 7.73 5.887 1.159 1 97.88 138 LEU B CA 1
ATOM 2573 C C . LEU B 1 138 ? 9.227 6.176 1.159 1 97.88 138 LEU B C 1
ATOM 2575 O O . LEU B 1 138 ? 9.844 6.301 0.097 1 97.88 138 LEU B O 1
ATOM 2579 N N . LEU B 1 139 ? 9.812 6.203 2.289 1 97.94 139 LEU B N 1
ATOM 2580 C CA . LEU B 1 139 ? 11.18 6.691 2.432 1 97.94 139 LEU B CA 1
ATOM 2581 C C . LEU B 1 139 ? 12.18 5.594 2.1 1 97.94 139 LEU B C 1
ATOM 2583 O O . LEU B 1 139 ? 13.359 5.879 1.854 1 97.94 139 LEU B O 1
ATOM 2587 N N . THR B 1 140 ? 11.734 4.359 2.115 1 98 140 THR B N 1
ATOM 2588 C CA . THR B 1 140 ? 12.664 3.27 1.852 1 98 140 THR B CA 1
ATOM 2589 C C . THR B 1 140 ? 12.5 2.752 0.425 1 98 140 THR B C 1
ATOM 2591 O O . THR B 1 140 ? 13.188 1.812 0.017 1 98 140 THR B O 1
ATOM 2594 N N . ASP B 1 141 ? 11.578 3.262 -0.326 1 96.31 141 ASP B N 1
ATOM 2595 C CA . ASP B 1 141 ? 11.438 2.977 -1.751 1 96.31 141 ASP B CA 1
ATOM 2596 C C . ASP B 1 141 ? 12.195 3.996 -2.594 1 96.3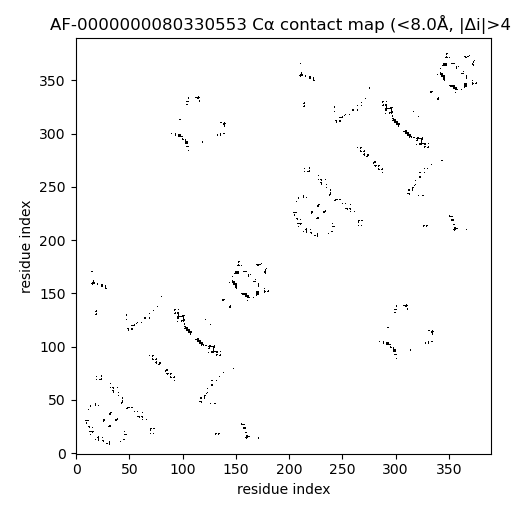1 141 ASP B C 1
ATOM 2598 O O . ASP B 1 141 ? 11.812 5.164 -2.662 1 96.31 141 ASP B O 1
ATOM 2602 N N . PRO B 1 142 ? 13.188 3.539 -3.293 1 93.56 142 PRO B N 1
ATOM 2603 C CA . PRO B 1 142 ? 14.008 4.504 -4.035 1 93.56 142 PRO B CA 1
ATOM 2604 C C . PRO B 1 142 ? 13.211 5.25 -5.105 1 93.56 142 PRO B C 1
ATOM 2606 O O . PRO B 1 142 ? 13.453 6.434 -5.34 1 93.56 142 PRO B O 1
ATOM 2609 N N . ARG B 1 143 ? 12.273 4.594 -5.684 1 91.31 143 ARG B N 1
ATOM 2610 C CA . ARG B 1 143 ? 11.477 5.25 -6.715 1 91.31 143 ARG B CA 1
ATOM 2611 C C . ARG B 1 143 ? 10.57 6.316 -6.105 1 91.31 143 ARG B C 1
ATOM 2613 O O . ARG B 1 143 ? 10.445 7.418 -6.645 1 91.31 143 ARG B O 1
ATOM 2620 N N . ALA B 1 144 ? 9.938 5.949 -5.023 1 94 144 ALA B N 1
ATOM 2621 C CA . ALA B 1 144 ? 9.078 6.918 -4.352 1 94 144 ALA B CA 1
ATOM 2622 C C . ALA B 1 144 ? 9.883 8.102 -3.82 1 94 144 ALA B C 1
ATOM 2624 O O . ALA B 1 144 ? 9.484 9.258 -3.992 1 94 144 ALA B O 1
ATOM 2625 N N . ARG B 1 145 ? 10.992 7.871 -3.273 1 93.31 145 ARG B N 1
ATOM 2626 C CA . ARG B 1 145 ? 11.836 8.914 -2.707 1 93.31 145 ARG B CA 1
ATOM 2627 C C . ARG B 1 145 ? 12.297 9.891 -3.785 1 93.31 145 ARG B C 1
ATOM 2629 O O . ARG B 1 145 ? 12.391 11.094 -3.541 1 93.31 145 ARG B O 1
ATOM 2636 N N . ALA B 1 146 ? 12.594 9.352 -4.906 1 93.12 146 ALA B N 1
ATOM 2637 C CA . ALA B 1 146 ? 13.055 10.172 -6.02 1 93.12 146 ALA B CA 1
ATOM 2638 C C . ALA B 1 146 ? 11.969 11.141 -6.477 1 93.12 146 ALA B C 1
ATOM 2640 O O . ALA B 1 146 ? 12.258 12.141 -7.145 1 93.12 146 ALA B O 1
ATOM 2641 N N . GLY B 1 147 ? 10.734 10.82 -6.121 1 95.38 147 GLY B N 1
ATOM 2642 C CA . GLY B 1 147 ? 9.609 11.656 -6.531 1 95.38 147 GLY B CA 1
ATOM 2643 C C . GLY B 1 147 ? 9.227 12.688 -5.488 1 95.38 147 GLY B C 1
ATOM 2644 O O . GLY B 1 147 ? 8.344 13.516 -5.727 1 95.38 147 GLY B O 1
ATOM 2645 N N . LEU B 1 148 ? 9.828 12.625 -4.352 1 96.44 148 LEU B N 1
ATOM 2646 C CA . LEU B 1 148 ? 9.539 13.586 -3.291 1 96.44 148 LEU B CA 1
ATOM 2647 C C . LEU B 1 148 ? 10.023 14.984 -3.678 1 96.44 148 LEU B C 1
ATOM 2649 O O . LEU B 1 148 ? 11.156 15.148 -4.129 1 96.44 148 LEU B O 1
ATOM 2653 N N . ARG B 1 149 ? 9.117 15.938 -3.527 1 96.25 149 ARG B N 1
ATOM 2654 C CA . ARG B 1 149 ? 9.43 17.312 -3.898 1 96.25 149 ARG B CA 1
ATOM 2655 C C . ARG B 1 149 ? 8.961 18.281 -2.828 1 96.25 149 ARG B C 1
ATOM 2657 O O . ARG B 1 149 ? 7.934 18.062 -2.184 1 96.25 149 ARG B O 1
ATOM 2664 N N . GLN B 1 150 ? 9.703 19.281 -2.744 1 96.25 150 GLN B N 1
ATOM 2665 C CA . GLN B 1 150 ? 9.234 20.453 -2.012 1 96.25 150 GLN B CA 1
ATOM 2666 C C . GLN B 1 150 ? 8.633 21.484 -2.957 1 96.25 150 GLN B C 1
ATOM 2668 O O . GLN B 1 150 ? 9.188 21.75 -4.023 1 96.25 150 GLN B O 1
ATOM 2673 N N . CYS B 1 151 ? 7.535 21.953 -2.584 1 97.12 151 CYS B N 1
ATOM 2674 C CA . CYS B 1 151 ? 6.859 22.969 -3.396 1 97.12 151 CYS B CA 1
ATOM 2675 C C . CYS B 1 151 ? 7.762 24.172 -3.645 1 97.12 151 CYS B C 1
ATOM 2677 O O . CYS B 1 151 ? 8.43 24.641 -2.729 1 97.12 151 CYS B O 1
ATOM 2679 N N . GLN B 1 152 ? 7.734 24.703 -4.797 1 95.44 152 GLN B N 1
ATOM 2680 C CA . GLN B 1 152 ? 8.562 25.844 -5.16 1 95.44 152 GLN B CA 1
ATOM 2681 C C . GLN B 1 152 ? 7.762 27.141 -5.102 1 95.44 152 GLN B C 1
ATOM 2683 O O . GLN B 1 152 ? 8.25 28.203 -5.512 1 95.44 152 GLN B O 1
ATOM 2688 N N . GLY B 1 153 ? 6.535 26.969 -4.699 1 93.44 153 GLY B N 1
ATOM 2689 C CA . GLY B 1 153 ? 5.75 28.172 -4.48 1 93.44 153 GLY B CA 1
ATOM 2690 C C . GLY B 1 153 ? 6.301 29.062 -3.381 1 93.44 153 GLY B C 1
ATOM 2691 O O . GLY B 1 153 ? 6.879 28.562 -2.41 1 93.44 153 GLY B O 1
ATOM 2692 N N . ASP B 1 154 ? 5.965 30.344 -3.521 1 89.81 154 ASP B N 1
ATOM 2693 C CA . ASP B 1 154 ? 6.457 31.297 -2.535 1 89.81 154 ASP B CA 1
ATOM 2694 C C . ASP B 1 154 ? 5.941 30.953 -1.139 1 89.81 154 ASP B C 1
ATOM 2696 O O . ASP B 1 154 ? 4.734 30.797 -0.937 1 89.81 154 ASP B O 1
ATOM 2700 N N . ASN B 1 155 ? 6.875 30.719 -0.24 1 89.06 155 ASN B N 1
ATOM 2701 C CA . ASN B 1 155 ? 6.633 30.469 1.179 1 89.06 155 ASN B CA 1
ATOM 2702 C C . ASN B 1 155 ? 5.746 29.25 1.394 1 89.06 155 ASN B C 1
ATOM 2704 O O . ASN B 1 155 ? 4.871 29.25 2.262 1 89.06 155 ASN B O 1
ATOM 2708 N N . CYS B 1 156 ? 5.746 28.422 0.571 1 95.25 156 CYS B N 1
ATOM 2709 C CA . CYS B 1 156 ? 5.016 27.172 0.774 1 95.25 156 CYS B CA 1
ATOM 2710 C C . CYS B 1 156 ? 5.957 26.047 1.198 1 95.25 156 CYS B C 1
ATOM 2712 O O . CYS B 1 156 ? 6.852 25.672 0.444 1 95.25 156 CYS B O 1
ATOM 2714 N N . PRO B 1 157 ? 5.785 25.5 2.352 1 95.06 157 PRO B N 1
ATOM 2715 C CA . PRO B 1 157 ? 6.707 24.484 2.857 1 95.06 157 PRO B CA 1
ATOM 2716 C C . PRO B 1 157 ? 6.27 23.062 2.502 1 95.06 157 PRO B C 1
ATOM 2718 O O . PRO B 1 157 ? 6.883 22.094 2.953 1 95.06 157 PRO B O 1
ATOM 2721 N N . LEU B 1 158 ? 5.242 22.906 1.704 1 96.94 158 LEU B N 1
ATOM 2722 C CA . LEU B 1 158 ? 4.605 21.609 1.542 1 96.94 158 LEU B CA 1
ATOM 2723 C C . LEU B 1 158 ? 5.477 20.672 0.705 1 96.94 158 LEU B C 1
ATOM 2725 O O . LEU B 1 158 ? 6.137 21.125 -0.238 1 96.94 158 LEU B O 1
ATOM 2729 N N . VAL B 1 159 ? 5.5 19.422 1.133 1 97.94 159 VAL B N 1
ATOM 2730 C CA . VAL B 1 159 ? 6.164 18.359 0.404 1 97.94 159 VAL B CA 1
ATOM 2731 C C . VAL B 1 159 ? 5.117 17.453 -0.249 1 97.94 159 VAL B C 1
ATOM 2733 O O . VAL B 1 159 ? 4.066 17.188 0.339 1 97.94 159 VAL B O 1
ATOM 2736 N N . TYR B 1 160 ? 5.383 17.016 -1.453 1 97.56 160 TYR B N 1
ATOM 2737 C CA . TYR B 1 160 ? 4.465 16.156 -2.186 1 97.56 160 TYR B CA 1
ATOM 2738 C C . TYR B 1 160 ? 5.223 15.117 -3.006 1 97.56 160 TYR B C 1
ATOM 2740 O O . TYR B 1 160 ? 6.445 15.211 -3.15 1 97.56 160 TYR B O 1
ATOM 2748 N N . LEU B 1 161 ? 4.512 14.125 -3.354 1 97.19 161 LEU B N 1
ATOM 2749 C CA . LEU B 1 161 ? 5.066 13.117 -4.25 1 97.19 161 LEU B CA 1
ATOM 2750 C C . LEU B 1 161 ? 4.703 13.422 -5.699 1 97.19 161 LEU B C 1
ATOM 2752 O O . LEU B 1 161 ? 3.521 13.438 -6.059 1 97.19 161 LEU B O 1
ATOM 2756 N N . ASP B 1 162 ? 5.645 13.664 -6.555 1 95.81 162 ASP B N 1
ATOM 2757 C CA . ASP B 1 162 ? 5.418 13.922 -7.973 1 95.81 162 ASP B CA 1
ATOM 2758 C C . ASP B 1 162 ? 5.254 12.617 -8.742 1 95.81 162 ASP B C 1
ATOM 2760 O O . ASP B 1 162 ? 6.238 11.938 -9.047 1 95.81 162 ASP B O 1
ATOM 2764 N N . THR B 1 163 ? 4.012 12.297 -9.094 1 88.69 163 THR B N 1
ATOM 2765 C CA . THR B 1 163 ? 3.729 11.078 -9.844 1 88.69 163 THR B CA 1
ATOM 2766 C C . THR B 1 163 ? 3.375 11.406 -11.289 1 88.69 163 THR B C 1
ATOM 2768 O O . THR B 1 163 ? 2.805 10.57 -12 1 88.69 163 THR B O 1
ATOM 2771 N N . SER B 1 164 ? 3.664 12.57 -11.664 1 86.75 164 SER B N 1
ATOM 2772 C CA . SER B 1 164 ? 3.354 12.961 -13.031 1 86.75 164 SER B CA 1
ATOM 2773 C C . SER B 1 164 ? 4.273 12.266 -14.023 1 86.75 164 SER B C 1
ATOM 2775 O O . SER B 1 164 ? 5.348 11.789 -13.656 1 86.75 164 SER B O 1
ATOM 2777 N N . ARG B 1 165 ? 3.922 11.922 -15.281 1 79.25 165 ARG B N 1
ATOM 2778 C CA . ARG B 1 165 ? 4.668 11.227 -16.328 1 79.25 165 ARG B CA 1
ATOM 2779 C C . ARG B 1 165 ? 6.055 11.828 -16.5 1 79.25 165 ARG B C 1
ATOM 2781 O O . ARG B 1 165 ? 7.047 11.102 -16.594 1 79.25 165 ARG B O 1
ATOM 2788 N N . GLY B 1 166 ? 6.277 13.133 -16.422 1 83 166 GLY B N 1
ATOM 2789 C CA . GLY B 1 166 ? 7.543 13.805 -16.656 1 83 166 GLY B CA 1
ATOM 2790 C C . GLY B 1 166 ? 8.273 14.156 -15.367 1 83 166 GLY B C 1
ATOM 2791 O O . GLY B 1 166 ? 9.438 14.547 -15.398 1 83 166 GLY B O 1
ATOM 2792 N N . ARG B 1 167 ? 7.68 13.961 -14.258 1 89.5 167 ARG B N 1
ATOM 2793 C CA . ARG B 1 167 ? 8.25 14.258 -12.945 1 89.5 167 ARG B CA 1
ATOM 2794 C C . ARG B 1 167 ? 8.828 15.664 -12.906 1 89.5 167 ARG B C 1
ATOM 2796 O O . ARG B 1 167 ? 9.953 15.867 -12.422 1 89.5 167 ARG B O 1
ATOM 2803 N N . ARG B 1 168 ? 8.102 16.562 -13.453 1 91.12 168 ARG B N 1
ATOM 2804 C CA . ARG B 1 168 ? 8.586 17.938 -13.539 1 91.12 168 ARG B CA 1
ATOM 2805 C C . ARG B 1 168 ? 7.645 18.906 -12.836 1 91.12 168 ARG B C 1
ATOM 2807 O O . ARG B 1 168 ? 7.723 20.125 -13.031 1 91.12 168 ARG B O 1
ATOM 2814 N N . ARG B 1 169 ? 6.766 18.297 -12.07 1 94.12 169 ARG B N 1
ATOM 2815 C CA . ARG B 1 169 ? 5.871 19.141 -11.289 1 94.12 169 ARG B CA 1
ATOM 2816 C C . ARG B 1 169 ? 6.652 20 -10.297 1 94.12 169 ARG B C 1
ATOM 2818 O O . ARG B 1 169 ? 7.551 19.5 -9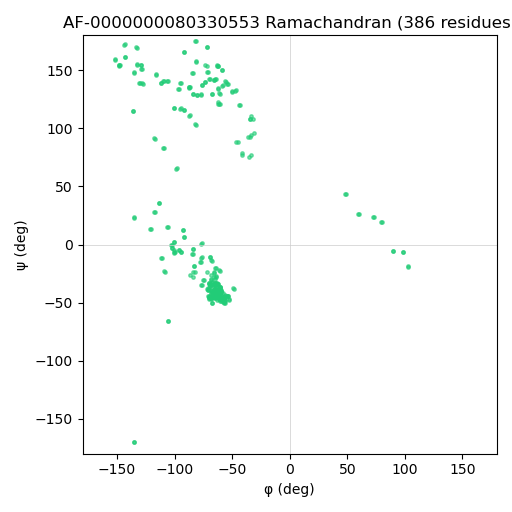.609 1 94.12 169 ARG B O 1
ATOM 2825 N N . ARG B 1 170 ? 6.27 21.281 -10.258 1 94.56 170 ARG B N 1
ATOM 2826 C CA . ARG B 1 170 ? 7.035 22.203 -9.422 1 94.56 170 ARG B CA 1
ATOM 2827 C C . ARG B 1 170 ? 6.23 22.641 -8.195 1 94.56 170 ARG B C 1
ATOM 2829 O O . ARG B 1 170 ? 6.801 23.094 -7.207 1 94.56 170 ARG B O 1
ATOM 2836 N N . TRP B 1 171 ? 4.949 22.5 -8.422 1 95.12 171 TRP B N 1
ATOM 2837 C CA . TRP B 1 171 ? 4.066 23.047 -7.395 1 95.12 171 TRP B CA 1
ATOM 2838 C C . TRP B 1 171 ? 3.258 21.922 -6.738 1 95.12 171 TRP B C 1
ATOM 2840 O O . TRP B 1 171 ? 2.818 20.984 -7.414 1 95.12 171 TRP B O 1
ATOM 2850 N N . CYS B 1 172 ? 2.982 22.094 -5.426 1 95.62 172 CYS B N 1
ATOM 2851 C CA . CYS B 1 172 ? 2.135 21.141 -4.715 1 95.62 172 CYS B CA 1
ATOM 2852 C C . CYS B 1 172 ? 0.687 21.25 -5.18 1 95.62 172 CYS B C 1
ATOM 2854 O O . CYS B 1 172 ? -0.052 20.266 -5.152 1 95.62 172 CYS B O 1
ATOM 2856 N N . SER B 1 173 ? 0.328 22.453 -5.512 1 93.12 173 SER B N 1
ATOM 2857 C CA . SER B 1 173 ? -0.985 22.75 -6.078 1 93.12 173 SER B CA 1
ATOM 2858 C C . SER B 1 173 ? -0.88 23.719 -7.254 1 93.12 173 SER B C 1
ATOM 2860 O O . SER B 1 173 ? -0.545 24.891 -7.074 1 93.12 173 SER B O 1
ATOM 2862 N N . SER B 1 174 ? -1.222 23.25 -8.344 1 91.06 174 SER B N 1
ATOM 2863 C CA . SER B 1 174 ? -1.194 24.109 -9.516 1 91.06 174 SER B CA 1
ATOM 2864 C C . SER B 1 174 ? -2.189 25.266 -9.375 1 91.06 174 SER B C 1
ATOM 2866 O O . SER B 1 174 ? -1.918 26.391 -9.812 1 91.06 174 SER B O 1
ATOM 2868 N N . GLU B 1 175 ? -3.287 24.969 -8.711 1 90.44 175 GLU B N 1
ATOM 2869 C CA . GLU B 1 175 ? -4.363 25.953 -8.586 1 90.44 175 GLU B CA 1
ATOM 2870 C C . GLU B 1 175 ? -4 27.047 -7.586 1 90.44 175 GLU B C 1
ATOM 2872 O O . GLU B 1 175 ? -4.43 28.188 -7.727 1 90.44 175 GLU B O 1
ATOM 2877 N N . VAL B 1 176 ? -3.225 26.688 -6.633 1 91.44 176 VAL B N 1
ATOM 2878 C CA . VAL B 1 176 ? -2.922 27.672 -5.602 1 91.44 176 VAL B CA 1
ATOM 2879 C C . VAL B 1 176 ? -1.499 28.188 -5.789 1 91.44 176 VAL B C 1
ATOM 2881 O O . VAL B 1 176 ? -1.299 29.328 -6.211 1 91.44 176 VAL B O 1
ATOM 2884 N N . CYS B 1 177 ? -0.542 27.344 -5.609 1 94.25 177 CYS B N 1
ATOM 2885 C CA . CYS B 1 177 ? 0.854 27.766 -5.684 1 94.25 177 CYS B CA 1
ATOM 2886 C C . CYS B 1 177 ? 1.246 28.094 -7.121 1 94.25 177 CYS B C 1
ATOM 2888 O O . CYS B 1 177 ? 1.905 29.094 -7.371 1 94.25 177 CYS B O 1
ATOM 2890 N N . GLY B 1 178 ? 0.85 27.266 -8.031 1 92.69 178 GLY B N 1
ATOM 2891 C CA . GLY B 1 178 ? 1.128 27.531 -9.438 1 92.69 178 GLY B CA 1
ATOM 2892 C C . GLY B 1 178 ? 0.499 28.828 -9.922 1 92.69 178 GLY B C 1
ATOM 2893 O O . GLY B 1 178 ? 1.155 29.625 -10.586 1 92.69 178 GLY B O 1
ATOM 2894 N N . ASN B 1 179 ? -0.715 28.984 -9.594 1 92.44 179 ASN B N 1
ATOM 2895 C CA . ASN B 1 179 ? -1.437 30.188 -9.984 1 92.44 179 ASN B CA 1
ATOM 2896 C C . ASN B 1 179 ? -0.795 31.453 -9.398 1 92.44 179 ASN B C 1
ATOM 2898 O O . ASN B 1 179 ? -0.645 32.469 -10.094 1 92.44 179 ASN B O 1
ATOM 2902 N N . ARG B 1 180 ? -0.5 31.375 -8.164 1 91.38 180 ARG B N 1
ATOM 2903 C CA . ARG B 1 180 ? 0.161 32.5 -7.5 1 91.38 180 ARG B CA 1
ATOM 2904 C C . ARG B 1 180 ? 1.436 32.906 -8.242 1 91.38 180 ARG B C 1
ATOM 2906 O O . ARG B 1 180 ? 1.69 34.094 -8.453 1 91.38 180 ARG B O 1
ATOM 2913 N N . GLU B 1 181 ? 2.209 31.906 -8.617 1 91.5 181 GLU B N 1
ATOM 2914 C CA . GLU B 1 181 ? 3.455 32.156 -9.328 1 91.5 181 GLU B CA 1
ATOM 2915 C C . GLU B 1 181 ? 3.189 32.75 -10.719 1 91.5 181 GLU B C 1
ATOM 2917 O O . GLU B 1 181 ? 3.887 33.656 -11.156 1 91.5 181 GLU B O 1
ATOM 2922 N N . ARG B 1 182 ? 2.246 32.25 -11.305 1 92.19 182 ARG B N 1
ATOM 2923 C CA . ARG B 1 182 ? 1.883 32.75 -12.633 1 92.19 182 ARG B CA 1
ATOM 2924 C C . ARG B 1 182 ? 1.418 34.219 -12.562 1 92.19 182 ARG B C 1
ATOM 2926 O O . ARG B 1 182 ? 1.813 35.031 -13.383 1 92.19 182 ARG B O 1
ATOM 2933 N N . VAL B 1 183 ? 0.641 34.5 -11.625 1 93.12 183 VAL B N 1
ATOM 2934 C CA . VAL B 1 183 ? 0.133 35.844 -11.438 1 93.12 183 VAL B CA 1
ATOM 2935 C C . VAL B 1 183 ? 1.288 36.812 -11.117 1 93.12 183 VAL B C 1
ATOM 2937 O O . VAL B 1 183 ? 1.381 37.906 -11.688 1 93.12 183 VAL B O 1
ATOM 2940 N N . ALA B 1 184 ? 2.094 36.344 -10.242 1 91.69 184 ALA B N 1
ATOM 2941 C CA . ALA B 1 184 ? 3.254 37.156 -9.875 1 91.69 184 ALA B CA 1
ATOM 2942 C C . ALA B 1 184 ? 4.133 37.438 -11.094 1 91.69 184 ALA B C 1
ATOM 2944 O O . ALA B 1 184 ? 4.602 38.562 -11.297 1 91.69 184 ALA B O 1
ATOM 2945 N N . ARG B 1 185 ? 4.383 36.469 -11.867 1 90.94 185 ARG B N 1
ATOM 2946 C CA . ARG B 1 185 ? 5.18 36.625 -13.078 1 90.94 185 ARG B CA 1
ATOM 2947 C C . ARG B 1 185 ? 4.539 37.594 -14.055 1 90.94 185 ARG B C 1
ATOM 2949 O O . ARG B 1 185 ? 5.227 38.438 -14.641 1 90.94 185 ARG B O 1
ATOM 2956 N N . HIS B 1 186 ? 3.303 37.469 -14.18 1 92.81 186 HIS B N 1
ATOM 2957 C CA . HIS B 1 186 ? 2.562 38.344 -15.062 1 92.81 186 HIS B CA 1
ATOM 2958 C C . HIS B 1 186 ? 2.652 39.812 -14.586 1 92.81 186 HIS B C 1
ATOM 2960 O O . HIS B 1 186 ? 2.873 40.719 -15.391 1 92.81 186 HIS B O 1
ATOM 2966 N N . ARG B 1 187 ? 2.498 39.969 -13.305 1 92.62 187 ARG B N 1
ATOM 2967 C CA . ARG B 1 187 ? 2.586 41.312 -12.719 1 92.62 187 ARG B CA 1
ATOM 2968 C C . ARG B 1 187 ? 3.967 41.906 -12.938 1 92.62 187 ARG B C 1
ATOM 2970 O O . ARG B 1 187 ? 4.086 43.094 -13.266 1 92.62 187 ARG B O 1
ATOM 2977 N N . ARG B 1 188 ? 4.926 41.094 -12.805 1 91 188 ARG B N 1
ATOM 2978 C CA . ARG B 1 188 ? 6.297 41.531 -13 1 91 188 ARG B CA 1
ATOM 2979 C C . ARG B 1 188 ? 6.535 41.938 -14.453 1 91 188 ARG B C 1
ATOM 2981 O O . ARG B 1 188 ? 7.148 42.969 -14.727 1 91 188 ARG B O 1
ATOM 2988 N N . ARG B 1 189 ? 6.023 41.156 -15.289 1 92.19 189 ARG B N 1
ATOM 2989 C CA . ARG B 1 189 ? 6.164 41.469 -16.703 1 92.19 189 ARG B CA 1
ATOM 2990 C C . ARG B 1 189 ? 5.43 42.75 -17.078 1 92.19 189 ARG B C 1
ATOM 2992 O O . ARG B 1 189 ? 5.938 43.562 -17.844 1 92.19 189 ARG B O 1
ATOM 2999 N N . ALA B 1 190 ? 4.34 42.906 -16.5 1 92.06 190 ALA B N 1
ATOM 3000 C CA . ALA B 1 190 ? 3.531 44.094 -16.766 1 92.06 190 ALA B CA 1
ATOM 3001 C C . ALA B 1 190 ? 4.199 45.344 -16.188 1 92.06 190 ALA B C 1
ATOM 3003 O O . ALA B 1 190 ? 4.16 46.406 -16.812 1 92.06 190 ALA B O 1
ATOM 3004 N N . ALA B 1 191 ? 4.805 45.219 -15.172 1 92.5 191 ALA B N 1
ATOM 3005 C CA . ALA B 1 191 ? 5.52 46.344 -14.555 1 92.5 191 ALA B CA 1
ATOM 3006 C C . ALA B 1 191 ? 6.734 46.75 -15.383 1 92.5 191 ALA B C 1
ATOM 3008 O O . ALA B 1 191 ? 7.027 47.938 -15.531 1 92.5 191 ALA B O 1
ATOM 3009 N N . LEU B 1 192 ? 7.312 45.719 -15.906 1 89.06 192 LEU B N 1
ATOM 3010 C CA . LEU B 1 192 ? 8.477 46 -16.75 1 89.06 192 LEU B CA 1
ATOM 3011 C C . LEU B 1 192 ? 8.07 46.625 -18.062 1 89.06 192 LEU B C 1
ATOM 3013 O O . LEU B 1 192 ? 8.82 47.438 -18.609 1 89.06 192 LEU B O 1
ATOM 3017 N N . ALA B 1 193 ? 6.926 46.406 -18.422 1 85.94 193 ALA B N 1
ATOM 3018 C CA . ALA B 1 193 ? 6.434 46.938 -19.688 1 85.94 193 ALA B CA 1
ATOM 3019 C C . ALA B 1 193 ? 5.945 48.375 -19.5 1 85.94 193 ALA B C 1
ATOM 3021 O O . ALA B 1 193 ? 5.969 49.188 -20.438 1 85.94 1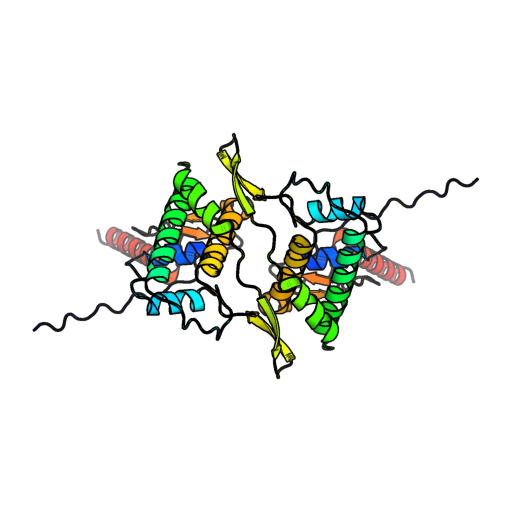93 ALA B O 1
ATOM 3022 N N . ARG B 1 194 ? 5.594 48.719 -18.328 1 89.12 194 ARG B N 1
ATOM 3023 C CA . ARG B 1 194 ? 5.098 50.031 -18.031 1 89.12 194 ARG B CA 1
ATOM 3024 C C . ARG B 1 194 ? 6.246 51 -17.719 1 89.12 194 ARG B C 1
ATOM 3026 O O . ARG B 1 194 ? 6.094 52.219 -17.812 1 89.12 194 ARG B O 1
ATOM 3033 N N . GLY B 1 195 ? 7.25 50.625 -17.297 1 71.38 195 GLY B N 1
ATOM 3034 C CA . GLY B 1 195 ? 8.414 51.469 -17.078 1 71.38 195 GLY B CA 1
ATOM 3035 C C . GLY B 1 195 ? 9.344 51.531 -18.266 1 71.38 195 GLY B C 1
ATOM 3036 O O . GLY B 1 195 ? 9.875 52.594 -18.594 1 71.38 195 GLY B O 1
#

Sequence (390 aa):
MATGAATAPYELRFDSGRICLDLLATTHPAERLDSVERLRMWIAGAGLVPPGTRLAGTDARWLTDFRELRGQIGRLVRGELEGRPADGALARVNAWAREAPPAPYAVRTEEGALVRRLRTPPGREELLAAVARETVELLTDPRARAGLRQCQGDNCPLVYLDTSRGRRRRWCSSEVCGNRERVARHRRRAALARGMATGAATAPYELRFDSGRICLDLLATTHPAERLDSVERLRMWIAGAGLVPPGTRLAGTDARWLTDFRELRGQIGRLVRGELEGRPADGALARVNAWAREAPPAPYAVRTEEGALVRRLRTPPGREELLAAVARETVELLTDPRARAGLRQCQGDNCPLVYLDTSRGRRRRWCSSEVCGNRERVARHRRRAALARG

pLDDT: mean 93.22, std 10.81, range [36.28, 98.94]

Organism: NCBI:txid40318

Radius of gyration: 24.76 Å; Cα contacts (8 Å, |Δi|>4): 569; chains: 2; bounding box: 52×96×75 Å

Secondary structure (DSSP, 8-state):
---------PPP---SSSHHHHHHGGGSSS----SHHHHHHHHHHHTSS-TT---TT--HHHHHHHHHHHHHHHHHHHHHHHT---HHHHHHHHHHHTSPPP-EEEEE-TTS-EEEEESSPPPHHHHHHHHHHHHHHHHH-HHHHHTEEE--STT---EEE--STT-----S-IIIIIHHHHHHHHHHHHHHHH-/---------PPP---SSSHHHHHHGGGSSS----SHHHHHHHHHHHTSS-TT---TT--HHHHHHHHHHHHHHHHHHHHHHHT---HHHHHHHHHHHTSPPP-EEEEE-TTS-EEEEESSPPPHHHHHHHHHHHHHHHHH-HHHHHTEEE--STT---EEE--STT-----S-IIIIIHHHHHHHHHHHHHHHH-